Protein AF-0000000072253829 (afdb_homodimer)

Radius of gyration: 28.13 Å; Cα contacts (8 Å, |Δi|>4): 1389; chains: 2; bounding box: 46×114×84 Å

Solvent-accessible surface area (backbone atoms only — not comparable to full-atom values): 36484 Å² total; per-residue (Å²): 125,86,72,71,94,59,63,67,40,80,43,44,46,66,59,51,35,49,39,42,26,53,57,34,43,33,43,67,41,54,68,60,47,18,41,51,52,17,23,44,48,49,43,24,38,49,67,70,34,48,65,43,48,46,51,32,50,54,44,44,57,68,66,41,71,42,82,59,48,48,38,57,76,33,54,62,49,45,51,57,53,52,68,75,45,81,78,41,61,90,42,71,70,91,71,76,57,90,58,86,63,49,39,75,55,34,80,51,84,46,30,35,29,36,38,20,68,63,41,52,45,65,60,46,48,50,53,41,48,51,53,29,51,57,22,20,72,73,66,38,39,15,39,25,28,36,28,38,40,20,61,65,52,77,53,43,53,58,58,56,24,44,50,41,7,71,73,61,20,34,21,41,36,38,36,33,33,41,49,50,94,31,33,65,40,28,36,38,40,33,37,10,38,52,35,78,58,88,85,43,64,34,39,51,44,78,34,43,48,40,68,86,70,59,57,62,87,72,52,46,73,61,48,37,40,46,23,45,56,50,52,53,55,51,46,48,57,26,16,31,30,39,60,47,19,30,68,56,28,37,53,41,42,66,45,32,81,74,37,77,45,28,48,36,19,29,35,40,35,36,33,36,55,77,69,47,33,36,47,75,57,44,66,82,20,64,85,28,72,40,42,28,48,45,48,43,51,49,48,34,66,66,41,55,86,77,36,71,51,23,46,46,50,47,50,22,49,51,46,23,50,46,34,50,47,28,63,74,66,43,33,40,70,36,49,43,68,56,53,50,49,43,51,47,54,52,45,51,19,31,54,65,45,70,70,55,82,78,79,80,129,123,86,72,72,93,58,64,66,42,81,40,45,45,68,59,51,33,49,41,42,25,51,56,35,44,34,42,67,41,54,69,62,47,17,40,52,53,16,24,44,47,48,42,22,35,50,67,68,34,48,67,43,49,48,52,33,50,54,47,45,56,68,65,39,72,41,81,59,42,48,36,56,75,31,54,62,50,45,52,57,53,52,70,75,44,81,77,42,60,91,44,69,70,92,70,78,57,89,60,88,62,49,39,75,54,33,83,50,83,46,30,35,29,36,38,19,68,61,40,50,45,68,62,44,49,50,52,42,48,52,53,27,51,57,24,19,74,73,66,36,40,14,38,24,30,36,28,39,40,20,61,64,53,77,53,42,53,59,59,55,25,42,50,40,7,70,74,61,20,35,20,41,37,38,37,32,33,41,48,48,93,32,34,65,39,29,35,38,41,36,39,10,36,53,34,79,56,88,86,41,64,35,37,52,44,77,33,44,47,39,68,88,68,57,57,62,87,73,53,46,75,62,49,36,42,48,22,47,55,50,52,53,55,51,47,47,57,26,16,30,30,41,59,47,19,30,67,56,29,37,53,41,43,65,46,33,81,74,38,80,46,30,47,35,19,30,35,40,36,38,34,38,56,76,69,46,33,35,45,74,54,46,65,81,19,65,85,30,72,41,43,30,47,45,48,43,50,49,48,34,69,66,42,56,88,77,35,70,50,23,46,46,50,47,50,22,49,49,46,24,49,47,34,51,48,28,63,74,66,44,32,40,68,37,50,41,66,56,54,49,48,43,52,47,53,50,46,52,18,30,54,65,41,70,71,56,81,76,79,79,129

Structure (mmCIF, N/CA/C/O backbone):
data_AF-0000000072253829-model_v1
#
loop_
_entity.id
_entity.type
_entity.pdbx_description
1 polymer 'Uncharacterized protein'
#
loop_
_atom_site.group_PDB
_atom_site.id
_atom_site.type_symbol
_atom_site.label_atom_id
_atom_site.label_alt_id
_atom_site.label_comp_id
_atom_site.label_asym_id
_atom_site.label_entity_id
_atom_site.label_seq_id
_atom_site.pdbx_PDB_ins_code
_atom_site.Cartn_x
_atom_site.Cartn_y
_atom_site.Cartn_z
_atom_site.occupancy
_atom_site.B_iso_or_equiv
_atom_site.auth_seq_id
_atom_site.auth_comp_id
_atom_site.auth_asym_id
_atom_site.auth_atom_id
_atom_site.pdbx_PDB_model_num
ATOM 1 N N . MET A 1 1 ? -21.438 -17.453 -11.602 1 27.94 1 MET A N 1
ATOM 2 C CA . MET A 1 1 ? -22.203 -18.547 -11.023 1 27.94 1 MET A CA 1
ATOM 3 C C . MET A 1 1 ? -21.484 -19.156 -9.828 1 27.94 1 MET A C 1
ATOM 5 O O . MET A 1 1 ? -20.375 -19.688 -9.969 1 27.94 1 MET A O 1
ATOM 9 N N . ILE A 1 2 ? -21.516 -18.562 -8.727 1 40.78 2 ILE A N 1
ATOM 10 C CA . ILE A 1 2 ? -21.141 -19.266 -7.512 1 40.78 2 ILE A CA 1
ATOM 11 C C . ILE A 1 2 ? -21.672 -20.703 -7.574 1 40.78 2 ILE A C 1
ATOM 13 O O . ILE A 1 2 ? -22.875 -20.922 -7.582 1 40.78 2 ILE A O 1
ATOM 17 N N . ARG A 1 3 ? -21.062 -21.516 -8.328 1 45.47 3 ARG A N 1
ATOM 18 C CA . ARG A 1 3 ? -21.578 -22.875 -8.438 1 45.47 3 ARG A CA 1
ATOM 19 C C . ARG A 1 3 ? -22 -23.422 -7.082 1 45.47 3 ARG A C 1
ATOM 21 O O . ARG A 1 3 ? -21.484 -23 -6.047 1 45.47 3 ARG A O 1
ATOM 28 N N . ALA A 1 4 ? -23.062 -24.188 -6.977 1 42.72 4 ALA A N 1
ATOM 29 C CA . ALA A 1 4 ? -23.812 -24.953 -5.988 1 42.72 4 ALA A CA 1
ATOM 30 C C . ALA A 1 4 ? -22.891 -25.578 -4.949 1 42.72 4 ALA A C 1
ATOM 32 O O . ALA A 1 4 ? -21.703 -25.797 -5.207 1 42.72 4 ALA A O 1
ATOM 33 N N . SER A 1 5 ? -23.391 -25.781 -3.625 1 49.19 5 SER A N 1
ATOM 34 C CA . SER A 1 5 ? -23.016 -26.531 -2.424 1 49.19 5 SER A CA 1
ATOM 35 C C . SER A 1 5 ? -22.25 -27.797 -2.773 1 49.19 5 SER A C 1
ATOM 37 O O . SER A 1 5 ? -22.844 -28.859 -2.975 1 49.19 5 SER A O 1
ATOM 39 N N . SER A 1 6 ? -21.297 -27.688 -3.629 1 60.81 6 SER A N 1
ATOM 40 C CA . SER A 1 6 ? -20.703 -28.969 -4 1 60.81 6 SER A CA 1
ATOM 41 C C . SER A 1 6 ? -19.984 -29.609 -2.82 1 60.81 6 SER A C 1
ATOM 43 O O . SER A 1 6 ? -19.5 -28.906 -1.926 1 60.81 6 SER A O 1
ATOM 45 N N . GLU A 1 7 ? -20.266 -30.812 -2.484 1 79.69 7 GLU A N 1
ATOM 46 C CA . GLU A 1 7 ? -19.656 -31.656 -1.457 1 79.69 7 GLU A CA 1
ATOM 47 C C . GLU A 1 7 ? -18.141 -31.734 -1.626 1 79.69 7 GLU A C 1
ATOM 49 O O . GLU A 1 7 ? -17.641 -31.891 -2.74 1 79.69 7 GLU A O 1
ATOM 54 N N . ASP A 1 8 ? -17.328 -31.359 -0.639 1 88.69 8 ASP A N 1
ATOM 55 C CA . ASP A 1 8 ? -15.867 -31.391 -0.648 1 88.69 8 ASP A CA 1
ATOM 56 C C . ASP A 1 8 ? -15.344 -32.812 -0.537 1 88.69 8 ASP A C 1
ATOM 58 O O . ASP A 1 8 ? -16 -33.688 0.039 1 88.69 8 ASP A O 1
ATOM 62 N N . VAL A 1 9 ? -14.383 -33.156 -1.251 1 92 9 VAL A N 1
ATOM 63 C CA . VAL A 1 9 ? -13.719 -34.469 -1.213 1 92 9 VAL A CA 1
ATOM 64 C C . VAL A 1 9 ? -12.32 -34.312 -0.613 1 92 9 VAL A C 1
ATOM 66 O O . VAL A 1 9 ? -11.609 -33.344 -0.92 1 92 9 VAL A O 1
ATOM 69 N N . ALA A 1 10 ? -11.969 -35.25 0.185 1 93.56 10 ALA A N 1
ATOM 70 C CA . ALA A 1 10 ? -10.625 -35.281 0.753 1 93.56 10 ALA A CA 1
ATOM 71 C C . ALA A 1 10 ? -9.648 -35.969 -0.189 1 93.56 10 ALA A C 1
ATOM 73 O O . ALA A 1 10 ? -9.898 -37.094 -0.637 1 93.56 10 ALA A O 1
ATOM 74 N N . VAL A 1 11 ? -8.602 -35.344 -0.507 1 95.06 11 VAL A N 1
ATOM 75 C CA . VAL A 1 11 ? -7.613 -35.875 -1.434 1 95.06 11 VAL A CA 1
ATOM 76 C C . VAL A 1 11 ? -6.211 -35.719 -0.849 1 95.06 11 VAL A C 1
ATOM 78 O O . VAL A 1 11 ? -5.941 -34.719 -0.14 1 95.06 11 VAL A O 1
ATOM 81 N N . SER A 1 12 ? -5.352 -36.719 -1.101 1 95.75 12 SER A N 1
ATOM 82 C CA . SER A 1 12 ? -3.963 -36.562 -0.673 1 95.75 12 SER A CA 1
ATOM 83 C C . SER A 1 12 ? -3.238 -35.5 -1.502 1 95.75 12 SER A C 1
ATOM 85 O O . SER A 1 12 ? -3.492 -35.375 -2.699 1 95.75 12 SER A O 1
ATOM 87 N N . LEU A 1 13 ? -2.297 -34.844 -0.898 1 95.88 13 LEU A N 1
ATOM 88 C CA . LEU A 1 13 ? -1.548 -33.812 -1.605 1 95.88 13 LEU A CA 1
ATOM 89 C C . LEU A 1 13 ? -0.723 -34.406 -2.736 1 95.88 13 LEU A C 1
ATOM 91 O O . LEU A 1 13 ? -0.542 -33.781 -3.783 1 95.88 13 LEU A O 1
ATOM 95 N N . GLU A 1 14 ? -0.257 -35.594 -2.498 1 93.69 14 GLU A N 1
ATOM 96 C CA . GLU A 1 14 ? 0.538 -36.281 -3.512 1 93.69 14 GLU A CA 1
ATOM 97 C C . GLU A 1 14 ? -0.295 -36.594 -4.754 1 93.69 14 GLU A C 1
ATOM 99 O O . GLU A 1 14 ? 0.159 -36.375 -5.879 1 93.69 14 GLU A O 1
ATOM 104 N N . ASP A 1 15 ? -1.467 -37.094 -4.504 1 92.94 15 ASP A N 1
ATOM 105 C CA . ASP A 1 15 ? -2.357 -37.406 -5.617 1 92.94 15 ASP A CA 1
ATOM 106 C C . ASP A 1 15 ? -2.758 -36.156 -6.371 1 92.94 15 ASP A C 1
ATOM 108 O O . ASP A 1 15 ? -2.838 -36.156 -7.602 1 92.94 15 ASP A O 1
ATOM 112 N N . LEU A 1 16 ? -3.047 -35.188 -5.578 1 94.69 16 LEU A N 1
ATOM 113 C CA . LEU A 1 16 ? -3.434 -33.906 -6.172 1 94.69 16 LEU A CA 1
ATOM 114 C C . LEU A 1 16 ? -2.303 -33.344 -7.02 1 94.69 16 LEU A C 1
ATOM 116 O O . LEU A 1 16 ? -2.531 -32.875 -8.148 1 94.69 16 LEU A O 1
ATOM 120 N N . ARG A 1 17 ? -1.139 -33.312 -6.496 1 95.38 17 ARG A N 1
ATOM 121 C CA . ARG A 1 17 ? 0.043 -32.875 -7.215 1 95.38 17 ARG A CA 1
ATOM 122 C C . ARG A 1 17 ? 0.228 -33.625 -8.516 1 95.38 17 ARG A C 1
ATOM 124 O O . ARG A 1 17 ? 0.505 -33.031 -9.562 1 95.38 17 ARG A O 1
ATOM 131 N N . LEU A 1 18 ? 0.077 -34.938 -8.43 1 93.62 18 LEU A N 1
ATOM 132 C CA . LEU A 1 18 ? 0.238 -35.781 -9.602 1 93.62 18 LEU A CA 1
ATOM 133 C C . LEU A 1 18 ? -0.779 -35.406 -10.68 1 93.62 18 LEU A C 1
ATOM 135 O O . LEU A 1 18 ? -0.439 -35.344 -11.867 1 93.62 18 LEU A O 1
ATOM 139 N N . ARG A 1 19 ? -1.968 -35.188 -10.312 1 92.69 19 ARG A N 1
ATOM 140 C CA . ARG A 1 19 ? -3.014 -34.875 -11.273 1 92.69 19 ARG A CA 1
ATOM 141 C C . ARG A 1 19 ? -2.744 -33.531 -11.953 1 92.69 19 ARG A C 1
ATOM 143 O O . ARG A 1 19 ? -2.936 -33.406 -13.164 1 92.69 19 ARG A O 1
ATOM 150 N N . PHE A 1 20 ? -2.354 -32.562 -11.18 1 92.69 20 PHE A N 1
ATOM 151 C CA . PHE A 1 20 ? -1.999 -31.297 -11.773 1 92.69 20 PHE A CA 1
ATOM 152 C C . PHE A 1 20 ? -0.816 -31.438 -12.719 1 92.69 20 PHE A C 1
ATOM 154 O O . PHE A 1 20 ? -0.817 -30.875 -13.812 1 92.69 20 PHE A O 1
ATOM 161 N N . PHE A 1 21 ? 0.146 -32.188 -12.32 1 93.06 21 PHE A N 1
ATOM 162 C CA . PHE A 1 21 ? 1.338 -32.406 -13.125 1 93.06 21 PHE A CA 1
ATOM 163 C C . PHE A 1 21 ? 0.972 -33.031 -14.461 1 93.06 21 PHE A C 1
ATOM 165 O O . PHE A 1 21 ? 1.43 -32.594 -15.516 1 93.06 21 PHE A O 1
ATOM 172 N N . CYS A 1 22 ? 0.182 -34.031 -14.359 1 89.94 22 CYS A N 1
ATOM 173 C CA . CYS A 1 22 ? -0.253 -34.719 -15.57 1 89.94 22 CYS A CA 1
ATOM 174 C C . CYS A 1 22 ? -0.981 -33.781 -16.516 1 89.94 22 CYS A C 1
ATOM 176 O O . CYS A 1 22 ? -0.727 -33.75 -17.719 1 89.94 22 CYS A O 1
ATOM 178 N N . PHE A 1 23 ? -1.807 -33 -15.969 1 88.56 23 PHE A N 1
ATOM 179 C CA . PHE A 1 23 ? -2.555 -32 -16.75 1 88.56 23 PHE A CA 1
ATOM 180 C C . PHE A 1 23 ? -1.609 -31.047 -17.469 1 88.56 23 PHE A C 1
ATOM 182 O O . PHE A 1 23 ? -1.771 -30.781 -18.656 1 88.56 23 PHE A O 1
ATOM 189 N N . LEU A 1 24 ? -0.676 -30.594 -16.812 1 89.06 24 LEU A N 1
ATOM 190 C CA . LEU A 1 24 ? 0.241 -29.594 -17.344 1 89.06 24 LEU A CA 1
ATOM 191 C C . LEU A 1 24 ? 1.192 -30.219 -18.359 1 89.06 24 LEU A C 1
ATOM 193 O O . LEU A 1 24 ? 1.516 -29.594 -19.375 1 89.06 24 LEU A O 1
ATOM 197 N N . ARG A 1 25 ? 1.68 -31.422 -18.078 1 88 25 ARG A N 1
ATOM 198 C CA . ARG A 1 25 ? 2.574 -32.094 -19 1 88 25 ARG A CA 1
ATOM 199 C C . ARG A 1 25 ? 1.897 -32.344 -20.344 1 88 25 ARG A C 1
ATOM 201 O O . ARG A 1 25 ? 2.525 -32.188 -21.391 1 88 25 ARG A O 1
ATOM 208 N N . THR A 1 26 ? 0.672 -32.625 -20.266 1 82.25 26 THR A N 1
ATOM 209 C CA . THR A 1 26 ? -0.08 -32.875 -21.484 1 82.25 26 THR A CA 1
ATOM 210 C C . THR A 1 26 ? -0.3 -31.594 -22.266 1 82.25 26 THR A C 1
ATOM 212 O O . THR A 1 26 ? -0.666 -31.625 -23.453 1 82.25 26 THR A O 1
ATOM 215 N N . ARG A 1 27 ? -0.017 -30.562 -21.703 1 83.12 27 ARG A N 1
ATOM 216 C CA . ARG A 1 27 ? -0.209 -29.266 -22.344 1 83.12 27 ARG A CA 1
ATOM 217 C C . ARG A 1 27 ? 1.125 -28.672 -22.781 1 83.12 27 ARG A C 1
ATOM 219 O O . ARG A 1 27 ? 1.193 -27.5 -23.172 1 83.12 27 ARG A O 1
ATOM 226 N N . GLY A 1 28 ? 2.182 -29.453 -22.609 1 81.56 28 GLY A N 1
ATOM 227 C CA . GLY A 1 28 ? 3.438 -29.062 -23.234 1 81.56 28 GLY A CA 1
ATOM 228 C C . GLY A 1 28 ? 4.41 -28.422 -22.266 1 81.56 28 GLY A C 1
ATOM 229 O O . GLY A 1 28 ? 5.484 -27.969 -22.656 1 81.56 28 GLY A O 1
ATOM 230 N N . TYR A 1 29 ? 4.098 -28.438 -21.031 1 88.12 29 TYR A N 1
ATOM 231 C CA . TYR A 1 29 ? 5.031 -27.875 -20.062 1 88.12 29 TYR A CA 1
ATOM 232 C C . TYR A 1 29 ? 6.27 -28.75 -19.922 1 88.12 29 TYR A C 1
ATOM 234 O O . TYR A 1 29 ? 6.172 -29.969 -19.922 1 88.12 29 TYR A O 1
ATOM 242 N N . GLU A 1 30 ? 7.441 -28.062 -19.844 1 90.81 30 GLU A N 1
ATOM 243 C CA . GLU A 1 30 ? 8.656 -28.75 -19.438 1 90.81 30 GLU A CA 1
ATOM 244 C C . GLU A 1 30 ? 8.508 -29.359 -18.047 1 90.81 30 GLU A C 1
ATOM 246 O O . GLU A 1 30 ? 7.828 -28.781 -17.188 1 90.81 30 GLU A O 1
ATOM 251 N N . PRO A 1 31 ? 9.078 -30.547 -17.766 1 93.12 31 PRO A N 1
ATOM 252 C CA . PRO A 1 31 ? 8.836 -31.297 -16.531 1 93.12 31 PRO A CA 1
ATOM 253 C C . PRO A 1 31 ? 9.062 -30.453 -15.273 1 93.12 31 PRO A C 1
ATOM 255 O O . PRO A 1 31 ? 8.227 -30.453 -14.367 1 93.12 31 PRO A O 1
ATOM 258 N N . ARG A 1 32 ? 10.141 -29.766 -15.18 1 94.81 32 ARG A N 1
ATOM 259 C CA . ARG A 1 32 ? 10.414 -28.953 -14 1 94.81 32 ARG A CA 1
ATOM 260 C C . ARG A 1 32 ? 9.406 -27.812 -13.859 1 94.81 32 ARG A C 1
ATOM 262 O O . ARG A 1 32 ? 8.984 -27.484 -12.75 1 94.81 32 ARG A O 1
ATOM 269 N N . ALA A 1 33 ? 9.07 -27.203 -14.969 1 93.06 33 ALA A N 1
ATOM 270 C CA . ALA A 1 33 ? 8.062 -26.156 -14.969 1 93.06 33 ALA A CA 1
ATOM 271 C C . ALA A 1 33 ? 6.699 -26.688 -14.547 1 93.06 33 ALA A C 1
ATOM 273 O O . ALA A 1 33 ? 6 -26.062 -13.742 1 93.06 33 ALA A O 1
ATOM 274 N N . ALA A 1 34 ? 6.363 -27.844 -15.102 1 92.88 34 ALA A N 1
ATOM 275 C CA . ALA A 1 34 ? 5.09 -28.469 -14.766 1 92.88 34 ALA A CA 1
ATOM 276 C C . ALA A 1 34 ? 5.004 -28.766 -13.273 1 92.88 34 ALA A C 1
ATOM 278 O O . ALA A 1 34 ? 3.965 -28.547 -12.648 1 92.88 34 ALA A O 1
ATOM 279 N N . ALA A 1 35 ? 6.098 -29.25 -12.719 1 95 35 ALA A N 1
ATOM 280 C CA . ALA A 1 35 ? 6.129 -29.594 -11.297 1 95 35 ALA A CA 1
ATOM 281 C C . ALA A 1 35 ? 5.934 -28.344 -10.438 1 95 35 ALA A C 1
ATOM 283 O O . ALA A 1 35 ? 5.16 -28.359 -9.477 1 95 35 ALA A O 1
ATOM 284 N N . LEU A 1 36 ? 6.578 -27.281 -10.773 1 94.5 36 LEU A N 1
ATOM 285 C CA . LEU A 1 36 ? 6.477 -26.062 -9.992 1 94.5 36 LEU A CA 1
ATOM 286 C C . LEU A 1 36 ? 5.066 -25.484 -10.07 1 94.5 36 LEU A C 1
ATOM 288 O O . LEU A 1 36 ? 4.492 -25.094 -9.055 1 94.5 36 LEU A O 1
ATOM 292 N N . VAL A 1 37 ? 4.547 -25.391 -11.273 1 93 37 VAL A N 1
ATOM 293 C CA . VAL A 1 37 ? 3.199 -24.859 -11.445 1 93 37 VAL A CA 1
ATOM 294 C C . VAL A 1 37 ? 2.201 -25.75 -10.695 1 93 37 VAL A C 1
ATOM 296 O O . VAL A 1 37 ? 1.275 -25.234 -10.055 1 93 37 VAL A O 1
ATOM 299 N N . ALA A 1 38 ? 2.408 -27.062 -10.766 1 94.38 38 ALA A N 1
ATOM 300 C CA . ALA A 1 38 ? 1.557 -27.984 -10.023 1 94.38 38 ALA A CA 1
ATOM 301 C C . ALA A 1 38 ? 1.623 -27.703 -8.523 1 94.38 38 ALA A C 1
ATOM 303 O O . ALA A 1 38 ? 0.595 -27.688 -7.844 1 94.38 38 ALA A O 1
ATOM 304 N N . ASP A 1 39 ? 2.812 -27.531 -8.023 1 95.56 39 ASP A N 1
ATOM 305 C CA . ASP A 1 39 ? 2.994 -27.25 -6.602 1 95.56 39 ASP A CA 1
ATOM 306 C C . ASP A 1 39 ? 2.258 -25.969 -6.203 1 95.56 39 ASP A C 1
ATOM 308 O O . ASP A 1 39 ? 1.635 -25.906 -5.141 1 95.56 39 ASP A O 1
ATOM 312 N N . VAL A 1 40 ? 2.311 -24.969 -7.043 1 94.06 40 VAL A N 1
ATOM 313 C CA . VAL A 1 40 ? 1.643 -23.703 -6.773 1 94.06 40 VAL A CA 1
ATOM 314 C C . VAL A 1 40 ? 0.129 -23.906 -6.781 1 94.06 40 VAL A C 1
ATOM 316 O O . VAL A 1 40 ? -0.583 -23.328 -5.949 1 94.06 40 VAL A O 1
ATOM 319 N N . PHE A 1 41 ? -0.35 -24.688 -7.688 1 93.5 41 PHE A N 1
ATOM 320 C CA . PHE A 1 41 ? -1.778 -24.969 -7.734 1 93.5 41 PHE A CA 1
ATOM 321 C C . PHE A 1 41 ? -2.229 -25.703 -6.477 1 93.5 41 PHE A C 1
ATOM 323 O O . PHE A 1 41 ? -3.293 -25.406 -5.926 1 93.5 41 PHE A O 1
ATOM 330 N N . VAL A 1 42 ? -1.44 -26.688 -6.062 1 95.12 42 VAL A N 1
ATOM 331 C CA . VAL A 1 42 ? -1.768 -27.406 -4.836 1 95.12 42 VAL A CA 1
ATOM 332 C C . VAL A 1 42 ? -1.839 -26.422 -3.666 1 95.12 42 VAL A C 1
ATOM 334 O O . VAL A 1 42 ? -2.785 -26.469 -2.875 1 95.12 42 VAL A O 1
ATOM 337 N N . PHE A 1 43 ? -0.9 -25.609 -3.59 1 93.19 43 PHE A N 1
ATOM 338 C CA . PHE A 1 43 ? -0.897 -24.609 -2.531 1 93.19 43 PHE A CA 1
ATOM 339 C C . PHE A 1 43 ? -2.164 -23.766 -2.584 1 93.19 43 PHE A C 1
ATOM 341 O O . PHE A 1 43 ? -2.764 -23.469 -1.547 1 93.19 43 PHE A O 1
ATOM 348 N N . CYS A 1 44 ? -2.477 -23.312 -3.768 1 91.5 44 CYS A N 1
ATOM 349 C CA . CYS A 1 44 ? -3.676 -22.484 -3.926 1 91.5 44 CYS A CA 1
ATOM 350 C C . CYS A 1 44 ? -4.902 -23.219 -3.383 1 91.5 44 CYS A C 1
ATOM 352 O O . CYS A 1 44 ? -5.773 -22.594 -2.77 1 91.5 44 CYS A O 1
ATOM 354 N N . CYS A 1 45 ? -4.965 -24.469 -3.557 1 91.88 45 CYS A N 1
ATOM 355 C CA . CYS A 1 45 ? -6.09 -25.266 -3.07 1 91.88 45 CYS A CA 1
ATOM 356 C C . CYS A 1 45 ? -6.105 -25.312 -1.547 1 91.88 45 CYS A C 1
ATOM 358 O O . CYS A 1 45 ? -7.156 -25.141 -0.926 1 91.88 45 CYS A O 1
ATOM 360 N N . ILE A 1 46 ? -4.941 -25.469 -0.988 1 92.06 46 ILE A N 1
ATOM 361 C CA . ILE A 1 46 ? -4.891 -25.578 0.466 1 92.06 46 ILE A CA 1
ATOM 362 C C . ILE A 1 46 ? -5.109 -24.219 1.097 1 92.06 46 ILE A C 1
ATOM 364 O O . ILE A 1 46 ? -5.512 -24.109 2.26 1 92.06 46 ILE A O 1
ATOM 368 N N . ASP A 1 47 ? -4.824 -23.172 0.303 1 88.75 47 ASP A N 1
ATOM 369 C CA . ASP A 1 47 ? -5.027 -21.812 0.794 1 88.75 47 ASP A CA 1
ATOM 370 C C . ASP A 1 47 ? -6.465 -21.359 0.56 1 88.75 47 ASP A C 1
ATOM 372 O O . ASP A 1 47 ? -6.789 -20.188 0.768 1 88.75 47 ASP A O 1
ATOM 376 N N . GLY A 1 48 ? -7.301 -22.156 0.057 1 82.88 48 GLY A N 1
ATOM 377 C CA . GLY A 1 48 ? -8.727 -21.875 -0.061 1 82.88 48 GLY A CA 1
ATOM 378 C C . GLY A 1 48 ? -9.094 -21.203 -1.366 1 82.88 48 GLY A C 1
ATOM 379 O O . GLY A 1 48 ? -10.164 -20.594 -1.473 1 82.88 48 GLY A O 1
ATOM 380 N N . ASN A 1 49 ? -8.289 -21.266 -2.352 1 85.19 49 ASN A N 1
ATOM 381 C CA . ASN A 1 49 ? -8.539 -20.594 -3.623 1 85.19 49 ASN A CA 1
ATOM 382 C C . ASN A 1 49 ? -8.773 -21.594 -4.746 1 85.19 49 ASN A C 1
ATOM 384 O O . ASN A 1 49 ? -8.289 -21.406 -5.867 1 85.19 49 ASN A O 1
ATOM 388 N N . SER A 1 50 ? -9.5 -22.594 -4.484 1 87.69 50 SER A N 1
ATOM 389 C CA . SER A 1 50 ? -9.75 -23.656 -5.449 1 87.69 50 SER A CA 1
ATOM 390 C C . SER A 1 50 ? -10.5 -23.141 -6.668 1 87.69 50 SER A C 1
ATOM 392 O O . SER A 1 50 ? -10.297 -23.625 -7.781 1 87.69 50 SER A O 1
ATOM 394 N N . GLU A 1 51 ? -11.289 -22.172 -6.461 1 83.25 51 GLU A N 1
ATOM 395 C CA . GLU A 1 51 ? -12.047 -21.609 -7.574 1 83.25 51 GLU A CA 1
ATOM 396 C C . GLU A 1 51 ? -11.125 -20.938 -8.586 1 83.25 51 GLU A C 1
ATOM 398 O O . GLU A 1 51 ? -11.344 -21.031 -9.797 1 83.25 51 GLU A O 1
ATOM 403 N N . LEU A 1 52 ? -10.188 -20.281 -8.078 1 80.5 52 LEU A N 1
ATOM 404 C CA . LEU A 1 52 ? -9.242 -19.625 -8.969 1 80.5 52 LEU A CA 1
ATOM 405 C C . LEU A 1 52 ? -8.406 -20.641 -9.734 1 80.5 52 LEU A C 1
ATOM 407 O O . LEU A 1 52 ? -8.078 -20.422 -10.906 1 80.5 52 LEU A O 1
ATOM 411 N N . VAL A 1 53 ? -8.055 -21.672 -9.125 1 87.75 53 VAL A N 1
ATOM 412 C CA . VAL A 1 53 ? -7.312 -22.75 -9.789 1 87.75 53 VAL A CA 1
ATOM 413 C C . VAL A 1 53 ? -8.164 -23.344 -10.914 1 87.75 53 VAL A C 1
ATOM 415 O O . VAL A 1 53 ? -7.668 -23.562 -12.023 1 87.75 53 VAL A O 1
ATOM 418 N N . TYR A 1 54 ? -9.398 -23.578 -10.617 1 87.19 54 TYR A N 1
ATOM 419 C CA . TYR A 1 54 ? -10.297 -24.125 -11.617 1 87.19 54 TYR A CA 1
ATOM 420 C C . TYR A 1 54 ? -10.375 -23.234 -12.844 1 87.19 54 TYR A C 1
ATOM 422 O O . TYR A 1 54 ? -10.297 -23.719 -13.977 1 87.19 54 TYR A O 1
ATOM 430 N N . ARG A 1 55 ? -10.414 -21.984 -12.633 1 79.94 55 ARG A N 1
ATOM 431 C CA . ARG A 1 55 ? -10.477 -21.031 -13.742 1 79.94 55 ARG A CA 1
ATOM 432 C C . ARG A 1 55 ? -9.195 -21.062 -14.555 1 79.94 55 ARG A C 1
ATOM 434 O O . ARG A 1 55 ? -9.227 -20.922 -15.781 1 79.94 55 ARG A O 1
ATOM 441 N N . SER A 1 56 ? -8.148 -21.156 -13.883 1 82.19 56 SER A N 1
ATOM 442 C CA . SER A 1 56 ? -6.863 -21.219 -14.57 1 82.19 56 SER A CA 1
ATOM 443 C C . SER A 1 56 ? -6.758 -22.484 -15.422 1 82.19 56 SER A C 1
ATOM 445 O O . SER A 1 56 ? -6.238 -22.438 -16.547 1 82.19 56 SER A O 1
ATOM 447 N N . LEU A 1 57 ? -7.234 -23.578 -14.883 1 84.5 57 LEU A N 1
ATOM 448 C CA . LEU A 1 57 ? -7.199 -24.828 -15.617 1 84.5 57 LEU A CA 1
ATOM 449 C C . LEU A 1 57 ? -8.078 -24.75 -16.859 1 84.5 57 LEU A C 1
ATOM 451 O O . LEU A 1 57 ? -7.691 -25.234 -17.938 1 84.5 57 LEU A O 1
ATOM 455 N N . GLU A 1 58 ? -9.164 -24.109 -16.656 1 80.94 58 GLU A N 1
ATOM 456 C CA . GLU A 1 58 ? -10.062 -23.938 -17.797 1 80.94 58 GLU A CA 1
ATOM 457 C C . GLU A 1 58 ? -9.406 -23.109 -18.891 1 80.94 58 GLU A C 1
ATOM 459 O O . GLU A 1 58 ? -9.531 -23.422 -20.078 1 80.94 58 GLU A O 1
ATOM 464 N N . ALA A 1 59 ? -8.766 -22.172 -18.469 1 77.12 59 ALA A N 1
ATOM 465 C CA . ALA A 1 59 ? -8.094 -21.297 -19.422 1 77.12 59 ALA A CA 1
ATOM 466 C C . ALA A 1 59 ? -6.961 -22.047 -20.141 1 77.12 59 ALA A C 1
ATOM 468 O O . ALA A 1 59 ? -6.77 -21.875 -21.344 1 77.12 59 ALA A O 1
ATOM 469 N N . LEU A 1 60 ? -6.242 -22.828 -19.453 1 78.75 60 LEU A N 1
ATOM 470 C CA . LEU A 1 60 ? -5.133 -23.578 -20.031 1 78.75 60 LEU A CA 1
ATOM 471 C C . LEU A 1 60 ? -5.645 -24.672 -20.969 1 78.75 60 LEU A C 1
ATOM 473 O O . LEU A 1 60 ? -4.973 -25.016 -21.953 1 78.75 60 LEU A O 1
ATOM 477 N N . GLN A 1 61 ? -6.766 -25.141 -20.609 1 76.69 61 GLN A N 1
ATOM 478 C CA . GLN A 1 61 ? -7.348 -26.203 -21.422 1 76.69 61 GLN A CA 1
ATOM 479 C C . GLN A 1 61 ? -7.652 -25.703 -22.844 1 76.69 61 GLN A C 1
ATOM 481 O O . GLN A 1 61 ? -7.477 -26.438 -23.812 1 76.69 61 GLN A O 1
ATOM 486 N N . VAL A 1 62 ? -8.055 -24.5 -22.875 1 70.5 62 VAL A N 1
ATOM 487 C CA . VAL A 1 62 ? -8.438 -23.938 -24.156 1 70.5 62 VAL A CA 1
ATOM 488 C C . VAL A 1 62 ? -7.195 -23.469 -24.922 1 70.5 62 VAL A C 1
ATOM 490 O O . VAL A 1 62 ? -7.156 -23.5 -26.141 1 70.5 62 VAL A O 1
ATOM 493 N N . SER A 1 63 ? -6.273 -22.953 -24.25 1 62.59 63 SER A N 1
ATOM 494 C CA . SER A 1 63 ? -5.137 -22.281 -24.875 1 62.59 63 SER A CA 1
ATOM 495 C C . SER A 1 63 ? -4.164 -23.297 -25.469 1 62.59 63 SER A C 1
ATOM 497 O O . SER A 1 63 ? -3.516 -23.031 -26.484 1 62.59 63 SER A O 1
ATOM 499 N N . ARG A 1 64 ? -3.762 -24.344 -24.703 1 56.22 64 ARG A N 1
ATOM 500 C CA . ARG A 1 64 ? -2.701 -25.234 -25.156 1 56.22 64 ARG A CA 1
ATOM 501 C C . ARG A 1 64 ? -3.264 -26.578 -25.578 1 56.22 64 ARG A C 1
ATOM 503 O O . ARG A 1 64 ? -3.752 -27.344 -24.734 1 56.22 64 ARG A O 1
ATOM 510 N N . ILE A 1 65 ? -3.98 -26.672 -26.656 1 48.56 65 ILE A N 1
ATOM 511 C CA . ILE A 1 65 ? -4.453 -27.969 -27.109 1 48.56 65 ILE A CA 1
ATOM 512 C C . ILE A 1 65 ? -3.268 -28.828 -27.562 1 48.56 65 ILE A C 1
ATOM 514 O O . ILE A 1 65 ? -2.547 -28.453 -28.484 1 48.56 65 ILE A O 1
ATOM 518 N N . CYS A 1 66 ? -2.465 -29.219 -26.641 1 48.5 66 CYS A N 1
ATOM 519 C CA . CYS A 1 66 ? -1.489 -30.156 -27.172 1 48.5 66 CYS A CA 1
ATOM 520 C C . CYS A 1 66 ? -2.135 -31.5 -27.469 1 48.5 66 CYS A C 1
ATOM 522 O O . CYS A 1 66 ? -2.908 -32 -26.656 1 48.5 66 CYS A O 1
ATOM 524 N N . ASP A 1 67 ? -2.271 -31.703 -28.625 1 45.75 67 ASP A N 1
ATOM 525 C CA . ASP A 1 67 ? -2.836 -32.906 -29.25 1 45.75 67 ASP A CA 1
ATOM 526 C C . ASP A 1 67 ? -2.338 -34.156 -28.547 1 45.75 67 ASP A C 1
ATOM 528 O O . ASP A 1 67 ? -2.797 -35.281 -28.859 1 45.75 67 ASP A O 1
ATOM 532 N N . GLU A 1 68 ? -1.151 -34.125 -27.922 1 45 68 GLU A N 1
ATOM 533 C CA . GLU A 1 68 ? -0.649 -35.469 -27.625 1 45 68 GLU A CA 1
ATOM 534 C C . GLU A 1 68 ? -1.1 -35.906 -26.234 1 45 68 GLU A C 1
ATOM 536 O O . GLU A 1 68 ? -0.665 -35.375 -25.219 1 45 68 GLU A O 1
ATOM 541 N N . THR A 1 69 ? -2.281 -36.281 -26.156 1 45.66 69 THR A N 1
ATOM 542 C CA . THR A 1 69 ? -2.836 -36.875 -24.938 1 45.66 69 THR A CA 1
ATOM 543 C C . THR A 1 69 ? -1.922 -37.969 -24.406 1 45.66 69 THR A C 1
ATOM 545 O O . THR A 1 69 ? -1.576 -38.906 -25.141 1 45.66 69 THR A O 1
ATOM 548 N N . PRO A 1 70 ? -1.259 -37.781 -23.344 1 44.16 70 PRO A N 1
ATOM 549 C CA . PRO A 1 70 ? -0.334 -38.781 -22.828 1 44.16 70 PRO A CA 1
ATOM 550 C C . PRO A 1 70 ? -0.987 -40.156 -22.688 1 44.16 70 PRO A C 1
ATOM 552 O O . PRO A 1 70 ? -2.174 -40.25 -22.359 1 44.16 70 PRO A O 1
ATOM 555 N N . GLU A 1 71 ? -0.638 -41.188 -23.281 1 43.91 71 GLU A N 1
ATOM 556 C CA . GLU A 1 71 ? -0.938 -42.625 -23.188 1 43.91 71 GLU A CA 1
ATOM 557 C C . GLU A 1 71 ? -1.02 -43.062 -21.734 1 43.91 71 GLU A C 1
ATOM 559 O O . GLU A 1 71 ? -0.383 -42.5 -20.859 1 43.91 71 GLU A O 1
ATOM 564 N N . SER A 1 72 ? -2.115 -43.938 -21.312 1 47.66 72 SER A N 1
ATOM 565 C CA . SER A 1 72 ? -2.309 -44.625 -20.047 1 47.66 72 SER A CA 1
ATOM 566 C C . SER A 1 72 ? -0.976 -44.875 -19.344 1 47.66 72 SER A C 1
ATOM 568 O O . SER A 1 72 ? -0.833 -44.656 -18.141 1 47.66 72 SER A O 1
ATOM 570 N N . ASP A 1 73 ? -0.091 -45.531 -20.094 1 51.56 73 ASP A N 1
ATOM 571 C CA . ASP A 1 73 ? 1.276 -45.812 -19.672 1 51.56 73 ASP A CA 1
ATOM 572 C C . ASP A 1 73 ? 2.039 -44.562 -19.328 1 51.56 73 ASP A C 1
ATOM 574 O O . ASP A 1 73 ? 3.111 -44.594 -18.719 1 51.56 73 ASP A O 1
ATOM 578 N N . ARG A 1 74 ? 1.222 -43.5 -19.406 1 67.25 74 ARG A N 1
ATOM 579 C CA . ARG A 1 74 ? 1.822 -42.188 -19.312 1 67.25 74 ARG A CA 1
ATOM 580 C C . ARG A 1 74 ? 1.711 -41.656 -17.891 1 67.25 74 ARG A C 1
ATOM 582 O O . ARG A 1 74 ? 2.633 -41 -17.391 1 67.25 74 ARG A O 1
ATOM 589 N N . LEU A 1 75 ? 0.559 -42.281 -17.281 1 73.81 75 LEU A N 1
ATOM 590 C CA . LEU A 1 75 ? 0.443 -41.781 -15.898 1 73.81 75 LEU A CA 1
ATOM 591 C C . LEU A 1 75 ? 1.594 -42.312 -15.047 1 73.81 75 LEU A C 1
ATOM 593 O O . LEU A 1 75 ? 2.174 -41.562 -14.258 1 73.81 75 LEU A O 1
ATOM 597 N N . HIS A 1 76 ? 1.727 -43.656 -15.242 1 79.62 76 HIS A N 1
ATOM 598 C CA . HIS A 1 76 ? 2.816 -44.281 -14.484 1 79.62 76 HIS A CA 1
ATOM 599 C C . HIS A 1 76 ? 4.156 -43.625 -14.836 1 79.62 76 HIS A C 1
ATOM 601 O O . HIS A 1 76 ? 4.973 -43.375 -13.953 1 79.62 76 HIS A O 1
ATOM 607 N N . SER A 1 77 ? 4.336 -43.375 -16.062 1 84.44 77 SER A N 1
ATOM 608 C CA . SER A 1 77 ? 5.57 -42.75 -16.5 1 84.44 77 SER A CA 1
ATOM 609 C C . SER A 1 77 ? 5.688 -41.344 -15.93 1 84.44 77 SER A C 1
ATOM 611 O O . SER A 1 77 ? 6.77 -40.938 -15.5 1 84.44 77 SER A O 1
ATOM 613 N N . LEU A 1 78 ? 4.586 -40.75 -15.906 1 88.12 78 LEU A N 1
ATOM 614 C CA . LEU A 1 78 ? 4.586 -39.375 -15.391 1 88.12 78 LEU A CA 1
ATOM 615 C C . LEU A 1 78 ? 4.785 -39.375 -13.883 1 88.12 78 LEU A C 1
ATOM 617 O O . LEU A 1 78 ? 5.426 -38.469 -13.344 1 88.12 78 LEU A O 1
ATOM 621 N N . GLU A 1 79 ? 4.195 -40.312 -13.281 1 89.31 79 GLU A N 1
ATOM 622 C CA . GLU A 1 79 ? 4.406 -40.438 -11.844 1 89.31 79 GLU A CA 1
ATOM 623 C C . GLU A 1 79 ? 5.887 -40.625 -11.523 1 89.31 79 GLU A C 1
ATOM 625 O O . GLU A 1 79 ? 6.398 -40.031 -10.562 1 89.31 79 GLU A O 1
ATOM 630 N N . CYS A 1 80 ? 6.488 -41.5 -12.281 1 90.56 80 CYS A N 1
ATOM 631 C CA . CYS A 1 80 ? 7.918 -41.719 -12.102 1 90.56 80 CYS A CA 1
ATOM 632 C C . CYS A 1 80 ? 8.719 -40.469 -12.359 1 90.56 80 CYS A C 1
ATOM 634 O O . CYS A 1 80 ? 9.656 -40.156 -11.617 1 90.56 80 CYS A O 1
ATOM 636 N N . GLU A 1 81 ? 8.328 -39.781 -13.328 1 91.88 81 GLU A N 1
ATOM 637 C CA . GLU A 1 81 ? 8.984 -38.5 -13.648 1 91.88 81 GLU A CA 1
ATOM 638 C C . GLU A 1 81 ? 8.844 -37.5 -12.5 1 91.88 81 GLU A C 1
ATOM 640 O O . GLU A 1 81 ? 9.82 -36.875 -12.109 1 91.88 81 GLU A O 1
ATOM 645 N N . LEU A 1 82 ? 7.68 -37.375 -11.984 1 93.38 82 LEU A N 1
ATOM 646 C CA . LEU A 1 82 ? 7.383 -36.438 -10.922 1 93.38 82 LEU A CA 1
ATOM 647 C C . LEU A 1 82 ? 8.188 -36.75 -9.664 1 93.38 82 LEU A C 1
ATOM 649 O O . LEU A 1 82 ? 8.602 -35.844 -8.938 1 93.38 82 LEU A O 1
ATOM 653 N N . ARG A 1 83 ? 8.398 -38 -9.414 1 92.31 83 ARG A N 1
ATOM 654 C CA . ARG A 1 83 ? 9.102 -38.438 -8.211 1 92.31 83 ARG A CA 1
ATOM 655 C C . ARG A 1 83 ? 10.539 -37.938 -8.203 1 92.31 83 ARG A C 1
ATOM 657 O O . ARG A 1 83 ? 11.125 -37.75 -7.137 1 92.31 83 ARG A O 1
ATOM 664 N N . GLU A 1 84 ? 11.039 -37.656 -9.367 1 92.31 84 GLU A N 1
ATOM 665 C CA . GLU A 1 84 ? 12.422 -37.219 -9.484 1 92.31 84 GLU A CA 1
ATOM 666 C C . GLU A 1 84 ? 12.508 -35.688 -9.367 1 92.31 84 GLU A C 1
ATOM 668 O O . GLU A 1 84 ? 13.602 -35.125 -9.312 1 92.31 84 GLU A O 1
ATOM 673 N N . LEU A 1 85 ? 11.391 -35.094 -9.297 1 92.31 85 LEU A N 1
ATOM 674 C CA . LEU A 1 85 ? 11.375 -33.656 -9.32 1 92.31 85 LEU A CA 1
ATOM 675 C C . LEU A 1 85 ? 11.141 -33.094 -7.918 1 92.31 85 LEU A C 1
ATOM 677 O O . LEU A 1 85 ? 10.539 -33.75 -7.07 1 92.31 85 LEU A O 1
ATOM 681 N N . ALA A 1 86 ? 11.617 -31.953 -7.66 1 88.44 86 ALA A N 1
ATOM 682 C CA . ALA A 1 86 ? 11.523 -31.312 -6.348 1 88.44 86 ALA A CA 1
ATOM 683 C C . ALA A 1 86 ? 10.07 -31.016 -5.988 1 88.44 86 ALA A C 1
ATOM 685 O O . ALA A 1 86 ? 9.266 -30.672 -6.855 1 88.44 86 ALA A O 1
ATOM 686 N N . ASN A 1 87 ? 9.719 -31.234 -4.742 1 91.88 87 ASN A N 1
ATOM 687 C CA . ASN A 1 87 ? 8.438 -30.844 -4.168 1 91.88 87 ASN A CA 1
ATOM 688 C C . ASN A 1 87 ? 8.523 -29.5 -3.467 1 91.88 87 ASN A C 1
ATOM 690 O O . ASN A 1 87 ? 9.18 -29.375 -2.436 1 91.88 87 ASN A O 1
ATOM 694 N N . CYS A 1 88 ? 7.773 -28.516 -4.023 1 91.44 88 CYS A N 1
ATOM 695 C CA . CYS A 1 88 ? 7.938 -27.156 -3.539 1 91.44 88 CYS A CA 1
ATOM 696 C C . CYS A 1 88 ? 6.645 -26.641 -2.912 1 91.44 88 CYS A C 1
ATOM 698 O O . CYS A 1 88 ? 6.41 -25.438 -2.869 1 91.44 88 CYS A O 1
ATOM 700 N N . ILE A 1 89 ? 5.801 -27.516 -2.467 1 89.56 89 ILE A N 1
ATOM 701 C CA . ILE A 1 89 ? 4.543 -27.109 -1.855 1 89.56 89 ILE A CA 1
ATOM 702 C C . ILE A 1 89 ? 4.816 -26.438 -0.51 1 89.56 89 ILE A C 1
ATOM 704 O O . ILE A 1 89 ? 4.398 -25.297 -0.28 1 89.56 89 ILE A O 1
ATOM 708 N N . ALA A 1 90 ? 5.602 -27.156 0.321 1 85 90 ALA A N 1
ATOM 709 C CA . ALA A 1 90 ? 5.895 -26.656 1.662 1 85 90 ALA A CA 1
ATOM 710 C C . ALA A 1 90 ? 7.117 -25.75 1.652 1 85 90 ALA A C 1
ATOM 712 O O . ALA A 1 90 ? 7.141 -24.734 2.35 1 85 90 ALA A O 1
ATOM 713 N N . ASP A 1 91 ? 8.047 -26.125 0.776 1 86.5 91 ASP A N 1
ATOM 714 C CA . ASP A 1 91 ? 9.297 -25.391 0.726 1 86.5 91 ASP A CA 1
ATOM 715 C C . ASP A 1 91 ? 9.539 -24.812 -0.666 1 86.5 91 ASP A C 1
ATOM 717 O O . ASP A 1 91 ? 9.578 -25.547 -1.654 1 86.5 91 ASP A O 1
ATOM 721 N N . PRO A 1 92 ? 9.734 -23.547 -0.629 1 86.69 92 PRO A N 1
ATOM 722 C CA . PRO A 1 92 ? 9.992 -22.922 -1.934 1 86.69 92 PRO A CA 1
ATOM 723 C C . PRO A 1 92 ? 11.227 -23.5 -2.625 1 86.69 92 PRO A C 1
ATOM 725 O O . PRO A 1 92 ? 12.109 -24.062 -1.963 1 86.69 92 PRO A O 1
ATOM 728 N N . PRO A 1 93 ? 11.234 -23.375 -3.941 1 90.06 93 PRO A N 1
ATOM 729 C CA . PRO A 1 93 ? 12.273 -24.047 -4.723 1 90.06 93 PRO A CA 1
ATOM 730 C C . PRO A 1 93 ? 13.656 -23.422 -4.543 1 90.06 93 PRO A C 1
ATOM 732 O O . PRO A 1 93 ? 13.766 -22.188 -4.445 1 90.06 93 PRO A O 1
ATOM 735 N N . SER A 1 94 ? 14.672 -24.25 -4.543 1 87 94 SER A N 1
ATOM 736 C CA . SER A 1 94 ? 16.047 -23.766 -4.516 1 87 94 SER A CA 1
ATOM 737 C C . SER A 1 94 ? 16.531 -23.406 -5.914 1 87 94 SER A C 1
ATOM 739 O O . SER A 1 94 ? 17.391 -22.531 -6.074 1 87 94 SER A O 1
ATOM 741 N N . ALA A 1 95 ? 16.047 -24.172 -6.852 1 91.06 95 ALA A N 1
ATOM 742 C CA . ALA A 1 95 ? 16.359 -23.922 -8.25 1 91.06 95 ALA A CA 1
ATOM 743 C C . ALA A 1 95 ? 15.102 -23.75 -9.086 1 91.06 95 ALA A C 1
ATOM 745 O O . ALA A 1 95 ? 14.109 -24.453 -8.875 1 91.06 95 ALA A O 1
ATOM 746 N N . LEU A 1 96 ? 15.148 -22.844 -10.008 1 93.81 96 LEU A N 1
ATOM 747 C CA . LEU A 1 96 ? 13.977 -22.562 -10.828 1 93.81 96 LEU A CA 1
ATOM 748 C C . LEU A 1 96 ? 14.102 -23.219 -12.195 1 93.81 96 LEU A C 1
ATOM 750 O O . LEU A 1 96 ? 15.211 -23.438 -12.688 1 93.81 96 LEU A O 1
ATOM 754 N N . PRO A 1 97 ? 12.961 -23.672 -12.766 1 93 97 PRO A N 1
ATOM 755 C CA . PRO A 1 97 ? 12.992 -24.203 -14.133 1 93 97 PRO A CA 1
ATOM 756 C C . PRO A 1 97 ? 13.477 -23.172 -15.148 1 93 97 PRO A C 1
ATOM 758 O O . PRO A 1 97 ? 13.438 -21.969 -14.875 1 93 97 PRO A O 1
ATOM 761 N N . PRO A 1 98 ? 13.969 -23.625 -16.25 1 89.25 98 PRO A N 1
ATOM 762 C CA . PRO A 1 98 ? 14.43 -22.703 -17.281 1 89.25 98 PRO A CA 1
ATOM 763 C C . PRO A 1 98 ? 13.289 -21.859 -17.859 1 89.25 98 PRO A C 1
ATOM 765 O O . PRO A 1 98 ? 12.18 -22.359 -18.047 1 89.25 98 PRO A O 1
ATOM 768 N N . THR A 1 99 ? 13.477 -20.609 -18 1 90.56 99 THR A N 1
ATOM 769 C CA . THR A 1 99 ? 12.57 -19.672 -18.641 1 90.56 99 THR A CA 1
ATOM 770 C C . THR A 1 99 ? 13.289 -18.922 -19.766 1 90.56 99 THR A C 1
ATOM 772 O O . THR A 1 99 ? 13.609 -17.734 -19.609 1 90.56 99 THR A O 1
ATOM 775 N N . PRO A 1 100 ? 13.422 -19.531 -20.891 1 88.56 100 PRO A N 1
ATOM 776 C CA . PRO A 1 100 ? 14.273 -18.984 -21.953 1 88.56 100 PRO A CA 1
ATOM 777 C C . PRO A 1 100 ? 13.727 -17.688 -22.547 1 88.56 100 PRO A C 1
ATOM 779 O O . PRO A 1 100 ? 14.492 -16.859 -23.016 1 88.56 100 PRO A O 1
ATOM 782 N N . SER A 1 101 ? 12.477 -17.5 -22.562 1 90.38 101 SER A N 1
ATOM 783 C CA . SER A 1 101 ? 11.883 -16.344 -23.219 1 90.38 101 SER A CA 1
ATOM 784 C C . SER A 1 101 ? 11.852 -15.133 -22.281 1 90.38 101 SER A C 1
ATOM 786 O O . SER A 1 101 ? 11.633 -14 -22.734 1 90.38 101 SER A O 1
ATOM 788 N N . LEU A 1 102 ? 12.031 -15.391 -21.016 1 91.69 102 LEU A N 1
ATOM 789 C CA . LEU A 1 102 ? 11.953 -14.336 -20 1 91.69 102 LEU A CA 1
ATOM 790 C C . LEU A 1 102 ? 13.102 -13.352 -20.156 1 91.69 102 LEU A C 1
ATOM 792 O O . LEU A 1 102 ? 14.242 -13.758 -20.422 1 91.69 102 LEU A O 1
ATOM 796 N N . ARG A 1 103 ? 12.812 -12.047 -20.031 1 90.88 103 ARG A N 1
ATOM 797 C CA . ARG A 1 103 ? 13.844 -11.031 -20.188 1 90.88 103 ARG A CA 1
ATOM 798 C C . ARG A 1 103 ? 13.789 -10.008 -19.062 1 90.88 103 ARG A C 1
ATOM 800 O O . ARG A 1 103 ? 12.711 -9.531 -18.703 1 90.88 103 ARG A O 1
ATOM 807 N N . PHE A 1 104 ? 14.938 -9.703 -18.578 1 90.12 104 PHE A N 1
ATOM 808 C CA . PHE A 1 104 ? 15.07 -8.555 -17.688 1 90.12 104 PHE A CA 1
ATOM 809 C C . PHE A 1 104 ? 15.141 -7.262 -18.5 1 90.12 104 PHE A C 1
ATOM 811 O O . PHE A 1 104 ? 16.062 -7.066 -19.297 1 90.12 104 PHE A O 1
ATOM 818 N N . VAL A 1 105 ? 14.164 -6.453 -18.344 1 85.44 105 VAL A N 1
ATOM 819 C CA . VAL A 1 105 ? 14.125 -5.219 -19.125 1 85.44 105 VAL A CA 1
ATOM 820 C C . VAL A 1 105 ? 14.695 -4.066 -18.297 1 85.44 105 VAL A C 1
ATOM 822 O O . VAL A 1 105 ? 15.008 -3.002 -18.828 1 85.44 105 VAL A O 1
ATOM 825 N N . ARG A 1 106 ? 14.82 -4.258 -17.016 1 82.88 106 ARG A N 1
ATOM 826 C CA . ARG A 1 106 ? 15.484 -3.336 -16.094 1 82.88 106 ARG A CA 1
ATOM 827 C C . ARG A 1 106 ? 16.172 -4.094 -14.961 1 82.88 106 ARG A C 1
ATOM 829 O O . ARG A 1 106 ? 15.609 -5.055 -14.43 1 82.88 106 ARG A O 1
ATOM 836 N N . ALA A 1 107 ? 17.344 -3.648 -14.766 1 80.94 107 ALA A N 1
ATOM 837 C CA . ALA A 1 107 ? 18.047 -4.234 -13.633 1 80.94 107 ALA A CA 1
ATOM 838 C C . ALA A 1 107 ? 18.812 -3.168 -12.844 1 80.94 107 ALA A C 1
ATOM 840 O O . ALA A 1 107 ? 19.641 -2.451 -13.398 1 80.94 107 ALA A O 1
ATOM 841 N N . HIS A 1 108 ? 18.344 -2.893 -11.711 1 82.81 108 HIS A N 1
ATOM 842 C CA . HIS A 1 108 ? 18.938 -2.01 -10.711 1 82.81 108 HIS A CA 1
ATOM 843 C C . HIS A 1 108 ? 19.156 -2.744 -9.391 1 82.81 108 HIS A C 1
ATOM 845 O O . HIS A 1 108 ? 18.672 -3.861 -9.211 1 82.81 108 HIS A O 1
ATOM 851 N N . LYS A 1 109 ? 20.016 -2.229 -8.578 1 85.5 109 LYS A N 1
ATOM 852 C CA . LYS A 1 109 ? 20.359 -2.893 -7.316 1 85.5 109 LYS A CA 1
ATOM 853 C C . LYS A 1 109 ? 19.094 -3.143 -6.48 1 85.5 109 LYS A C 1
ATOM 855 O O . LYS A 1 109 ? 18.984 -4.172 -5.812 1 85.5 109 LYS A O 1
ATOM 860 N N . LEU A 1 110 ? 18.156 -2.234 -6.562 1 87 110 LEU A N 1
ATOM 861 C CA . LEU A 1 110 ? 16.984 -2.348 -5.707 1 87 110 LEU A CA 1
ATOM 862 C C . LEU A 1 110 ? 15.758 -2.75 -6.52 1 87 110 LEU A C 1
ATOM 864 O O . LEU A 1 110 ? 14.773 -3.232 -5.961 1 87 110 LEU A O 1
ATOM 868 N N . VAL A 1 111 ? 15.836 -2.496 -7.852 1 87 111 VAL A N 1
ATOM 869 C CA . VAL A 1 111 ? 14.656 -2.658 -8.688 1 87 111 VAL A CA 1
ATOM 870 C C . VAL A 1 111 ? 15 -3.521 -9.906 1 87 111 VAL A C 1
ATOM 872 O O . VAL A 1 111 ? 16.109 -3.465 -10.422 1 87 111 VAL A O 1
ATOM 875 N N . ALA A 1 112 ? 14.109 -4.348 -10.258 1 90.31 112 ALA A N 1
ATOM 876 C CA . ALA A 1 112 ? 14.203 -5.109 -11.5 1 90.31 112 ALA A CA 1
ATOM 877 C C . ALA A 1 112 ? 12.836 -5.246 -12.172 1 90.31 112 ALA A C 1
ATOM 879 O O . ALA A 1 112 ? 11.805 -5.133 -11.508 1 90.31 112 ALA A O 1
ATOM 880 N N . SER A 1 113 ? 12.859 -5.336 -13.406 1 89.19 113 SER A N 1
ATOM 881 C CA . SER A 1 113 ? 11.633 -5.543 -14.172 1 89.19 113 SER A CA 1
ATOM 882 C C . SER A 1 113 ? 11.781 -6.699 -15.156 1 89.19 113 SER A C 1
ATOM 884 O O . SER A 1 113 ? 12.789 -6.801 -15.859 1 89.19 113 SER A O 1
ATOM 886 N N . LEU A 1 114 ? 10.805 -7.555 -15.148 1 91 114 LEU A N 1
ATOM 887 C CA . LEU A 1 114 ? 10.812 -8.734 -16 1 91 114 LEU A CA 1
ATOM 888 C C . LEU A 1 114 ? 9.664 -8.68 -17.016 1 91 114 LEU A C 1
ATOM 890 O O . LEU A 1 114 ? 8.539 -8.344 -16.656 1 91 114 LEU A O 1
ATOM 894 N N . GLU A 1 115 ? 10.008 -9.016 -18.203 1 88.69 115 GLU A N 1
ATOM 895 C CA . GLU A 1 115 ? 9.008 -9.219 -19.25 1 88.69 115 GLU A CA 1
ATOM 896 C C . GLU A 1 115 ? 8.82 -10.703 -19.547 1 88.69 115 GLU A C 1
ATOM 898 O O . GLU A 1 115 ? 9.773 -11.398 -19.906 1 88.69 115 GLU A O 1
ATOM 903 N N . GLY A 1 116 ? 7.66 -11.18 -19.406 1 88.62 116 GLY A N 1
ATOM 904 C CA . GLY A 1 116 ? 7.367 -12.602 -19.516 1 88.62 116 GLY A CA 1
ATOM 905 C C . GLY A 1 116 ? 7.48 -13.125 -20.938 1 88.62 116 GLY A C 1
ATOM 906 O O . GLY A 1 116 ? 7.973 -14.234 -21.156 1 88.62 116 GLY A O 1
ATOM 907 N N . ARG A 1 117 ? 7.027 -12.422 -21.953 1 85.12 117 ARG A N 1
ATOM 908 C CA . ARG A 1 117 ? 7.09 -12.773 -23.375 1 85.12 117 ARG A CA 1
ATOM 909 C C . ARG A 1 117 ? 6.48 -14.148 -23.625 1 85.12 117 ARG A C 1
ATOM 911 O O . ARG A 1 117 ? 7.117 -15.023 -24.219 1 85.12 117 ARG A O 1
ATOM 918 N N . GLY A 1 118 ? 5.336 -14.383 -23.109 1 80.75 118 GLY A N 1
ATOM 919 C CA . GLY A 1 118 ? 4.578 -15.602 -23.344 1 80.75 118 GLY A CA 1
ATOM 920 C C . GLY A 1 118 ? 4.824 -16.672 -22.297 1 80.75 118 GLY A C 1
ATOM 921 O O . GLY A 1 118 ? 4.191 -17.734 -22.328 1 80.75 118 GLY A O 1
ATOM 922 N N . THR A 1 119 ? 5.82 -16.422 -21.453 1 86.75 119 THR A N 1
ATOM 923 C CA . THR A 1 119 ? 6.098 -17.344 -20.359 1 86.75 119 THR A CA 1
ATOM 924 C C . THR A 1 119 ? 4.949 -17.375 -19.359 1 86.75 119 THR A C 1
ATOM 926 O O . THR A 1 119 ? 4.332 -16.344 -19.094 1 86.75 119 THR A O 1
ATOM 929 N N . ASP A 1 120 ? 4.688 -18.562 -18.891 1 87.56 120 ASP A N 1
ATOM 930 C CA . ASP A 1 120 ? 3.656 -18.734 -17.875 1 87.56 120 ASP A CA 1
ATOM 931 C C . ASP A 1 120 ? 3.891 -17.797 -16.688 1 87.56 120 ASP A C 1
ATOM 933 O O . ASP A 1 120 ? 5.023 -17.625 -16.234 1 87.56 120 ASP A O 1
ATOM 937 N N . MET A 1 121 ? 2.85 -17.172 -16.234 1 89.19 121 MET A N 1
ATOM 938 C CA . MET A 1 121 ? 2.93 -16.172 -15.172 1 89.19 121 MET A CA 1
ATOM 939 C C . MET A 1 121 ? 3.596 -16.75 -13.922 1 89.19 121 MET A C 1
ATOM 941 O O . MET A 1 121 ? 4.387 -16.062 -13.266 1 89.19 121 MET A O 1
ATOM 945 N N . THR A 1 122 ? 3.23 -17.953 -13.578 1 90.94 122 THR A N 1
ATOM 946 C CA . THR A 1 122 ? 3.777 -18.594 -12.383 1 90.94 122 THR A CA 1
ATOM 947 C C . THR A 1 122 ? 5.297 -18.688 -12.469 1 90.94 122 THR A C 1
ATOM 949 O O . THR A 1 122 ? 5.996 -18.438 -11.477 1 90.94 122 THR A O 1
ATOM 952 N N . LEU A 1 123 ? 5.766 -19.031 -13.586 1 92.31 123 LEU A N 1
ATOM 953 C CA . LEU A 1 123 ? 7.211 -19.141 -13.789 1 92.31 123 LEU A CA 1
ATOM 954 C C . LEU A 1 123 ? 7.867 -17.766 -13.727 1 92.31 123 LEU A C 1
ATOM 956 O O . LEU A 1 123 ? 8.93 -17.594 -13.117 1 92.31 123 LEU A O 1
ATOM 960 N N . VAL A 1 124 ? 7.23 -16.797 -14.32 1 92.94 124 VAL A N 1
ATOM 961 C CA . VAL A 1 124 ? 7.762 -15.438 -14.305 1 92.94 124 VAL A CA 1
ATOM 962 C C . V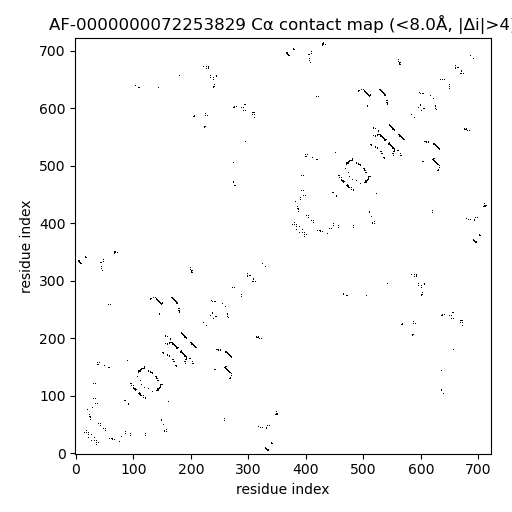AL A 1 124 ? 7.828 -14.93 -12.867 1 92.94 124 VAL A C 1
ATOM 964 O O . VAL A 1 124 ? 8.852 -14.375 -12.445 1 92.94 124 VAL A O 1
ATOM 967 N N . LEU A 1 125 ? 6.762 -15.156 -12.133 1 93.75 125 LEU A N 1
ATOM 968 C CA . LEU A 1 125 ? 6.691 -14.672 -10.758 1 93.75 125 LEU A CA 1
ATOM 969 C C . LEU A 1 125 ? 7.691 -15.414 -9.875 1 93.75 125 LEU A C 1
ATOM 971 O O . LEU A 1 125 ? 8.195 -14.852 -8.898 1 93.75 125 LEU A O 1
ATOM 975 N N . SER A 1 126 ? 7.977 -16.625 -10.211 1 94.94 126 SER A N 1
ATOM 976 C CA . SER A 1 126 ? 9 -17.359 -9.469 1 94.94 126 SER A CA 1
ATOM 977 C C . SER A 1 126 ? 10.367 -16.703 -9.617 1 94.94 126 SER A C 1
ATOM 979 O O . SER A 1 126 ? 11.086 -16.516 -8.633 1 94.94 126 SER A O 1
ATOM 981 N N . VAL A 1 127 ? 10.664 -16.375 -10.82 1 95.5 127 VAL A N 1
ATOM 982 C CA . VAL A 1 127 ? 11.938 -15.711 -11.07 1 95.5 127 VAL A CA 1
ATOM 983 C C . VAL A 1 127 ? 11.938 -14.336 -10.391 1 95.5 127 VAL A C 1
ATOM 985 O O . VAL A 1 127 ? 12.922 -13.938 -9.781 1 95.5 127 VAL A O 1
ATOM 988 N N . ALA A 1 128 ? 10.828 -13.664 -10.5 1 95.19 128 ALA A N 1
ATOM 989 C CA . ALA A 1 128 ? 10.695 -12.344 -9.883 1 95.19 128 ALA A CA 1
ATOM 990 C C . ALA A 1 128 ? 10.859 -12.422 -8.375 1 95.19 128 ALA A C 1
ATOM 992 O O . ALA A 1 128 ? 11.531 -11.586 -7.77 1 95.19 128 ALA A O 1
ATOM 993 N N . THR A 1 129 ? 10.242 -13.391 -7.789 1 96.56 129 THR A N 1
ATOM 994 C CA . THR A 1 129 ? 10.312 -13.578 -6.344 1 96.56 129 THR A CA 1
ATOM 995 C C . THR A 1 129 ? 11.742 -13.891 -5.914 1 96.56 129 THR A C 1
ATOM 997 O O . THR A 1 129 ? 12.242 -13.32 -4.941 1 96.56 129 THR A O 1
ATOM 1000 N N . ARG A 1 130 ? 12.375 -14.781 -6.633 1 96.44 130 ARG A N 1
ATOM 1001 C CA . ARG A 1 130 ? 13.766 -15.086 -6.328 1 96.44 130 ARG A CA 1
ATOM 1002 C C . ARG A 1 130 ? 14.641 -13.844 -6.434 1 96.44 130 ARG A C 1
ATOM 1004 O O . ARG A 1 130 ? 15.477 -13.586 -5.566 1 96.44 130 ARG A O 1
ATOM 1011 N N . THR A 1 131 ? 14.438 -13.148 -7.484 1 95.75 131 THR A N 1
ATOM 1012 C CA . THR A 1 131 ? 15.172 -11.898 -7.691 1 95.75 131 THR A CA 1
ATOM 1013 C C . THR A 1 131 ? 14.93 -10.93 -6.539 1 95.75 131 THR A C 1
ATOM 1015 O O . THR A 1 131 ? 15.867 -10.289 -6.055 1 95.75 131 THR A O 1
ATOM 1018 N N . CYS A 1 132 ? 13.742 -10.844 -6.141 1 95.75 132 CYS A N 1
ATOM 1019 C CA . CYS A 1 132 ? 13.359 -9.969 -5.039 1 95.75 132 CYS A CA 1
ATOM 1020 C C . CYS A 1 132 ? 14.047 -10.391 -3.746 1 95.75 132 CYS A C 1
ATOM 1022 O O . CYS A 1 132 ? 14.562 -9.547 -3.01 1 95.75 132 CYS A O 1
ATOM 1024 N N . LEU A 1 133 ? 14.062 -11.656 -3.496 1 96.19 133 LEU A N 1
ATOM 1025 C CA . LEU A 1 133 ? 14.68 -12.195 -2.291 1 96.19 133 LEU A CA 1
ATOM 1026 C C . LEU A 1 133 ? 16.172 -11.898 -2.275 1 96.19 133 LEU A C 1
ATOM 1028 O O . LEU A 1 133 ? 16.734 -11.531 -1.237 1 96.19 133 LEU A O 1
ATOM 1032 N N . ASP A 1 134 ? 16.828 -12.055 -3.408 1 95.56 134 ASP A N 1
ATOM 1033 C CA . ASP A 1 134 ? 18.25 -11.758 -3.502 1 95.56 134 ASP A CA 1
ATOM 1034 C C . ASP A 1 134 ? 18.531 -10.289 -3.172 1 95.56 134 ASP A C 1
ATOM 1036 O O . ASP A 1 134 ? 19.453 -9.977 -2.422 1 95.56 134 ASP A O 1
ATOM 1040 N N . ARG A 1 135 ? 17.734 -9.461 -3.598 1 93.38 135 ARG A N 1
ATOM 1041 C CA . ARG A 1 135 ? 17.969 -8.023 -3.455 1 93.38 135 ARG A CA 1
ATOM 1042 C C . ARG A 1 135 ? 17.609 -7.555 -2.051 1 93.38 135 ARG A C 1
ATOM 1044 O O . ARG A 1 135 ? 18.297 -6.711 -1.477 1 93.38 135 ARG A O 1
ATOM 1051 N N . VAL A 1 136 ? 16.516 -8.047 -1.535 1 94.06 136 VAL A N 1
ATOM 1052 C CA . VAL A 1 136 ? 16.109 -7.621 -0.2 1 94.06 136 VAL A CA 1
ATOM 1053 C C . VAL A 1 136 ? 17.125 -8.117 0.829 1 94.06 136 VAL A C 1
ATOM 1055 O O . VAL A 1 136 ? 17.391 -7.434 1.822 1 94.06 136 VAL A O 1
ATOM 1058 N N . ALA A 1 137 ? 17.672 -9.258 0.586 1 93.31 137 ALA A N 1
ATOM 1059 C CA . ALA A 1 137 ? 18.719 -9.781 1.471 1 93.31 137 ALA A CA 1
ATOM 1060 C C . ALA A 1 137 ? 19.938 -8.875 1.471 1 93.31 137 ALA A C 1
ATOM 1062 O O . ALA A 1 137 ? 20.594 -8.695 2.506 1 93.31 137 ALA A O 1
ATOM 1063 N N . ALA A 1 138 ? 20.203 -8.281 0.38 1 91.31 138 ALA A N 1
ATOM 1064 C CA . ALA A 1 138 ? 21.406 -7.465 0.222 1 91.31 138 ALA A CA 1
ATOM 1065 C C . ALA A 1 138 ? 21.156 -6.027 0.677 1 91.31 138 ALA A C 1
ATOM 1067 O O . ALA A 1 138 ? 22.047 -5.379 1.226 1 91.31 138 ALA A O 1
ATOM 1068 N N . HIS A 1 139 ? 19.953 -5.535 0.447 1 88.5 139 HIS A N 1
ATOM 1069 C CA . HIS A 1 139 ? 19.766 -4.098 0.577 1 88.5 139 HIS A CA 1
ATOM 1070 C C . HIS A 1 139 ? 18.641 -3.768 1.562 1 88.5 139 HIS A C 1
ATOM 1072 O O . HIS A 1 139 ? 18.469 -2.607 1.935 1 88.5 139 HIS A O 1
ATOM 1078 N N . GLY A 1 140 ? 17.891 -4.727 1.922 1 88 140 GLY A N 1
ATOM 1079 C CA . GLY A 1 140 ? 16.844 -4.527 2.916 1 88 140 GLY A CA 1
ATOM 1080 C C . GLY A 1 140 ? 15.492 -4.207 2.305 1 88 140 GLY A C 1
ATOM 1081 O O . GLY A 1 140 ? 14.461 -4.324 2.971 1 88 140 GLY A O 1
ATOM 1082 N N . ILE A 1 141 ? 15.5 -3.705 1.134 1 90.06 141 ILE A N 1
ATOM 1083 C CA . ILE A 1 141 ? 14.273 -3.455 0.383 1 90.06 141 ILE A CA 1
ATOM 1084 C C . ILE A 1 141 ? 14.477 -3.861 -1.076 1 90.06 141 ILE A C 1
ATOM 1086 O O . ILE A 1 141 ? 15.57 -3.721 -1.624 1 90.06 141 ILE A O 1
ATOM 1090 N N . ALA A 1 142 ? 13.453 -4.383 -1.677 1 92.94 142 ALA A N 1
ATOM 1091 C CA . ALA A 1 142 ? 13.516 -4.762 -3.088 1 92.94 142 ALA A CA 1
ATOM 1092 C C . ALA A 1 142 ? 12.164 -4.578 -3.764 1 92.94 142 ALA A C 1
ATOM 1094 O O . ALA A 1 142 ? 11.117 -4.789 -3.141 1 92.94 142 ALA A O 1
ATOM 1095 N N . LEU A 1 143 ? 12.156 -4.125 -4.957 1 92.25 143 LEU A N 1
ATOM 1096 C CA . LEU A 1 143 ? 10.984 -3.982 -5.812 1 92.25 143 LEU A CA 1
ATOM 1097 C C . LEU A 1 143 ? 11.211 -4.656 -7.16 1 92.25 143 LEU A C 1
ATOM 1099 O O . LEU A 1 143 ? 12.141 -4.305 -7.887 1 92.25 143 LEU A O 1
ATOM 1103 N N . VAL A 1 144 ? 10.43 -5.609 -7.469 1 93.19 144 VAL A N 1
ATOM 1104 C CA . VAL A 1 144 ? 10.555 -6.297 -8.75 1 93.19 144 VAL A CA 1
ATOM 1105 C C . VAL A 1 144 ? 9.211 -6.301 -9.469 1 93.19 144 VAL A C 1
ATOM 1107 O O . VAL A 1 144 ? 8.195 -6.719 -8.906 1 93.19 144 VAL A O 1
ATOM 1110 N N . SER A 1 145 ? 9.18 -5.797 -10.609 1 91.12 145 SER A N 1
ATOM 1111 C CA . SER A 1 145 ? 7.961 -5.801 -11.414 1 91.12 145 SER A CA 1
ATOM 1112 C C . SER A 1 145 ? 8.039 -6.848 -12.523 1 91.12 145 SER A C 1
ATOM 1114 O O . SER A 1 145 ? 9.133 -7.246 -12.93 1 91.12 145 SER A O 1
ATOM 1116 N N . ALA A 1 146 ? 6.977 -7.312 -12.898 1 90.25 146 ALA A N 1
ATOM 1117 C CA . ALA A 1 146 ? 6.848 -8.273 -13.992 1 90.25 146 ALA A CA 1
ATOM 1118 C C . ALA A 1 146 ? 5.574 -8.031 -14.797 1 90.25 146 ALA A C 1
ATOM 1120 O O . ALA A 1 146 ? 4.543 -7.645 -14.234 1 90.25 146 ALA A O 1
ATOM 1121 N N . PHE A 1 147 ? 5.688 -8.195 -16.062 1 86.81 147 PHE A N 1
ATOM 1122 C CA . PHE A 1 147 ? 4.508 -8.031 -16.906 1 86.81 147 PHE A CA 1
ATOM 1123 C C . PHE A 1 147 ? 4.574 -8.953 -18.109 1 86.81 147 PHE A C 1
ATOM 1125 O O . PHE A 1 147 ? 5.645 -9.453 -18.469 1 86.81 147 PHE A O 1
ATOM 1132 N N . GLY A 1 148 ? 3.434 -9.219 -18.672 1 83.31 148 GLY A N 1
ATOM 1133 C CA . GLY A 1 148 ? 3.369 -10.07 -19.844 1 83.31 148 GLY A CA 1
ATOM 1134 C C . GLY A 1 148 ? 1.954 -10.484 -20.203 1 83.31 148 GLY A C 1
ATOM 1135 O O . GLY A 1 148 ? 0.989 -9.836 -19.797 1 83.31 148 GLY A O 1
ATOM 1136 N N . THR A 1 149 ? 1.918 -11.422 -21.125 1 78.81 149 THR A N 1
ATOM 1137 C CA . THR A 1 149 ? 0.658 -12.008 -21.562 1 78.81 149 THR A CA 1
ATOM 1138 C C . THR A 1 149 ? 0.678 -13.523 -21.406 1 78.81 149 THR A C 1
ATOM 1140 O O . THR A 1 149 ? 1.63 -14.188 -21.812 1 78.81 149 THR A O 1
ATOM 1143 N N . SER A 1 150 ? -0.196 -13.984 -20.578 1 74.75 150 SER A N 1
ATOM 1144 C CA . SER A 1 150 ? -0.322 -15.43 -20.375 1 74.75 150 SER A CA 1
ATOM 1145 C C . SER A 1 150 ? -1.662 -15.789 -19.75 1 74.75 150 SER A C 1
ATOM 1147 O O . SER A 1 150 ? -2.496 -14.906 -19.516 1 74.75 150 SER A O 1
ATOM 1149 N N . CYS A 1 151 ? -1.88 -17.109 -19.75 1 63.34 151 CYS A N 1
ATOM 1150 C CA . CYS A 1 151 ? -3.039 -17.547 -18.984 1 63.34 151 CYS A CA 1
ATOM 1151 C C . CYS A 1 151 ? -2.826 -17.328 -17.5 1 63.34 151 CYS A C 1
ATOM 1153 O O . CYS A 1 151 ? -1.82 -17.75 -16.938 1 63.34 151 CYS A O 1
ATOM 1155 N N . ALA A 1 152 ? -3.422 -16.234 -17.078 1 60.69 152 ALA A N 1
ATOM 1156 C CA . ALA A 1 152 ? -3.059 -15.688 -15.773 1 60.69 152 ALA A CA 1
ATOM 1157 C C . ALA A 1 152 ? -3.797 -16.406 -14.648 1 60.69 152 ALA A C 1
ATOM 1159 O O . ALA A 1 152 ? -5.004 -16.641 -14.742 1 60.69 152 ALA A O 1
ATOM 1160 N N . ALA A 1 153 ? -3.018 -17.016 -13.734 1 63.94 153 ALA A N 1
ATOM 1161 C CA . ALA A 1 153 ? -3.578 -17.531 -12.492 1 63.94 153 ALA A CA 1
ATOM 1162 C C . ALA A 1 153 ? -3.324 -16.578 -11.328 1 63.94 153 ALA A C 1
ATOM 1164 O O . ALA A 1 153 ? -2.357 -16.734 -10.586 1 63.94 153 ALA A O 1
ATOM 1165 N N . LEU A 1 154 ? -4.25 -15.648 -11.07 1 63.38 154 LEU A N 1
ATOM 1166 C CA . LEU A 1 154 ? -4.078 -14.641 -10.023 1 63.38 154 LEU A CA 1
ATOM 1167 C C . LEU A 1 154 ? -4.07 -15.289 -8.641 1 63.38 154 LEU A C 1
ATOM 1169 O O . LEU A 1 154 ? -3.529 -14.719 -7.691 1 63.38 154 LEU A O 1
ATOM 1173 N N . GLY A 1 155 ? -4.59 -16.422 -8.57 1 62.94 155 GLY A N 1
ATOM 1174 C CA . GLY A 1 155 ? -4.676 -17.094 -7.285 1 62.94 155 GLY A CA 1
ATOM 1175 C C . GLY A 1 155 ? -3.322 -17.516 -6.738 1 62.94 155 GLY A C 1
ATOM 1176 O O . GLY A 1 155 ? -3.176 -17.75 -5.539 1 62.94 155 GLY A O 1
ATOM 1177 N N . SER A 1 156 ? -2.416 -17.453 -7.465 1 77.88 156 SER A N 1
ATOM 1178 C CA . SER A 1 156 ? -1.105 -17.984 -7.113 1 77.88 156 SER A CA 1
ATOM 1179 C C . SER A 1 156 ? -0.281 -16.969 -6.328 1 77.88 156 SER A C 1
ATOM 1181 O O . SER A 1 156 ? 0.746 -17.328 -5.742 1 77.88 156 SER A O 1
ATOM 1183 N N . LEU A 1 157 ? -0.754 -15.852 -6.145 1 88.94 157 LEU A N 1
ATOM 1184 C CA . LEU A 1 157 ? 0.085 -14.789 -5.598 1 88.94 157 LEU A CA 1
ATOM 1185 C C . LEU A 1 157 ? 0.409 -15.055 -4.133 1 88.94 157 LEU A C 1
ATOM 1187 O O . LEU A 1 157 ? 1.478 -14.672 -3.648 1 88.94 157 LEU A O 1
ATOM 1191 N N . GLY A 1 158 ? -0.501 -15.727 -3.496 1 91.38 158 GLY A N 1
ATOM 1192 C CA . GLY A 1 158 ? -0.262 -16.062 -2.102 1 91.38 158 GLY A CA 1
ATOM 1193 C C . GLY A 1 158 ? 0.966 -16.922 -1.898 1 91.38 158 GLY A C 1
ATOM 1194 O O . GLY A 1 158 ? 1.647 -16.812 -0.877 1 91.38 158 GLY A O 1
ATOM 1195 N N . TYR A 1 159 ? 1.196 -17.812 -2.85 1 94.81 159 TYR A N 1
ATOM 1196 C CA . TYR A 1 159 ? 2.363 -18.672 -2.787 1 94.81 159 TYR A CA 1
ATOM 1197 C C . TYR A 1 159 ? 3.65 -17.859 -2.74 1 94.81 159 TYR A C 1
ATOM 1199 O O . TYR A 1 159 ? 4.555 -18.172 -1.959 1 94.81 159 TYR A O 1
ATOM 1207 N N . PHE A 1 160 ? 3.74 -16.859 -3.512 1 96.12 160 PHE A N 1
ATOM 1208 C CA . PHE A 1 160 ? 4.961 -16.078 -3.621 1 96.12 160 PHE A CA 1
ATOM 1209 C C . PHE A 1 160 ? 5.125 -15.164 -2.416 1 96.12 160 PHE A C 1
ATOM 1211 O O . PHE A 1 160 ? 6.246 -14.93 -1.954 1 96.12 160 PHE A O 1
ATOM 1218 N N . ALA A 1 161 ? 4.02 -14.656 -1.988 1 94.69 161 ALA A N 1
ATOM 1219 C CA . ALA A 1 161 ? 4.07 -13.883 -0.75 1 94.69 161 ALA A CA 1
ATOM 1220 C C . ALA A 1 161 ? 4.551 -14.742 0.414 1 94.69 161 ALA A C 1
ATOM 1222 O O . ALA A 1 161 ? 5.367 -14.305 1.227 1 94.69 161 ALA A O 1
ATOM 1223 N N . ARG A 1 162 ? 4 -15.914 0.486 1 94.31 162 ARG A N 1
ATOM 1224 C CA . ARG A 1 162 ? 4.418 -16.859 1.511 1 94.31 162 ARG A CA 1
ATOM 1225 C C . ARG A 1 162 ? 5.91 -17.156 1.405 1 94.31 162 ARG A C 1
ATOM 1227 O O . ARG A 1 162 ? 6.609 -17.219 2.42 1 94.31 162 ARG A O 1
ATOM 1234 N N . TRP A 1 163 ? 6.348 -17.359 0.2 1 95.19 163 TRP A N 1
ATOM 1235 C CA . TRP A 1 163 ? 7.754 -17.641 -0.06 1 95.19 163 TRP A CA 1
ATOM 1236 C C . TRP A 1 163 ? 8.641 -16.531 0.522 1 95.19 163 TRP A C 1
ATOM 1238 O O . TRP A 1 163 ? 9.617 -16.828 1.222 1 95.19 163 TRP A O 1
ATOM 1248 N N . ILE A 1 164 ? 8.312 -15.336 0.35 1 95.69 164 ILE A N 1
ATOM 1249 C CA . ILE A 1 164 ? 9.078 -14.195 0.845 1 95.69 164 ILE A CA 1
ATOM 1250 C C . ILE A 1 164 ? 8.984 -14.133 2.367 1 95.69 164 ILE A C 1
ATOM 1252 O O . ILE A 1 164 ? 9.992 -13.938 3.051 1 95.69 164 ILE A O 1
ATOM 1256 N N . ALA A 1 165 ? 7.816 -14.352 2.875 1 92.06 165 ALA A N 1
ATOM 1257 C CA . ALA A 1 165 ? 7.578 -14.266 4.312 1 92.06 165 ALA A CA 1
ATOM 1258 C C . ALA A 1 165 ? 8.312 -15.375 5.055 1 92.06 165 ALA A C 1
ATOM 1260 O O . ALA A 1 165 ? 8.805 -15.172 6.168 1 92.06 165 ALA A O 1
ATOM 1261 N N . LEU A 1 166 ? 8.359 -16.562 4.457 1 92.38 166 LEU A N 1
ATOM 1262 C CA . LEU A 1 166 ? 9.07 -17.672 5.062 1 92.38 166 LEU A CA 1
ATOM 1263 C C . LEU A 1 166 ? 10.555 -17.375 5.211 1 92.38 166 LEU A C 1
ATOM 1265 O O . LEU A 1 166 ? 11.234 -17.953 6.055 1 92.38 166 LEU A O 1
ATOM 1269 N N . ASN A 1 167 ? 11.047 -16.484 4.375 1 92.38 167 ASN A N 1
ATOM 1270 C CA . ASN A 1 167 ? 12.438 -16.062 4.469 1 92.38 167 ASN A CA 1
ATOM 1271 C C . ASN A 1 167 ? 12.609 -14.906 5.457 1 92.38 167 ASN A C 1
ATOM 1273 O O . ASN A 1 167 ? 13.68 -14.305 5.531 1 92.38 167 ASN A O 1
ATOM 1277 N N . GLY A 1 168 ? 11.516 -14.531 6.109 1 87.81 168 GLY A N 1
ATOM 1278 C CA . GLY A 1 168 ? 11.594 -13.57 7.195 1 87.81 168 GLY A CA 1
ATOM 1279 C C . GLY A 1 168 ? 11.328 -12.141 6.746 1 87.81 168 GLY A C 1
ATOM 1280 O O . GLY A 1 168 ? 11.57 -11.195 7.5 1 87.81 168 GLY A O 1
ATOM 1281 N N . TYR A 1 169 ? 10.922 -11.938 5.531 1 91.31 169 TYR A N 1
ATOM 1282 C CA . TYR A 1 169 ? 10.672 -10.594 5.004 1 91.31 169 TYR A CA 1
ATOM 1283 C C . TYR A 1 169 ? 9.18 -10.336 4.863 1 91.31 169 TYR A C 1
ATOM 1285 O O . TYR A 1 169 ? 8.391 -11.266 4.727 1 91.31 169 TYR A O 1
ATOM 1293 N N . VAL A 1 170 ? 8.781 -9.07 4.953 1 88.5 170 VAL A N 1
ATOM 1294 C CA . VAL A 1 170 ? 7.41 -8.672 4.652 1 88.5 170 VAL A CA 1
ATOM 1295 C C . VAL A 1 170 ? 7.227 -8.57 3.139 1 88.5 170 VAL A C 1
ATOM 1297 O O . VAL A 1 170 ? 8.094 -8.055 2.434 1 88.5 170 VAL A O 1
ATOM 1300 N N . ALA A 1 171 ? 6.129 -9.078 2.713 1 93.31 171 ALA A N 1
ATOM 1301 C CA . ALA A 1 171 ? 5.883 -9.094 1.273 1 93.31 171 ALA A CA 1
ATOM 1302 C C . ALA A 1 171 ? 4.598 -8.352 0.928 1 93.31 171 ALA A C 1
ATOM 1304 O O . ALA A 1 171 ? 3.602 -8.453 1.649 1 93.31 171 ALA A O 1
ATOM 1305 N N . VAL A 1 172 ? 4.602 -7.598 -0.116 1 90.88 172 VAL A N 1
ATOM 1306 C CA . VAL A 1 172 ? 3.412 -7.031 -0.749 1 90.88 172 VAL A CA 1
ATOM 1307 C C . VAL A 1 172 ? 3.432 -7.336 -2.246 1 90.88 172 VAL A C 1
ATOM 1309 O O . VAL A 1 172 ? 4.379 -6.973 -2.947 1 90.88 172 VAL A O 1
ATOM 1312 N N . LEU A 1 173 ? 2.453 -8 -2.658 1 92.69 173 LEU A N 1
ATOM 1313 C CA . LEU A 1 173 ? 2.295 -8.273 -4.082 1 92.69 173 LEU A CA 1
ATOM 1314 C C . LEU A 1 173 ? 1.029 -7.625 -4.625 1 92.69 173 LEU A C 1
ATOM 1316 O O . LEU A 1 173 ? -0.043 -7.746 -4.031 1 92.69 173 LEU A O 1
ATOM 1320 N N . VAL A 1 174 ? 1.181 -6.93 -5.68 1 90.25 174 VAL A N 1
ATOM 1321 C CA . VAL A 1 174 ? 0.052 -6.34 -6.395 1 90.25 174 VAL A CA 1
ATOM 1322 C C . VAL A 1 174 ? 0.019 -6.863 -7.828 1 90.25 174 VAL A C 1
ATOM 1324 O O . VAL A 1 174 ? 1.047 -6.891 -8.508 1 90.25 174 VAL A O 1
ATOM 1327 N N . CYS A 1 175 ? -1.121 -7.262 -8.203 1 89.81 175 CYS A N 1
ATOM 1328 C CA . CYS A 1 175 ? -1.232 -7.816 -9.547 1 89.81 175 CYS A CA 1
ATOM 1329 C C . CYS A 1 175 ? -2.549 -7.41 -10.203 1 89.81 175 CYS A C 1
ATOM 1331 O O . CYS A 1 175 ? -3.576 -7.316 -9.523 1 89.81 175 CYS A O 1
ATOM 1333 N N . GLY A 1 176 ? -2.463 -7.094 -11.422 1 86.81 176 GLY A N 1
ATOM 1334 C CA . GLY A 1 176 ? -3.633 -6.867 -12.258 1 86.81 176 GLY A CA 1
ATOM 1335 C C . GLY A 1 176 ? -3.715 -7.809 -13.438 1 86.81 176 GLY A C 1
ATOM 1336 O O . GLY A 1 176 ? -2.689 -8.195 -14 1 86.81 176 GLY A O 1
ATOM 1337 N N . SER A 1 177 ? -4.953 -8.211 -13.672 1 80.94 177 SER A N 1
ATOM 1338 C CA . SER A 1 177 ? -5.152 -9.086 -14.82 1 80.94 177 SER A CA 1
ATOM 1339 C C . SER A 1 177 ? -6.422 -8.711 -15.578 1 80.94 177 SER A C 1
ATOM 1341 O O . SER A 1 177 ? -7.309 -8.055 -15.039 1 80.94 177 SER A O 1
ATOM 1343 N N . SER A 1 178 ? -6.461 -9.148 -16.766 1 73.25 178 SER A N 1
ATOM 1344 C CA . SER A 1 178 ? -7.598 -8.945 -17.656 1 73.25 178 SER A CA 1
ATOM 1345 C C . SER A 1 178 ? -7.789 -7.465 -17.969 1 73.25 178 SER A C 1
ATOM 1347 O O . SER A 1 178 ? -7.512 -6.602 -17.141 1 73.25 178 SER A O 1
ATOM 1349 N N . ALA A 1 179 ? -8.039 -7.215 -19.172 1 70.75 179 ALA A N 1
ATOM 1350 C CA . ALA A 1 179 ? -8.164 -5.836 -19.641 1 70.75 179 ALA A CA 1
ATOM 1351 C C . ALA A 1 179 ? -9.609 -5.516 -20.031 1 70.75 179 ALA A C 1
ATOM 1353 O O . ALA A 1 179 ? -10.281 -6.328 -20.672 1 70.75 179 ALA A O 1
ATOM 1354 N N . LEU A 1 180 ? -10.102 -4.465 -19.5 1 69.56 180 LEU A N 1
ATOM 1355 C CA . LEU A 1 180 ? -11.391 -3.904 -19.891 1 69.56 180 LEU A CA 1
ATOM 1356 C C . LEU A 1 180 ? -11.297 -2.391 -20.062 1 69.56 180 LEU A C 1
ATOM 1358 O O . LEU A 1 180 ? -11.023 -1.67 -19.094 1 69.56 180 LEU A O 1
ATOM 1362 N N . GLN A 1 181 ? -11.523 -1.915 -21.297 1 71.62 181 GLN A N 1
ATOM 1363 C CA . GLN A 1 181 ? -11.516 -0.491 -21.625 1 71.62 181 GLN A CA 1
ATOM 1364 C C . GLN A 1 181 ? -10.18 0.148 -21.234 1 71.62 181 GLN A C 1
ATOM 1366 O O . GLN A 1 181 ? -10.148 1.216 -20.625 1 71.62 181 GLN A O 1
ATOM 1371 N N . GLY A 1 182 ? -9.156 -0.654 -21.453 1 72.19 182 GLY A N 1
ATOM 1372 C CA . GLY A 1 182 ? -7.824 -0.114 -21.266 1 72.19 182 GLY A CA 1
ATOM 1373 C C . GLY A 1 182 ? -7.371 -0.159 -19.812 1 72.19 182 GLY A C 1
ATOM 1374 O O . GLY A 1 182 ? -6.352 0.438 -19.453 1 72.19 182 GLY A O 1
ATOM 1375 N N . ARG A 1 183 ? -8.172 -0.772 -19 1 78.44 183 ARG A N 1
ATOM 1376 C CA . ARG A 1 183 ? -7.832 -0.892 -17.578 1 78.44 183 ARG A CA 1
ATOM 1377 C C . ARG A 1 183 ? -7.887 -2.346 -17.125 1 78.44 183 ARG A C 1
ATOM 1379 O O . ARG A 1 183 ? -8.438 -3.199 -17.828 1 78.44 183 ARG A O 1
ATOM 1386 N N . TYR A 1 184 ? -7.289 -2.551 -16.016 1 76.81 184 TYR A N 1
ATOM 1387 C CA . TYR A 1 184 ? -7.422 -3.881 -15.422 1 76.81 184 TYR A CA 1
ATOM 1388 C C . TYR A 1 184 ? -8.812 -4.086 -14.836 1 76.81 184 TYR A C 1
ATOM 1390 O O . TYR A 1 184 ? -9.305 -3.24 -14.086 1 76.81 184 TYR A O 1
ATOM 1398 N N . SER A 1 185 ? -9.414 -5.121 -15.141 1 79.38 185 SER A N 1
ATOM 1399 C CA . SER A 1 185 ? -10.727 -5.414 -14.586 1 79.38 185 SER A CA 1
ATOM 1400 C C . SER A 1 185 ? -10.617 -6.207 -13.289 1 79.38 185 SER A C 1
ATOM 1402 O O . SER A 1 185 ? -11.562 -6.242 -12.5 1 79.38 185 SER A O 1
ATOM 1404 N N . ARG A 1 186 ? -9.516 -6.879 -13.141 1 81.44 186 ARG A N 1
ATOM 1405 C CA . ARG A 1 186 ? -9.266 -7.645 -11.93 1 81.44 186 ARG A CA 1
ATOM 1406 C C . ARG A 1 186 ? -7.914 -7.281 -11.32 1 81.44 186 ARG A C 1
ATOM 1408 O O . ARG A 1 186 ? -6.922 -7.148 -12.031 1 81.44 186 ARG A O 1
ATOM 1415 N N . MET A 1 187 ? -7.973 -7.074 -10.078 1 85.31 187 MET A N 1
ATOM 1416 C CA . MET A 1 187 ? -6.746 -6.77 -9.352 1 85.31 187 MET A CA 1
ATOM 1417 C C . MET A 1 187 ? -6.715 -7.492 -8.008 1 85.31 187 MET A C 1
ATOM 1419 O O . MET A 1 187 ? -7.766 -7.805 -7.441 1 85.31 187 MET A O 1
ATOM 1423 N N . ARG A 1 188 ? -5.531 -7.758 -7.602 1 85.38 188 ARG A N 1
ATOM 1424 C CA . ARG A 1 188 ? -5.355 -8.422 -6.316 1 85.38 188 ARG A CA 1
ATOM 1425 C C . ARG A 1 188 ? -4.141 -7.875 -5.578 1 85.38 188 ARG A C 1
ATOM 1427 O O . ARG A 1 188 ? -3.111 -7.586 -6.191 1 85.38 188 ARG A O 1
ATOM 1434 N N . VAL A 1 189 ? -4.309 -7.711 -4.309 1 85.62 189 VAL A N 1
ATOM 1435 C CA . VAL A 1 189 ? -3.213 -7.316 -3.43 1 85.62 189 VAL A CA 1
ATOM 1436 C C . VAL A 1 189 ? -3.027 -8.359 -2.33 1 85.62 189 VAL A C 1
ATOM 1438 O O . VAL A 1 189 ? -3.984 -8.719 -1.64 1 85.62 189 VAL A O 1
ATOM 1441 N N . ILE A 1 190 ? -1.803 -8.828 -2.229 1 89.38 190 ILE A N 1
ATOM 1442 C CA . ILE A 1 190 ? -1.494 -9.844 -1.227 1 89.38 190 ILE A CA 1
ATOM 1443 C C . ILE A 1 190 ? -0.404 -9.328 -0.29 1 89.38 190 ILE A C 1
ATOM 1445 O O . ILE A 1 190 ? 0.583 -8.742 -0.74 1 89.38 190 ILE A O 1
ATOM 1449 N N . TRP A 1 191 ? -0.703 -9.523 0.982 1 88.25 191 TRP A N 1
ATOM 1450 C CA . TRP A 1 191 ? 0.286 -9.211 2.01 1 88.25 191 TRP A CA 1
ATOM 1451 C C . TRP A 1 191 ? 0.784 -10.484 2.689 1 88.25 191 TRP A C 1
ATOM 1453 O O . TRP A 1 191 ? -0.009 -11.375 3.02 1 88.25 191 TRP A O 1
ATOM 1463 N N . GLY A 1 192 ? 2.062 -10.602 2.83 1 88.44 192 GLY A N 1
ATOM 1464 C CA . GLY A 1 192 ? 2.68 -11.68 3.59 1 88.44 192 GLY A CA 1
ATOM 1465 C C . GLY A 1 192 ? 3.521 -11.18 4.75 1 88.44 192 GLY A C 1
ATOM 1466 O O . GLY A 1 192 ? 4.445 -10.391 4.559 1 88.44 192 GLY A O 1
ATOM 1467 N N . VAL A 1 193 ? 3.205 -11.633 5.941 1 84.56 193 VAL A N 1
ATOM 1468 C CA . VAL A 1 193 ? 3.906 -11.219 7.148 1 84.56 193 VAL A CA 1
ATOM 1469 C C . VAL A 1 193 ? 4.465 -12.445 7.871 1 84.56 193 VAL A C 1
ATOM 1471 O O . VAL A 1 193 ? 3.73 -13.391 8.164 1 84.56 193 VAL A O 1
ATOM 1474 N N . PRO A 1 194 ? 5.73 -12.375 8.125 1 84.38 194 PRO A N 1
ATOM 1475 C CA . PRO A 1 194 ? 6.297 -13.492 8.883 1 84.38 194 PRO A CA 1
ATOM 1476 C C . PRO A 1 194 ? 5.699 -13.617 10.281 1 84.38 194 PRO A C 1
ATOM 1478 O O . PRO A 1 194 ? 5.312 -12.609 10.891 1 84.38 194 PRO A O 1
ATOM 1481 N N . ARG A 1 195 ? 5.512 -14.75 10.695 1 78.19 195 ARG A N 1
ATOM 1482 C CA . ARG A 1 195 ? 4.984 -15.039 12.023 1 78.19 195 ARG A CA 1
ATOM 1483 C C . ARG A 1 195 ? 6.047 -15.688 12.906 1 78.19 195 ARG A C 1
ATOM 1485 O O . ARG A 1 195 ? 6.91 -16.422 12.406 1 78.19 195 ARG A O 1
ATOM 1492 N N . ALA A 1 196 ? 6.008 -15.297 14.258 1 72.12 196 ALA A N 1
ATOM 1493 C CA . ALA A 1 196 ? 6.867 -15.992 15.219 1 72.12 196 ALA A CA 1
ATOM 1494 C C . ALA A 1 196 ? 6.18 -17.234 15.773 1 72.12 196 ALA A C 1
ATOM 1496 O O . ALA A 1 196 ? 4.957 -17.25 15.93 1 72.12 196 ALA A O 1
ATOM 1497 N N . PRO A 1 197 ? 6.965 -18.266 16.062 1 74.69 197 PRO A N 1
ATOM 1498 C CA . PRO A 1 197 ? 8.406 -18.438 15.859 1 74.69 197 PRO A CA 1
ATOM 1499 C C . PRO A 1 197 ? 8.766 -18.672 14.398 1 74.69 197 PRO A C 1
ATOM 1501 O O . PRO A 1 197 ? 7.883 -18.875 13.562 1 74.69 197 PRO A O 1
ATOM 1504 N N . ALA A 1 198 ? 10.047 -18.672 14.219 1 69.19 198 ALA A N 1
ATOM 1505 C CA . ALA A 1 198 ? 10.547 -18.906 12.859 1 69.19 198 ALA A CA 1
ATOM 1506 C C . ALA A 1 198 ? 10.023 -20.234 12.312 1 69.19 198 ALA A C 1
ATOM 1508 O O . ALA A 1 198 ? 10 -21.234 13.023 1 69.19 198 ALA A O 1
ATOM 1509 N N . GLY A 1 199 ? 9.516 -20.234 11.078 1 73.75 199 GLY A N 1
ATOM 1510 C CA . GLY A 1 199 ? 9.023 -21.453 10.445 1 73.75 199 GLY A CA 1
ATOM 1511 C C . GLY A 1 199 ? 7.516 -21.594 10.516 1 73.75 199 GLY A C 1
ATOM 1512 O O . GLY A 1 199 ? 6.93 -22.422 9.82 1 73.75 199 GLY A O 1
ATOM 1513 N N . SER A 1 200 ? 6.926 -20.797 11.359 1 83.12 200 SER A N 1
ATOM 1514 C CA . SER A 1 200 ? 5.469 -20.812 11.406 1 83.12 200 SER A CA 1
ATOM 1515 C C . SER A 1 200 ? 4.863 -20.312 10.102 1 83.12 200 SER A C 1
ATOM 1517 O O . SER A 1 200 ? 5.473 -19.516 9.391 1 83.12 200 SER A O 1
ATOM 1519 N N . GLU A 1 201 ? 3.723 -20.938 9.797 1 89.19 201 GLU A N 1
ATOM 1520 C CA . GLU A 1 201 ? 3.047 -20.469 8.586 1 89.19 201 GLU A CA 1
ATOM 1521 C C . GLU A 1 201 ? 2.773 -18.969 8.648 1 89.19 201 GLU A C 1
ATOM 1523 O O . GLU A 1 201 ? 2.131 -18.484 9.578 1 89.19 201 GLU A O 1
ATOM 1528 N N . PRO A 1 202 ? 3.289 -18.297 7.707 1 89.12 202 PRO A N 1
ATOM 1529 C CA . PRO A 1 202 ? 3.109 -16.844 7.715 1 89.12 202 PRO A CA 1
ATOM 1530 C C . PRO A 1 202 ? 1.651 -16.422 7.543 1 89.12 202 PRO A C 1
ATOM 1532 O O . PRO A 1 202 ? 0.824 -17.234 7.102 1 89.12 202 PRO A O 1
ATOM 1535 N N . LEU A 1 203 ? 1.356 -15.188 7.898 1 85.94 203 LEU A N 1
ATOM 1536 C CA . LEU A 1 203 ? 0.043 -14.609 7.637 1 85.94 203 LEU A CA 1
ATOM 1537 C C . LEU A 1 203 ? -0.044 -14.07 6.215 1 85.94 203 LEU A C 1
ATOM 1539 O O . LEU A 1 203 ? 0.83 -13.32 5.777 1 85.94 203 LEU A O 1
ATOM 1543 N N . ILE A 1 204 ? -0.992 -14.5 5.512 1 87.06 204 ILE A N 1
ATOM 1544 C CA . ILE A 1 204 ? -1.256 -14.016 4.16 1 87.06 204 ILE A CA 1
ATOM 1545 C C . ILE A 1 204 ? -2.635 -13.367 4.105 1 87.06 204 ILE A C 1
ATOM 1547 O O . ILE A 1 204 ? -3.635 -13.977 4.492 1 87.06 204 ILE A O 1
ATOM 1551 N N . TRP A 1 205 ? -2.693 -12.164 3.693 1 82.56 205 TRP A N 1
ATOM 1552 C CA . TRP A 1 205 ? -3.961 -11.484 3.449 1 82.56 205 TRP A CA 1
ATOM 1553 C C . TRP A 1 205 ? -4.168 -11.242 1.959 1 82.56 205 TRP A C 1
ATOM 1555 O O . TRP A 1 205 ? -3.273 -10.734 1.276 1 82.56 205 TRP A O 1
ATOM 1565 N N . ASP A 1 206 ? -5.289 -11.602 1.563 1 79.81 206 ASP A N 1
ATOM 1566 C CA . ASP A 1 206 ? -5.645 -11.531 0.15 1 79.81 206 ASP A CA 1
ATOM 1567 C C . ASP A 1 206 ? -6.855 -10.625 -0.067 1 79.81 206 ASP A C 1
ATOM 1569 O O . ASP A 1 206 ? -7.953 -10.93 0.405 1 79.81 206 ASP A O 1
ATOM 1573 N N . CYS A 1 207 ? -6.668 -9.508 -0.687 1 77.62 207 CYS A N 1
ATOM 1574 C CA . CYS A 1 207 ? -7.762 -8.633 -1.084 1 77.62 207 CYS A CA 1
ATOM 1575 C C . CYS A 1 207 ? -7.832 -8.5 -2.6 1 77.62 207 CYS A C 1
ATOM 1577 O O . CYS A 1 207 ? -6.809 -8.586 -3.281 1 77.62 207 CYS A O 1
ATOM 1579 N N . TYR A 1 208 ? -9.07 -8.375 -3.08 1 78.5 208 TYR A N 1
ATOM 1580 C CA . TYR A 1 208 ? -9.18 -8.352 -4.535 1 78.5 208 TYR A CA 1
ATOM 1581 C C . TYR A 1 208 ? -10.289 -7.398 -4.98 1 78.5 208 TYR A C 1
ATOM 1583 O O . TYR A 1 208 ? -11.188 -7.074 -4.203 1 78.5 208 TYR A O 1
ATOM 1591 N N . TRP A 1 209 ? -10.086 -6.926 -6.121 1 77.5 209 TRP A N 1
ATOM 1592 C CA . TRP A 1 209 ? -11.086 -6.164 -6.859 1 77.5 209 TRP A CA 1
ATOM 1593 C C . TRP A 1 209 ? -11.508 -6.902 -8.125 1 77.5 209 TRP A C 1
ATOM 1595 O O . TRP A 1 209 ? -10.664 -7.484 -8.82 1 77.5 209 TRP A O 1
ATOM 1605 N N . ASP A 1 210 ? -12.742 -6.992 -8.32 1 74.25 210 ASP A N 1
ATOM 1606 C CA . ASP A 1 210 ? -13.305 -7.574 -9.539 1 74.25 210 ASP A CA 1
ATOM 1607 C C . ASP A 1 210 ? -14.484 -6.742 -10.039 1 74.25 210 ASP A C 1
ATOM 1609 O O . ASP A 1 210 ? -15.531 -6.676 -9.383 1 74.25 210 ASP A O 1
ATOM 1613 N N . ASP A 1 211 ? -14.25 -6.133 -11.188 1 73.25 211 ASP A N 1
ATOM 1614 C CA . ASP A 1 211 ? -15.289 -5.273 -11.75 1 73.25 211 ASP A CA 1
ATOM 1615 C C . ASP A 1 211 ? -16.609 -6.016 -11.875 1 73.25 211 ASP A C 1
ATOM 1617 O O . ASP A 1 211 ? -17.688 -5.402 -11.844 1 73.25 211 ASP A O 1
ATOM 1621 N N . HIS A 1 212 ? -16.547 -7.297 -11.992 1 69.56 212 HIS A N 1
ATOM 1622 C CA . HIS A 1 212 ? -17.766 -8.078 -12.219 1 69.56 212 HIS A CA 1
ATOM 1623 C C . HIS A 1 212 ? -18.453 -8.414 -10.906 1 69.56 212 HIS A C 1
ATOM 1625 O O . HIS A 1 212 ? -19.641 -8.766 -10.898 1 69.56 212 HIS A O 1
ATOM 1631 N N . CYS A 1 213 ? -17.75 -8.344 -9.82 1 66 213 CYS A N 1
ATOM 1632 C CA . CYS A 1 213 ? -18.328 -8.758 -8.547 1 66 213 CYS A CA 1
ATOM 1633 C C . CYS A 1 213 ? -18.672 -7.551 -7.688 1 66 213 CYS A C 1
ATOM 1635 O O . CYS A 1 213 ? -19.484 -7.652 -6.762 1 66 213 CYS A O 1
ATOM 1637 N N . VAL A 1 214 ? -18.062 -6.539 -7.891 1 61.62 214 VAL A N 1
ATOM 1638 C CA . VAL A 1 214 ? -18.281 -5.391 -7.023 1 61.62 214 VAL A CA 1
ATOM 1639 C C . VAL A 1 214 ? -19.562 -4.66 -7.449 1 61.62 214 VAL A C 1
ATOM 1641 O O . VAL A 1 214 ? -19.703 -4.277 -8.609 1 61.62 214 VAL A O 1
ATOM 1644 N N . ASN A 1 215 ? -20.562 -4.949 -6.559 1 58.81 215 ASN A N 1
ATOM 1645 C CA . ASN A 1 215 ? -21.812 -4.242 -6.773 1 58.81 215 ASN A CA 1
ATOM 1646 C C . ASN A 1 215 ? -21.703 -2.77 -6.387 1 58.81 215 ASN A C 1
ATOM 1648 O O . ASN A 1 215 ? -21.641 -2.436 -5.203 1 58.81 215 ASN A O 1
ATOM 1652 N N . LEU A 1 216 ? -21.656 -1.998 -7.363 1 56.78 216 LEU A N 1
ATOM 1653 C CA . LEU A 1 216 ? -21.453 -0.56 -7.242 1 56.78 216 LEU A CA 1
ATOM 1654 C C . LEU A 1 216 ? -22.547 0.077 -6.387 1 56.78 216 LEU A C 1
ATOM 1656 O O . LEU A 1 216 ? -22.266 1.007 -5.621 1 56.78 216 LEU A O 1
ATOM 1660 N N . GLU A 1 217 ? -23.656 -0.418 -6.609 1 56.5 217 GLU A N 1
ATOM 1661 C CA . GLU A 1 217 ? -24.797 0.183 -5.926 1 56.5 217 GLU A CA 1
ATOM 1662 C C . GLU A 1 217 ? -24.688 0.017 -4.414 1 56.5 217 GLU A C 1
ATOM 1664 O O . GLU A 1 217 ? -25.234 0.817 -3.654 1 56.5 217 GLU A O 1
ATOM 1669 N N . SER A 1 218 ? -23.922 -0.994 -4.156 1 57.78 218 SER A N 1
ATOM 1670 C CA . SER A 1 218 ? -23.859 -1.304 -2.73 1 57.78 218 SER A CA 1
ATOM 1671 C C . SER A 1 218 ? -22.719 -0.563 -2.057 1 57.78 218 SER A C 1
ATOM 1673 O O . SER A 1 218 ? -22.594 -0.567 -0.829 1 57.78 218 SER A O 1
ATOM 1675 N N . LEU A 1 219 ? -22.016 0.027 -2.932 1 60.31 219 LEU A N 1
ATOM 1676 C CA . LEU A 1 219 ? -20.875 0.712 -2.33 1 60.31 219 LEU A CA 1
ATOM 1677 C C . LEU A 1 219 ? -21.25 2.133 -1.924 1 60.31 219 LEU A C 1
ATOM 1679 O O . LEU A 1 219 ? -21.75 2.902 -2.74 1 60.31 219 LEU A O 1
ATOM 1683 N N . SER A 1 220 ? -21.359 2.322 -0.6 1 59.88 220 SER A N 1
ATOM 1684 C CA . SER A 1 220 ? -21.625 3.658 -0.079 1 59.88 220 SER A CA 1
ATOM 1685 C C . SER A 1 220 ? -20.391 4.559 -0.222 1 59.88 220 SER A C 1
ATOM 1687 O O . SER A 1 220 ? -19.297 4.078 -0.469 1 59.88 220 SER A O 1
ATOM 1689 N N . SER A 1 221 ? -20.594 5.852 -0.238 1 59.16 221 SER A N 1
ATOM 1690 C CA . SER A 1 221 ? -19.516 6.844 -0.244 1 59.16 221 SER A CA 1
ATOM 1691 C C . SER A 1 221 ? -18.5 6.562 0.852 1 59.16 221 SER A C 1
ATOM 1693 O O . SER A 1 221 ? -17.297 6.73 0.644 1 59.16 221 SER A O 1
ATOM 1695 N N . MET A 1 222 ? -19.047 5.988 1.848 1 59.84 222 MET A N 1
ATOM 1696 C CA . MET A 1 222 ? -18.172 5.676 2.973 1 59.84 222 MET A CA 1
ATOM 1697 C C . MET A 1 222 ? -17.203 4.547 2.613 1 59.84 222 MET A C 1
ATOM 1699 O O . MET A 1 222 ? -16.016 4.602 2.959 1 59.84 222 MET A O 1
ATOM 1703 N N . THR A 1 223 ? -17.781 3.662 1.916 1 59.31 223 THR A N 1
ATOM 1704 C CA . THR A 1 223 ? -16.969 2.51 1.552 1 59.31 223 THR A CA 1
ATOM 1705 C C . THR A 1 223 ? -15.805 2.932 0.655 1 59.31 223 THR A C 1
ATOM 1707 O O . THR A 1 223 ? -14.695 2.414 0.785 1 59.31 223 THR A O 1
ATOM 1710 N N . VAL A 1 224 ? -16.156 3.875 -0.063 1 58.09 224 VAL A N 1
ATOM 1711 C CA . VAL A 1 224 ? -15.148 4.371 -0.992 1 58.09 224 VAL A CA 1
ATOM 1712 C C . VAL A 1 224 ? -14.062 5.109 -0.222 1 58.09 224 VAL A C 1
ATOM 1714 O O . VAL A 1 224 ? -12.867 4.895 -0.458 1 58.09 224 VAL A O 1
ATOM 1717 N N . ASP A 1 225 ? -14.492 5.781 0.716 1 59.19 225 ASP A N 1
ATOM 1718 C CA . ASP A 1 225 ? -13.547 6.605 1.471 1 59.19 225 ASP A CA 1
ATOM 1719 C C . ASP A 1 225 ? -12.648 5.742 2.348 1 59.19 225 ASP A C 1
ATOM 1721 O O . ASP A 1 225 ? -11.516 6.125 2.646 1 59.19 225 ASP A O 1
ATOM 1725 N N . VAL A 1 226 ? -13.18 4.598 2.611 1 60.66 226 VAL A N 1
ATOM 1726 C CA . VAL A 1 226 ? -12.461 3.82 3.619 1 60.66 226 VAL A CA 1
ATOM 1727 C C . VAL A 1 226 ? -11.562 2.793 2.936 1 60.66 226 VAL A C 1
ATOM 1729 O O . VAL A 1 226 ? -10.586 2.322 3.527 1 60.66 226 VAL A O 1
ATOM 1732 N N . GLY A 1 227 ? -11.836 2.578 1.725 1 64.56 227 GLY A N 1
ATOM 1733 C CA . GLY A 1 227 ? -10.93 1.521 1.305 1 64.56 227 GLY A CA 1
ATOM 1734 C C . GLY A 1 227 ? -10.867 1.351 -0.202 1 64.56 227 GLY A C 1
ATOM 1735 O O . GLY A 1 227 ? -9.812 1.041 -0.754 1 64.56 227 GLY A O 1
ATOM 1736 N N . LEU A 1 228 ? -11.914 1.662 -0.787 1 66.31 228 LEU A N 1
ATOM 1737 C CA . LEU A 1 228 ? -11.992 1.373 -2.215 1 66.31 228 LEU A CA 1
ATOM 1738 C C . LEU A 1 228 ? -11.094 2.312 -3.01 1 66.31 228 LEU A C 1
ATOM 1740 O O . LEU A 1 228 ? -10.703 2 -4.137 1 66.31 228 LEU A O 1
ATOM 1744 N N . GLY A 1 229 ? -10.812 3.32 -2.371 1 69.69 229 GLY A N 1
ATOM 1745 C CA . GLY A 1 229 ? -10.047 4.332 -3.082 1 69.69 229 GLY A CA 1
ATOM 1746 C C . GLY A 1 229 ? -8.617 3.912 -3.361 1 69.69 229 GLY A C 1
ATOM 1747 O O . GLY A 1 229 ? -7.922 4.543 -4.164 1 69.69 229 GLY A O 1
ATOM 1748 N N . ILE A 1 230 ? -8.211 2.721 -2.895 1 72.69 230 ILE A N 1
ATOM 1749 C CA . ILE A 1 230 ? -6.828 2.301 -3.061 1 72.69 230 ILE A CA 1
ATOM 1750 C C . ILE A 1 230 ? -6.629 1.722 -4.461 1 72.69 230 ILE A C 1
ATOM 1752 O O . ILE A 1 230 ? -5.527 1.777 -5.008 1 72.69 230 ILE A O 1
ATOM 1756 N N . TRP A 1 231 ? -7.602 1.272 -5.039 1 79.94 231 TRP A N 1
ATOM 1757 C CA . TRP A 1 231 ? -7.477 0.423 -6.219 1 79.94 231 TRP A CA 1
ATOM 1758 C C . TRP A 1 231 ? -7.035 1.234 -7.43 1 79.94 231 TRP A C 1
ATOM 1760 O O . TRP A 1 231 ? -6.172 0.799 -8.195 1 79.94 231 TRP A O 1
ATOM 1770 N N . PRO A 1 232 ? -7.582 2.447 -7.57 1 77.31 232 PRO A N 1
ATOM 1771 C CA . PRO A 1 232 ? -7.051 3.219 -8.695 1 77.31 232 PRO A CA 1
ATOM 1772 C C . PRO A 1 232 ? -5.555 3.5 -8.562 1 77.31 232 PRO A C 1
ATOM 1774 O O . PRO A 1 232 ? -4.836 3.527 -9.562 1 77.31 232 PRO A O 1
ATOM 1777 N N . PHE A 1 233 ? -5.172 3.627 -7.434 1 75.81 233 PHE A N 1
ATOM 1778 C CA . PHE A 1 233 ? -3.756 3.918 -7.223 1 75.81 233 PHE A CA 1
ATOM 1779 C C . PHE A 1 233 ? -2.908 2.672 -7.453 1 75.81 233 PHE A C 1
ATOM 1781 O O . PHE A 1 233 ? -1.808 2.758 -8 1 75.81 233 PHE A O 1
ATOM 1788 N N . MET A 1 234 ? -3.41 1.571 -7.027 1 80.38 234 MET A N 1
ATOM 1789 C CA . MET A 1 234 ? -2.725 0.318 -7.328 1 80.38 234 MET A CA 1
ATOM 1790 C C . MET A 1 234 ? -2.615 0.106 -8.836 1 80.38 234 MET A C 1
ATOM 1792 O O . MET A 1 234 ? -1.611 -0.418 -9.32 1 80.38 234 MET A O 1
ATOM 1796 N N . GLU A 1 235 ? -3.609 0.492 -9.469 1 82.25 235 GLU A N 1
ATOM 1797 C CA . GLU A 1 235 ? -3.613 0.368 -10.922 1 82.25 235 GLU A CA 1
ATOM 1798 C C . GLU A 1 235 ? -2.477 1.171 -11.547 1 82.25 235 GLU A C 1
ATOM 1800 O O . GLU A 1 235 ? -1.86 0.732 -12.523 1 82.25 235 GLU A O 1
ATOM 1805 N N . PHE A 1 236 ? -2.186 2.277 -10.969 1 78.44 236 PHE A N 1
ATOM 1806 C CA . PHE A 1 236 ? -1.079 3.096 -11.453 1 78.44 236 PHE A CA 1
ATOM 1807 C C . PHE A 1 236 ? 0.251 2.377 -11.258 1 78.44 236 PHE A C 1
ATOM 1809 O O . PHE A 1 236 ? 1.131 2.443 -12.117 1 78.44 236 PHE A O 1
ATOM 1816 N N . LEU A 1 237 ? 0.394 1.699 -10.203 1 76 237 LEU A N 1
ATOM 1817 C CA . LEU A 1 237 ? 1.646 1.037 -9.852 1 76 237 LEU A CA 1
ATOM 1818 C C . LEU A 1 237 ? 1.914 -0.141 -10.781 1 76 237 LEU A C 1
ATOM 1820 O O . LEU A 1 237 ? 3.049 -0.345 -11.227 1 76 237 LEU A O 1
ATOM 1824 N N . ILE A 1 238 ? 0.85 -0.809 -11.156 1 75.94 238 ILE A N 1
ATOM 1825 C CA . ILE A 1 238 ? 1.081 -2.057 -11.875 1 75.94 238 ILE A CA 1
ATOM 1826 C C . ILE A 1 238 ? 0.763 -1.866 -13.352 1 75.94 238 ILE A C 1
ATOM 1828 O O . ILE A 1 238 ? 0.939 -2.785 -14.156 1 75.94 238 ILE A O 1
ATOM 1832 N N . GLY A 1 239 ? 0.274 -0.793 -13.648 1 79.31 239 GLY A N 1
ATOM 1833 C CA . GLY A 1 239 ? -0.002 -0.5 -15.047 1 79.31 239 GLY A CA 1
ATOM 1834 C C . GLY A 1 239 ? 1.102 0.292 -15.719 1 79.31 239 GLY A C 1
ATOM 1835 O O . GLY A 1 239 ? 2.113 -0.274 -16.141 1 79.31 239 GLY A O 1
ATOM 1836 N N . PRO A 1 240 ? 0.913 1.544 -15.688 1 65.06 240 PRO A N 1
ATOM 1837 C CA . PRO A 1 240 ? 1.877 2.371 -16.422 1 65.06 240 PRO A CA 1
ATOM 1838 C C . PRO A 1 240 ? 3.287 2.285 -15.836 1 65.06 240 PRO A C 1
ATOM 1840 O O . PRO A 1 240 ? 4.27 2.408 -16.578 1 65.06 240 PRO A O 1
ATOM 1843 N N . LEU A 1 241 ? 3.385 1.989 -14.625 1 68 241 LEU A N 1
ATOM 1844 C CA . LEU A 1 241 ? 4.707 2.016 -14.008 1 68 241 LEU A CA 1
ATOM 1845 C C . LEU A 1 241 ? 5.441 0.698 -14.242 1 68 241 LEU A C 1
ATOM 1847 O O . LEU A 1 241 ? 6.656 0.62 -14.062 1 68 241 LEU A O 1
ATOM 1851 N N . VAL A 1 242 ? 4.723 -0.339 -14.586 1 69.75 242 VAL A N 1
ATOM 1852 C CA . VAL A 1 242 ? 5.383 -1.619 -14.805 1 69.75 242 VAL A CA 1
ATOM 1853 C C . VAL A 1 242 ? 5.41 -1.935 -16.297 1 69.75 242 VAL A C 1
ATOM 1855 O O . VAL A 1 242 ? 5.93 -2.975 -16.719 1 69.75 242 VAL A O 1
ATOM 1858 N N . GLY A 1 243 ? 4.918 -1.097 -17.062 1 63.62 243 GLY A N 1
ATOM 1859 C CA . GLY A 1 243 ? 5.059 -1.263 -18.5 1 63.62 243 GLY A CA 1
ATOM 1860 C C . GLY A 1 243 ? 3.768 -1.678 -19.188 1 63.62 243 GLY A C 1
ATOM 1861 O O . GLY A 1 243 ? 3.758 -1.963 -20.391 1 63.62 243 GLY A O 1
ATOM 1862 N N . THR A 1 244 ? 2.75 -1.904 -18.438 1 67.69 244 THR A N 1
ATOM 1863 C CA . THR A 1 244 ? 1.478 -2.283 -19.031 1 67.69 244 THR A CA 1
ATOM 1864 C C . THR A 1 244 ? 0.505 -1.106 -19.031 1 67.69 244 THR A C 1
ATOM 1866 O O . THR A 1 244 ? -0.463 -1.098 -18.266 1 67.69 244 THR A O 1
ATOM 1869 N N . GLY A 1 245 ? 0.801 -0.205 -19.953 1 68.12 245 GLY A N 1
ATOM 1870 C CA . GLY A 1 245 ? -0.044 0.977 -20.016 1 68.12 245 GLY A CA 1
ATOM 1871 C C . GLY A 1 245 ? -1.378 0.723 -20.688 1 68.12 245 GLY A C 1
ATOM 1872 O O . GLY A 1 245 ? -1.627 -0.376 -21.188 1 68.12 245 GLY A O 1
ATOM 1873 N N . PRO A 1 246 ? -2.24 1.611 -20.609 1 68.75 246 PRO A N 1
ATOM 1874 C CA . PRO A 1 246 ? -3.588 1.467 -21.172 1 68.75 246 PRO A CA 1
ATOM 1875 C C . PRO A 1 246 ? -3.576 1.077 -22.641 1 68.75 246 PRO A C 1
ATOM 1877 O O . PRO A 1 246 ? -4.418 0.292 -23.094 1 68.75 246 PRO A O 1
ATOM 1880 N N . SER A 1 247 ? -2.631 1.594 -23.328 1 66.56 247 SER A N 1
ATOM 1881 C CA . SER A 1 247 ? -2.553 1.259 -24.734 1 66.56 247 SER A CA 1
ATOM 1882 C C . SER A 1 247 ? -2.266 -0.225 -24.938 1 66.56 247 SER A C 1
ATOM 1884 O O . SER A 1 247 ? -2.846 -0.86 -25.828 1 66.56 247 SER A O 1
ATOM 1886 N N . THR A 1 248 ? -1.365 -0.683 -24.094 1 66 248 THR A N 1
ATOM 1887 C CA . THR A 1 248 ? -1.053 -2.107 -24.156 1 66 248 THR A CA 1
ATOM 1888 C C . THR A 1 248 ? -2.273 -2.941 -23.766 1 66 248 THR A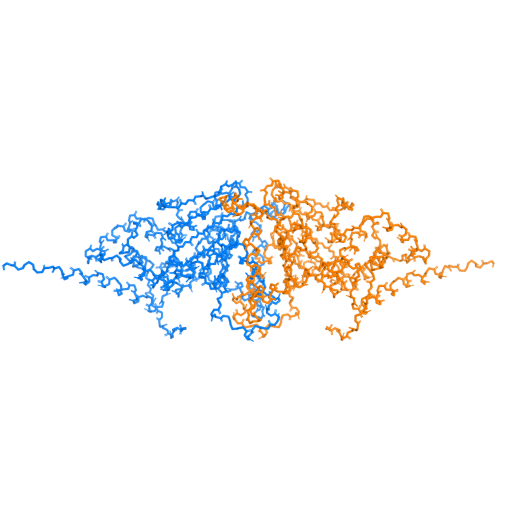 C 1
ATOM 1890 O O . THR A 1 248 ? -2.568 -3.947 -24.422 1 66 248 THR A O 1
ATOM 1893 N N . LEU A 1 249 ? -2.988 -2.475 -22.859 1 67.69 249 LEU A N 1
ATOM 1894 C CA . LEU A 1 249 ? -4.16 -3.199 -22.375 1 67.69 249 LEU A CA 1
ATOM 1895 C C . LEU A 1 249 ? -5.281 -3.162 -23.406 1 67.69 249 LEU A C 1
ATOM 1897 O O . LEU A 1 249 ? -5.988 -4.156 -23.594 1 67.69 249 LEU A O 1
ATOM 1901 N N . LYS A 1 250 ? -5.426 -2.102 -24.062 1 69.06 250 LYS A N 1
ATOM 1902 C CA . LYS A 1 250 ? -6.453 -1.979 -25.094 1 69.06 250 LYS A CA 1
ATOM 1903 C C . LYS A 1 250 ? -6.148 -2.885 -26.281 1 69.06 250 LYS A C 1
ATOM 1905 O O . LYS A 1 250 ? -7.051 -3.506 -26.844 1 69.06 250 LYS A O 1
ATOM 1910 N N . SER A 1 251 ? -4.891 -2.83 -26.609 1 66.88 251 SER A N 1
ATOM 1911 C CA . SER A 1 251 ? -4.492 -3.688 -27.719 1 66.88 251 SER A CA 1
ATOM 1912 C C . SER A 1 251 ? -4.738 -5.16 -27.391 1 66.88 251 SER A C 1
ATOM 1914 O O . SER A 1 251 ? -5.176 -5.922 -28.25 1 66.88 251 SER A O 1
ATOM 1916 N N . ALA A 1 252 ? -4.504 -5.461 -26.188 1 64.62 252 ALA A N 1
ATOM 1917 C CA . ALA A 1 252 ? -4.711 -6.844 -25.766 1 64.62 252 ALA A CA 1
ATOM 1918 C C . ALA A 1 252 ? -6.191 -7.203 -25.766 1 64.62 252 ALA A C 1
ATOM 1920 O O . ALA A 1 252 ? -6.559 -8.344 -26.062 1 64.62 252 ALA A O 1
ATOM 1921 N N . GLU A 1 253 ? -6.977 -6.254 -25.344 1 65.44 253 GLU A N 1
ATOM 1922 C CA . GLU A 1 253 ? -8.422 -6.465 -25.359 1 65.44 253 GLU A CA 1
ATOM 1923 C C . GLU A 1 253 ? -8.922 -6.773 -26.766 1 65.44 253 GLU A C 1
ATOM 1925 O O . GLU A 1 253 ? -9.797 -7.617 -26.953 1 65.44 253 GLU A O 1
ATOM 1930 N N . GLN A 1 254 ? -8.367 -6.035 -27.609 1 62.81 254 GLN A N 1
ATOM 1931 C CA . GLN A 1 254 ? -8.766 -6.215 -29 1 62.81 254 GLN A CA 1
ATOM 1932 C C . GLN A 1 254 ? -8.32 -7.574 -29.516 1 62.81 254 GLN A C 1
ATOM 1934 O O . GLN A 1 254 ? -9.031 -8.211 -30.297 1 62.81 254 GLN A O 1
ATOM 1939 N N . ASP A 1 255 ? -7.191 -7.973 -28.969 1 56.91 255 ASP A N 1
ATOM 1940 C CA . ASP A 1 255 ? -6.668 -9.258 -29.422 1 56.91 255 ASP A CA 1
ATOM 1941 C C . ASP A 1 255 ? -7.387 -10.414 -28.719 1 56.91 255 ASP A C 1
ATOM 1943 O O . ASP A 1 255 ? -7.434 -11.523 -29.25 1 56.91 255 ASP A O 1
ATOM 1947 N N . ARG A 1 256 ? -7.816 -10.242 -27.406 1 56.84 256 ARG A N 1
ATOM 1948 C CA . ARG A 1 256 ? -8.477 -11.258 -26.609 1 56.84 256 ARG A CA 1
ATOM 1949 C C . ARG A 1 256 ? -9.656 -11.875 -27.359 1 56.84 256 ARG A C 1
ATOM 1951 O O . ARG A 1 256 ? -9.984 -13.047 -27.156 1 56.84 256 ARG A O 1
ATOM 1958 N N . GLU A 1 257 ? -10.344 -11.008 -28.062 1 49.91 257 GLU A N 1
ATOM 1959 C CA . GLU A 1 257 ? -11.359 -11.711 -28.844 1 49.91 257 GLU A CA 1
ATOM 1960 C C . GLU A 1 257 ? -10.773 -12.961 -29.5 1 49.91 257 GLU A C 1
ATOM 1962 O O . GLU A 1 257 ? -11.492 -13.938 -29.734 1 49.91 257 GLU A O 1
ATOM 1967 N N . SER A 1 258 ? -9.523 -13.023 -29.594 1 44.94 258 SER A N 1
ATOM 1968 C CA . SER A 1 258 ? -8.984 -14.172 -30.312 1 44.94 258 SER A CA 1
ATOM 1969 C C . SER A 1 258 ? -8.109 -15.031 -29.391 1 44.94 258 SER A C 1
ATOM 1971 O O . SER A 1 258 ? -7.805 -16.172 -29.719 1 44.94 258 SER A O 1
ATOM 1973 N N . SER A 1 259 ? -7.48 -14.391 -28.297 1 53.53 259 SER A N 1
ATOM 1974 C CA . SER A 1 259 ? -6.5 -15.156 -27.547 1 53.53 259 SER A CA 1
ATOM 1975 C C . SER A 1 259 ? -6.883 -15.242 -26.078 1 53.53 259 SER A C 1
ATOM 1977 O O . SER A 1 259 ? -7.574 -14.359 -25.547 1 53.53 259 SER A O 1
ATOM 1979 N N . MET A 1 260 ? -7.004 -16.422 -25.5 1 57.38 260 MET A N 1
ATOM 1980 C CA . MET A 1 260 ? -7.277 -16.672 -24.094 1 57.38 260 MET A CA 1
ATOM 1981 C C . MET A 1 260 ? -6.164 -16.109 -23.219 1 57.38 260 MET A C 1
ATOM 1983 O O . MET A 1 260 ? -6.199 -16.266 -21.984 1 57.38 260 MET A O 1
ATOM 1987 N N . LEU A 1 261 ? -5.227 -15.445 -23.922 1 68.75 261 LEU A N 1
ATOM 1988 C CA . LEU A 1 261 ? -4.141 -14.836 -23.172 1 68.75 261 LEU A CA 1
ATOM 1989 C C . LEU A 1 261 ? -4.539 -13.453 -22.656 1 68.75 261 LEU A C 1
ATOM 1991 O O . LEU A 1 261 ? -5.176 -12.68 -23.375 1 68.75 261 LEU A O 1
ATOM 1995 N N . THR A 1 262 ? -4.363 -13.305 -21.406 1 75.62 262 THR A N 1
ATOM 1996 C CA . THR A 1 262 ? -4.711 -12.031 -20.797 1 75.62 262 THR A CA 1
ATOM 1997 C C . THR A 1 262 ? -3.453 -11.297 -20.344 1 75.62 262 THR A C 1
ATOM 1999 O O . THR A 1 262 ? -2.49 -11.914 -19.891 1 75.62 262 THR A O 1
ATOM 2002 N N . PRO A 1 263 ? -3.486 -10.016 -20.641 1 81.62 263 PRO A N 1
ATOM 2003 C CA . PRO A 1 263 ? -2.373 -9.227 -20.125 1 81.62 263 PRO A CA 1
ATOM 2004 C C . PRO A 1 263 ? -2.385 -9.125 -18.594 1 81.62 263 PRO A C 1
ATOM 2006 O O . PRO A 1 263 ? -3.455 -9.141 -17.984 1 81.62 263 PRO A O 1
ATOM 2009 N N . TRP A 1 264 ? -1.229 -9.102 -18.062 1 84.62 264 TRP A N 1
ATOM 2010 C CA . TRP A 1 264 ? -1.121 -8.953 -16.609 1 84.62 264 TRP A CA 1
ATOM 2011 C C . TRP A 1 264 ? 0.121 -8.156 -16.234 1 84.62 264 TRP A C 1
ATOM 2013 O O . TRP A 1 264 ? 1.058 -8.039 -17.031 1 84.62 264 TRP A O 1
ATOM 2023 N N . GLY A 1 265 ? 0.095 -7.5 -15.133 1 87.44 265 GLY A N 1
ATOM 2024 C CA . GLY A 1 265 ? 1.194 -6.793 -14.5 1 87.44 265 GLY A CA 1
ATOM 2025 C C . GLY A 1 265 ? 1.256 -7.004 -13 1 87.44 265 GLY A C 1
ATOM 2026 O O . GLY A 1 265 ? 0.22 -7.07 -12.336 1 87.44 265 GLY A O 1
ATOM 2027 N N . ALA A 1 266 ? 2.475 -7.191 -12.531 1 90.56 266 ALA A N 1
ATOM 2028 C CA . ALA A 1 266 ? 2.633 -7.461 -11.102 1 90.56 266 ALA A CA 1
ATOM 2029 C C . ALA A 1 266 ? 3.801 -6.668 -10.523 1 90.56 266 ALA A C 1
ATOM 2031 O O . ALA A 1 266 ? 4.758 -6.352 -11.234 1 90.56 266 ALA A O 1
ATOM 2032 N N . LEU A 1 267 ? 3.662 -6.332 -9.352 1 91.5 267 LEU A N 1
ATOM 2033 C CA . LEU A 1 267 ? 4.715 -5.699 -8.562 1 91.5 267 LEU A CA 1
ATOM 2034 C C . LEU A 1 267 ? 4.918 -6.434 -7.242 1 91.5 267 LEU A C 1
ATOM 2036 O O . LEU A 1 267 ? 3.963 -6.656 -6.496 1 91.5 267 LEU A O 1
ATOM 2040 N N . ILE A 1 268 ? 6.113 -6.863 -7.027 1 94.62 268 ILE A N 1
ATOM 2041 C CA . ILE A 1 268 ? 6.484 -7.531 -5.785 1 94.62 268 ILE A CA 1
ATOM 2042 C C . ILE A 1 268 ? 7.395 -6.625 -4.961 1 94.62 268 ILE A C 1
ATOM 2044 O O . ILE A 1 268 ? 8.43 -6.168 -5.445 1 94.62 268 ILE A O 1
ATOM 2048 N N . VAL A 1 269 ? 7.016 -6.363 -3.77 1 92.5 269 VAL A N 1
ATOM 2049 C CA . VAL A 1 269 ? 7.809 -5.574 -2.834 1 92.5 269 VAL A CA 1
ATOM 2050 C C . VAL A 1 269 ? 8.164 -6.422 -1.615 1 92.5 269 VAL A C 1
ATOM 2052 O O . VAL A 1 269 ? 7.297 -7.059 -1.017 1 92.5 269 VAL A O 1
ATOM 2055 N N . ALA A 1 270 ? 9.383 -6.484 -1.315 1 94.56 270 ALA A N 1
ATOM 2056 C CA . ALA A 1 270 ? 9.852 -7.156 -0.106 1 94.56 270 ALA A CA 1
ATOM 2057 C C . ALA A 1 270 ? 10.602 -6.191 0.804 1 94.56 270 ALA A C 1
ATOM 2059 O O . ALA A 1 270 ? 11.352 -5.336 0.326 1 94.56 270 ALA A O 1
ATOM 2060 N N . LEU A 1 271 ? 10.391 -6.324 2.066 1 89.75 271 LEU A N 1
ATOM 2061 C CA . LEU A 1 271 ? 10.984 -5.43 3.055 1 89.75 271 LEU A CA 1
ATOM 2062 C C . LEU A 1 271 ? 11.516 -6.211 4.25 1 89.75 271 LEU A C 1
ATOM 2064 O O . LEU A 1 271 ? 10.812 -7.066 4.801 1 89.75 271 LEU A O 1
ATOM 2068 N N . ASP A 1 272 ? 12.742 -5.883 4.547 1 88.31 272 ASP A N 1
ATOM 2069 C CA . ASP A 1 272 ? 13.289 -6.418 5.789 1 88.31 272 ASP A CA 1
ATOM 2070 C C . ASP A 1 272 ? 12.758 -5.656 7 1 88.31 272 ASP A C 1
ATOM 2072 O O . ASP A 1 272 ? 13.117 -4.496 7.219 1 88.31 272 ASP A O 1
ATOM 2076 N N . ARG A 1 273 ? 11.969 -6.254 7.781 1 79.19 273 ARG A N 1
ATOM 2077 C CA . ARG A 1 273 ? 11.305 -5.613 8.914 1 79.19 273 ARG A CA 1
ATOM 2078 C C . ARG A 1 273 ? 12.32 -5.133 9.945 1 79.19 273 ARG A C 1
ATOM 2080 O O . ARG A 1 273 ? 12.055 -4.191 10.695 1 79.19 273 ARG A O 1
ATOM 2087 N N . ARG A 1 274 ? 13.523 -5.668 10.031 1 77.81 274 ARG A N 1
ATOM 2088 C CA . ARG A 1 274 ? 14.555 -5.293 11 1 77.81 274 ARG A CA 1
ATOM 2089 C C . ARG A 1 274 ? 15.07 -3.881 10.727 1 77.81 274 ARG A C 1
ATOM 2091 O O . ARG A 1 274 ? 15.602 -3.229 11.625 1 77.81 274 ARG A O 1
ATOM 2098 N N . LEU A 1 275 ? 14.844 -3.475 9.461 1 76.69 275 LEU A N 1
ATOM 2099 C CA . LEU A 1 275 ? 15.312 -2.145 9.086 1 76.69 275 LEU A CA 1
ATOM 2100 C C . LEU A 1 275 ? 14.352 -1.071 9.586 1 76.69 275 LEU A C 1
ATOM 2102 O O . LEU A 1 275 ? 14.711 0.104 9.672 1 76.69 275 LEU A O 1
ATOM 2106 N N . LEU A 1 276 ? 13.102 -1.468 9.867 1 72.12 276 LEU A N 1
ATOM 2107 C CA . LEU A 1 276 ? 12.109 -0.488 10.305 1 72.12 276 LEU A CA 1
ATOM 2108 C C . LEU A 1 276 ? 12.094 -0.36 11.82 1 72.12 276 LEU A C 1
ATOM 2110 O O . LEU A 1 276 ? 11.617 0.641 12.359 1 72.12 276 LEU A O 1
ATOM 2114 N N . LEU A 1 277 ? 12.523 -1.319 12.453 1 66.12 277 LEU A N 1
ATOM 2115 C CA . LEU A 1 277 ? 12.484 -1.338 13.914 1 66.12 277 LEU A CA 1
ATOM 2116 C C . LEU A 1 277 ? 13.562 -0.426 14.492 1 66.12 277 LEU A C 1
ATOM 2118 O O . LEU A 1 277 ? 14.695 -0.404 14.008 1 66.12 277 LEU A O 1
ATOM 2122 N N . PRO A 1 278 ? 13.102 0.411 15.438 1 60.75 278 PRO A N 1
ATOM 2123 C CA . PRO A 1 278 ? 14.125 1.213 16.109 1 60.75 278 PRO A CA 1
ATOM 2124 C C . PRO A 1 278 ? 15.227 0.359 16.734 1 60.75 278 PRO A C 1
ATOM 2126 O O . PRO A 1 278 ? 14.969 -0.76 17.188 1 60.75 278 PRO A O 1
ATOM 2129 N N . LEU A 1 279 ? 16.5 0.816 16.547 1 52.81 279 LEU A N 1
ATOM 2130 C CA . LEU A 1 279 ? 17.656 0.06 17.031 1 52.81 279 LEU A CA 1
ATOM 2131 C C . LEU A 1 279 ? 17.5 -0.304 18.5 1 52.81 279 LEU A C 1
ATOM 2133 O O . LEU A 1 279 ? 17.922 -1.38 18.922 1 52.81 279 LEU A O 1
ATOM 2137 N N . ASN A 1 280 ? 17.172 0.694 19.312 1 48.66 280 ASN A N 1
ATOM 2138 C CA . ASN A 1 280 ? 17.062 0.347 20.734 1 48.66 280 ASN A CA 1
ATOM 2139 C C . ASN A 1 280 ? 16.094 -0.811 20.938 1 48.66 280 ASN A C 1
ATOM 2141 O O . ASN A 1 280 ? 16.156 -1.495 21.969 1 48.66 280 ASN A O 1
ATOM 2145 N N . PHE A 1 281 ? 15.18 -0.739 20.25 1 44.84 281 PHE A N 1
ATOM 2146 C CA . PHE A 1 281 ? 14.234 -1.84 20.375 1 44.84 281 PHE A CA 1
ATOM 2147 C C . PHE A 1 281 ? 14.805 -3.119 19.781 1 44.84 281 PHE A C 1
ATOM 2149 O O . PHE A 1 281 ? 14.328 -4.219 20.078 1 44.84 281 PHE A O 1
ATOM 2156 N N . ALA A 1 282 ? 15.852 -2.854 18.969 1 45.09 282 ALA A N 1
ATOM 2157 C CA . ALA A 1 282 ? 16.453 -4.039 18.359 1 45.09 282 ALA A CA 1
ATOM 2158 C C . ALA A 1 282 ? 17.141 -4.906 19.422 1 45.09 282 ALA A C 1
ATOM 2160 O O . ALA A 1 282 ? 17.172 -6.133 19.297 1 45.09 282 ALA A O 1
ATOM 2161 N N . SER A 1 283 ? 17.984 -4.301 20.297 1 39.41 283 SER A N 1
ATOM 2162 C CA . SER A 1 283 ? 18.766 -5.059 21.25 1 39.41 283 SER A CA 1
ATOM 2163 C C . SER A 1 283 ? 17.875 -5.816 22.234 1 39.41 283 SER A C 1
ATOM 2165 O O . SER A 1 283 ? 18.234 -6.895 22.703 1 39.41 283 SER A O 1
ATOM 2167 N N . SER A 1 284 ? 17.266 -5.016 23.031 1 34.28 284 SER A N 1
ATOM 2168 C CA . SER A 1 284 ? 16.5 -5.785 24 1 34.28 284 SER A CA 1
ATOM 2169 C C . SER A 1 284 ? 15.57 -6.781 23.312 1 34.28 284 SER A C 1
ATOM 2171 O O . SER A 1 284 ? 14.828 -7.508 23.984 1 34.28 284 SER A O 1
ATOM 2173 N N . VAL A 1 285 ? 15.32 -6.305 22.156 1 35.97 285 VAL A N 1
ATOM 2174 C CA . VAL A 1 285 ? 14.469 -7.199 21.391 1 35.97 285 VAL A CA 1
ATOM 2175 C C . VAL A 1 285 ? 15.258 -8.43 20.953 1 35.97 285 VAL A C 1
ATOM 2177 O O . VAL A 1 285 ? 16.172 -8.328 20.141 1 35.97 285 VAL A O 1
ATOM 2180 N N . GLY A 1 286 ? 15.773 -9.172 21.625 1 32.81 286 GLY A N 1
ATOM 2181 C CA . GLY A 1 286 ? 15.875 -10.484 21 1 32.81 286 GLY A CA 1
ATOM 2182 C C . GLY A 1 286 ? 15.07 -10.602 19.719 1 32.81 286 GLY A C 1
ATOM 2183 O O . GLY A 1 286 ? 14.594 -9.602 19.188 1 32.81 286 GLY A O 1
ATOM 2184 N N . SER A 1 287 ? 14.375 -11.789 19.312 1 36.75 287 SER A N 1
ATOM 2185 C CA . SER A 1 287 ? 13.352 -12.164 18.344 1 36.75 287 SER A CA 1
ATOM 2186 C C . SER A 1 287 ? 12.203 -11.164 18.359 1 36.75 287 SER A C 1
ATOM 2188 O O . SER A 1 287 ? 11.102 -11.477 17.891 1 36.75 287 SER A O 1
ATOM 2190 N N . GLN A 1 288 ? 12.031 -10.055 18.797 1 38.09 288 GLN A N 1
ATOM 2191 C CA . GLN A 1 288 ? 11.039 -9.18 19.406 1 38.09 288 GLN A CA 1
ATOM 2192 C C . GLN A 1 288 ? 10.305 -8.359 18.344 1 38.09 288 GLN A C 1
ATOM 2194 O O . GLN A 1 288 ? 9.242 -7.801 18.609 1 38.09 288 GLN A O 1
ATOM 2199 N N . GLY A 1 289 ? 10.859 -7.695 17.375 1 46.97 289 GLY A N 1
ATOM 2200 C CA . GLY A 1 289 ? 9.969 -7.293 16.297 1 46.97 289 GLY A CA 1
ATOM 2201 C C . GLY A 1 289 ? 8.797 -8.234 16.109 1 46.97 289 GLY A C 1
ATOM 2202 O O . GLY A 1 289 ? 7.695 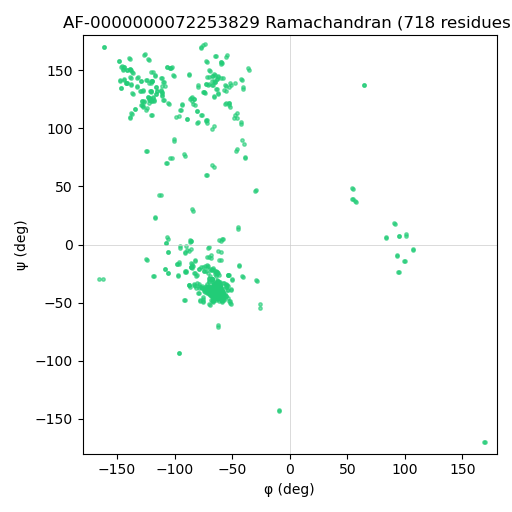-7.793 15.766 1 46.97 289 GLY A O 1
ATOM 2203 N N . ALA A 1 290 ? 9.164 -9.414 16.422 1 52.59 290 ALA A N 1
ATOM 2204 C CA . ALA A 1 290 ? 8.195 -10.5 16.547 1 52.59 290 ALA A CA 1
ATOM 2205 C C . ALA A 1 290 ? 7.27 -10.289 17.734 1 52.59 290 ALA A C 1
ATOM 2207 O O . ALA A 1 290 ? 6.074 -10.594 17.656 1 52.59 290 ALA A O 1
ATOM 2208 N N . GLY A 1 291 ? 7.91 -9.414 18.625 1 60.53 291 GLY A N 1
ATOM 2209 C CA . GLY A 1 291 ? 7.078 -9.258 19.812 1 60.53 291 GLY A CA 1
ATOM 2210 C C . GLY A 1 291 ? 5.906 -8.32 19.594 1 60.53 291 GLY A C 1
ATOM 2211 O O . GLY A 1 291 ? 4.77 -8.648 19.938 1 60.53 291 GLY A O 1
ATOM 2212 N N . GLY A 1 292 ? 6.234 -7.121 18.984 1 63.03 292 GLY A N 1
ATOM 2213 C CA . GLY A 1 292 ? 5.145 -6.191 18.734 1 63.03 292 GLY A CA 1
ATOM 2214 C C . GLY A 1 292 ? 4.113 -6.73 17.766 1 63.03 292 GLY A C 1
ATOM 2215 O O . GLY A 1 292 ? 2.91 -6.531 17.953 1 63.03 292 GLY A O 1
ATOM 2216 N N . THR A 1 293 ? 4.738 -7.422 16.859 1 69.31 293 THR A N 1
ATOM 2217 C CA . THR A 1 293 ? 3.84 -8.031 15.883 1 69.31 293 THR A CA 1
ATOM 2218 C C . THR A 1 293 ? 2.99 -9.117 16.547 1 69.31 293 THR A C 1
ATOM 2220 O O . THR A 1 293 ? 1.789 -9.219 16.281 1 69.31 293 THR A O 1
ATOM 2223 N N . ASP A 1 294 ? 3.678 -9.773 17.375 1 71.94 294 ASP A N 1
ATOM 2224 C CA . ASP A 1 294 ? 2.947 -10.82 18.078 1 71.94 294 ASP A CA 1
ATOM 2225 C C . ASP A 1 294 ? 1.903 -10.219 19.016 1 71.94 294 ASP A C 1
ATOM 2227 O O . ASP A 1 294 ? 0.79 -10.734 19.125 1 71.94 294 ASP A O 1
ATOM 2231 N N . GLU A 1 295 ? 2.311 -9.211 19.609 1 73.25 295 GLU A N 1
ATOM 2232 C CA . GLU A 1 295 ? 1.384 -8.539 20.516 1 73.25 295 GLU A CA 1
ATOM 2233 C C . GLU A 1 295 ? 0.163 -8.016 19.766 1 73.25 295 GLU A C 1
ATOM 2235 O O . GLU A 1 295 ? -0.967 -8.148 20.234 1 73.25 295 GLU A O 1
ATOM 2240 N N . LEU A 1 296 ? 0.411 -7.434 18.719 1 74.44 296 LEU A N 1
ATOM 2241 C CA . LEU A 1 296 ? -0.695 -6.91 17.922 1 74.44 296 LEU A CA 1
ATOM 2242 C C . LEU A 1 296 ? -1.606 -8.039 17.453 1 74.44 296 LEU A C 1
ATOM 2244 O O . LEU A 1 296 ? -2.832 -7.902 17.469 1 74.44 296 LEU A O 1
ATOM 2248 N N . MET A 1 297 ? -1.004 -9.062 17.109 1 73.81 297 MET A N 1
ATOM 2249 C CA . MET A 1 297 ? -1.782 -10.219 16.672 1 73.81 297 MET A CA 1
ATOM 2250 C C . MET A 1 297 ? -2.668 -10.742 17.797 1 73.81 297 MET A C 1
ATOM 2252 O O . MET A 1 297 ? -3.82 -11.109 17.562 1 73.81 297 MET A O 1
ATOM 2256 N N . HIS A 1 298 ? -2.107 -10.664 18.938 1 73.88 298 HIS A N 1
ATOM 2257 C CA . HIS A 1 298 ? -2.875 -11.117 20.094 1 73.88 298 HIS A CA 1
ATOM 2258 C C . HIS A 1 298 ? -4.051 -10.188 20.375 1 73.88 298 HIS A C 1
ATOM 2260 O O . HIS A 1 298 ? -5.125 -10.641 20.766 1 73.88 298 HIS A O 1
ATOM 2266 N N . ILE A 1 299 ? -3.797 -9.008 20.156 1 74.31 299 ILE A N 1
ATOM 2267 C CA . ILE A 1 299 ? -4.863 -8.031 20.359 1 74.31 299 ILE A CA 1
ATOM 2268 C C . ILE A 1 299 ? -5.988 -8.281 19.359 1 74.31 299 ILE A C 1
ATOM 2270 O O . ILE A 1 299 ? -7.168 -8.234 19.719 1 74.31 299 ILE A O 1
ATOM 2274 N N . PHE A 1 300 ? -5.609 -8.531 18.203 1 74 300 PHE A N 1
ATOM 2275 C CA . PHE A 1 300 ? -6.621 -8.812 17.203 1 74 300 PHE A CA 1
ATOM 2276 C C . PHE A 1 300 ? -7.383 -10.086 17.531 1 74 300 PHE A C 1
ATOM 2278 O O . PHE A 1 300 ? -8.594 -10.164 17.344 1 74 300 PHE A O 1
ATOM 2285 N N . GLU A 1 301 ? -6.688 -11.031 18.016 1 71.88 301 GLU A N 1
ATOM 2286 C CA . GLU A 1 301 ? -7.305 -12.305 18.359 1 71.88 301 GLU A CA 1
ATOM 2287 C C . GLU A 1 301 ? -8.328 -12.141 19.469 1 71.88 301 GLU A C 1
ATOM 2289 O O . GLU A 1 301 ? -9.352 -12.828 19.484 1 71.88 301 GLU A O 1
ATOM 2294 N N . ARG A 1 302 ? -7.957 -11.195 20.312 1 69.81 302 ARG A N 1
ATOM 2295 C CA . ARG A 1 302 ? -8.836 -10.984 21.469 1 69.81 302 ARG A CA 1
ATOM 2296 C C . ARG A 1 302 ? -9.977 -10.039 21.125 1 69.81 302 ARG A C 1
ATOM 2298 O O . ARG A 1 302 ? -10.953 -9.945 21.859 1 69.81 302 ARG A O 1
ATOM 2305 N N . GLY A 1 303 ? -9.711 -9.344 20.078 1 65.06 303 GLY A N 1
ATOM 2306 C CA . GLY A 1 303 ? -10.758 -8.406 19.688 1 65.06 303 GLY A CA 1
ATOM 2307 C C . GLY A 1 303 ? -12.062 -9.078 19.312 1 65.06 303 GLY A C 1
ATOM 2308 O O . GLY A 1 303 ? -12.07 -10.25 18.906 1 65.06 303 GLY A O 1
ATOM 2309 N N . GLY A 1 304 ? -13.188 -8.68 19.812 1 58.28 304 GLY A N 1
ATOM 2310 C CA . GLY A 1 304 ? -14.5 -9.242 19.578 1 58.28 304 GLY A CA 1
ATOM 2311 C C . GLY A 1 304 ? -14.867 -9.305 18.109 1 58.28 304 GLY A C 1
ATOM 2312 O O . GLY A 1 304 ? -14.148 -8.766 17.266 1 58.28 304 GLY A O 1
ATOM 2313 N N . THR A 1 305 ? -15.797 -10.086 17.734 1 58.62 305 THR A N 1
ATOM 2314 C CA . THR A 1 305 ? -16.312 -10.336 16.391 1 58.62 305 THR A CA 1
ATOM 2315 C C . THR A 1 305 ? -16.859 -9.047 15.773 1 58.62 305 THR A C 1
ATOM 2317 O O . THR A 1 305 ? -17.031 -8.969 14.555 1 58.62 305 THR A O 1
ATOM 2320 N N . MET A 1 306 ? -16.859 -8.109 16.594 1 63.34 306 MET A N 1
ATOM 2321 C CA . MET A 1 306 ? -17.516 -6.922 16.078 1 63.34 306 MET A CA 1
ATOM 2322 C C . MET A 1 306 ? -16.516 -5.953 15.469 1 63.34 306 MET A C 1
ATOM 2324 O O . MET A 1 306 ? -16.891 -5.004 14.781 1 63.34 306 MET A O 1
ATOM 2328 N N . ASP A 1 307 ? -15.273 -6.25 15.523 1 72.06 307 ASP A N 1
ATOM 2329 C CA . ASP A 1 307 ? -14.242 -5.41 14.93 1 72.06 307 ASP A CA 1
ATOM 2330 C C . ASP A 1 307 ? -13.859 -5.902 13.539 1 72.06 307 ASP A C 1
ATOM 2332 O O . ASP A 1 307 ? -13.266 -6.973 13.391 1 72.06 307 ASP A O 1
ATOM 2336 N N . PRO A 1 308 ? -14.234 -5.098 12.523 1 73.44 308 PRO A N 1
ATOM 2337 C CA . PRO A 1 308 ? -13.961 -5.547 11.156 1 73.44 308 PRO A CA 1
ATOM 2338 C C . PRO A 1 308 ? -12.477 -5.809 10.906 1 73.44 308 PRO A C 1
ATOM 2340 O O . PRO A 1 308 ? -12.125 -6.711 10.141 1 73.44 308 PRO A O 1
ATOM 2343 N N . ARG A 1 309 ? -11.672 -5.09 11.516 1 77.88 309 ARG A N 1
ATOM 2344 C CA . ARG A 1 309 ? -10.242 -5.32 11.336 1 77.88 309 ARG A CA 1
ATOM 2345 C C . ARG A 1 309 ? -9.805 -6.617 12.008 1 77.88 309 ARG A C 1
ATOM 2347 O O . ARG A 1 309 ? -8.984 -7.355 11.461 1 77.88 309 ARG A O 1
ATOM 2354 N N . ALA A 1 310 ? -10.422 -6.82 13.125 1 76.75 310 ALA A N 1
ATOM 2355 C CA . ALA A 1 310 ? -10.125 -8.07 13.82 1 76.75 310 ALA A CA 1
ATOM 2356 C C . ALA A 1 310 ? -10.602 -9.273 13.023 1 76.75 310 ALA A C 1
ATOM 2358 O O . ALA A 1 310 ? -9.953 -10.32 13.016 1 76.75 310 ALA A O 1
ATOM 2359 N N . ASN A 1 311 ? -11.688 -9.078 12.414 1 76.62 311 ASN A N 1
ATOM 2360 C CA . ASN A 1 311 ? -12.227 -10.172 11.609 1 76.62 311 ASN A CA 1
ATOM 2361 C C . ASN A 1 311 ? -11.305 -10.523 10.445 1 76.62 311 ASN A C 1
ATOM 2363 O O . ASN A 1 311 ? -11.141 -11.695 10.117 1 76.62 311 ASN A O 1
ATOM 2367 N N . VAL A 1 312 ? -10.75 -9.547 9.875 1 77.56 312 VAL A N 1
ATOM 2368 C CA . VAL A 1 312 ? -9.828 -9.766 8.766 1 77.56 312 VAL A CA 1
ATOM 2369 C C . VAL A 1 312 ? -8.609 -10.539 9.258 1 77.56 312 VAL A C 1
ATOM 2371 O O . VAL A 1 312 ? -8.18 -11.5 8.617 1 77.56 312 VAL A O 1
ATOM 2374 N N . MET A 1 313 ? -8.148 -10.172 10.359 1 78.19 313 MET A N 1
ATOM 2375 C CA . MET A 1 313 ? -6.957 -10.82 10.906 1 78.19 313 MET A CA 1
ATOM 2376 C C . MET A 1 313 ? -7.27 -12.25 11.336 1 78.19 313 MET A C 1
ATOM 2378 O O . MET A 1 313 ? -6.457 -13.156 11.125 1 78.19 313 MET A O 1
ATOM 2382 N N . ARG A 1 314 ? -8.336 -12.398 11.891 1 79.56 314 ARG A N 1
ATOM 2383 C CA . ARG A 1 314 ? -8.742 -13.734 12.297 1 79.56 314 ARG A CA 1
ATOM 2384 C C . ARG A 1 314 ? -8.828 -14.672 11.094 1 79.56 314 ARG A C 1
ATOM 2386 O O . ARG A 1 314 ? -8.383 -15.82 11.156 1 79.56 314 ARG A O 1
ATOM 2393 N N . LYS A 1 315 ? -9.375 -14.156 10.07 1 79.69 315 LYS A N 1
ATOM 2394 C CA . LYS A 1 315 ? -9.477 -14.961 8.852 1 79.69 315 LYS A CA 1
ATOM 2395 C C . LYS A 1 315 ? -8.102 -15.32 8.312 1 79.69 315 LYS A C 1
ATOM 2397 O O . LYS A 1 315 ? -7.879 -16.453 7.859 1 79.69 315 LYS A O 1
ATOM 2402 N N . ALA A 1 316 ? -7.242 -14.367 8.328 1 81.94 316 ALA A N 1
ATOM 2403 C CA . ALA A 1 316 ? -5.875 -14.625 7.875 1 81.94 316 ALA A CA 1
ATOM 2404 C C . ALA A 1 316 ? -5.199 -15.68 8.75 1 81.94 316 ALA A C 1
ATOM 2406 O O . ALA A 1 316 ? -4.484 -16.547 8.25 1 81.94 316 ALA A O 1
ATOM 2407 N N . MET A 1 317 ? -5.453 -15.625 10.023 1 83.25 317 MET A N 1
ATOM 2408 C CA . MET A 1 317 ? -4.879 -16.594 10.953 1 83.25 317 MET A CA 1
ATOM 2409 C C . MET A 1 317 ? -5.469 -17.984 10.742 1 83.25 317 MET A C 1
ATOM 2411 O O . MET A 1 317 ? -4.746 -18.969 10.766 1 83.25 317 MET A O 1
ATOM 2415 N N . GLU A 1 318 ? -6.73 -17.953 10.594 1 84.31 318 GLU A N 1
ATOM 2416 C CA . GLU A 1 318 ? -7.395 -19.219 10.328 1 84.31 318 GLU A CA 1
ATOM 2417 C C . GLU A 1 318 ? -6.863 -19.875 9.047 1 84.31 318 GLU A C 1
ATOM 2419 O O . GLU A 1 318 ? -6.668 -21.094 8.992 1 84.31 318 GLU A O 1
ATOM 2424 N N . ARG A 1 319 ? -6.664 -19.094 8.109 1 87 319 ARG A N 1
ATOM 2425 C CA . ARG A 1 319 ? -6.109 -19.609 6.855 1 87 319 ARG A CA 1
ATOM 2426 C C . ARG A 1 319 ? -4.707 -20.156 7.062 1 87 319 ARG A C 1
ATOM 2428 O O . ARG A 1 319 ? -4.348 -21.188 6.484 1 87 319 ARG A O 1
ATOM 2435 N N . ALA A 1 320 ? -3.926 -19.484 7.801 1 89.38 320 ALA A N 1
ATOM 2436 C CA . ALA A 1 320 ? -2.574 -19.938 8.102 1 89.38 320 ALA A CA 1
ATOM 2437 C C . ALA A 1 320 ? -2.609 -21.281 8.828 1 89.38 320 ALA A C 1
ATOM 2439 O O . ALA A 1 320 ? -1.817 -22.188 8.531 1 89.38 320 ALA A O 1
ATOM 2440 N N . GLU A 1 321 ? -3.48 -21.422 9.711 1 89.06 321 GLU A N 1
ATOM 2441 C CA . GLU A 1 321 ? -3.613 -22.656 10.461 1 89.06 321 GLU A CA 1
ATOM 2442 C C . GLU A 1 321 ? -4.094 -23.797 9.562 1 89.06 321 GLU A C 1
ATOM 2444 O O . GLU A 1 321 ? -3.633 -24.938 9.688 1 89.06 321 GLU A O 1
ATOM 2449 N N . THR A 1 322 ? -5.051 -23.469 8.766 1 91.19 322 THR A N 1
ATOM 2450 C CA . THR A 1 322 ? -5.543 -24.469 7.82 1 91.19 322 THR A CA 1
ATOM 2451 C C . THR A 1 322 ? -4.422 -24.938 6.902 1 91.19 322 THR A C 1
ATOM 2453 O O . THR A 1 322 ? -4.301 -26.141 6.633 1 91.19 322 THR A O 1
ATOM 2456 N N . ARG A 1 323 ? -3.645 -2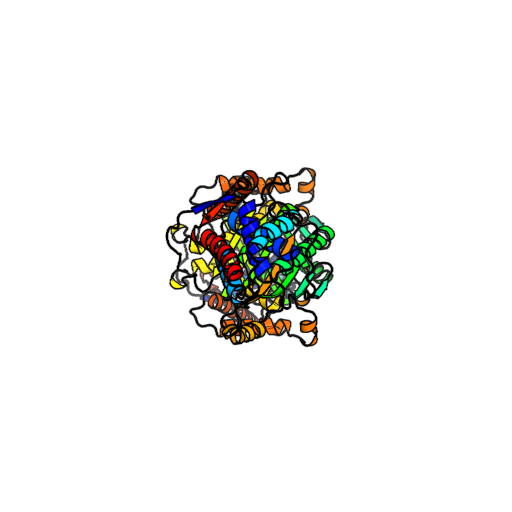4.078 6.434 1 92 323 ARG A N 1
ATOM 2457 C CA . ARG A 1 323 ? -2.5 -24.438 5.605 1 92 323 ARG A CA 1
ATOM 2458 C C . ARG A 1 323 ? -1.554 -25.375 6.355 1 92 323 ARG A C 1
ATOM 2460 O O . ARG A 1 323 ? -1.128 -26.391 5.816 1 92 323 ARG A O 1
ATOM 2467 N N . ALA A 1 324 ? -1.266 -24.938 7.543 1 91.88 324 ALA A N 1
ATOM 2468 C CA . ALA A 1 324 ? -0.368 -25.734 8.367 1 91.88 324 ALA A CA 1
ATOM 2469 C C . ALA A 1 324 ? -0.931 -27.141 8.578 1 91.88 324 ALA A C 1
ATOM 2471 O O . ALA A 1 324 ? -0.198 -28.125 8.5 1 91.88 324 ALA A O 1
ATOM 2472 N N . HIS A 1 325 ? -2.133 -27.203 8.797 1 93.12 325 HIS A N 1
ATOM 2473 C CA . HIS A 1 325 ? -2.791 -28.469 9.039 1 93.12 325 HIS A CA 1
ATOM 2474 C C . HIS A 1 325 ? -2.764 -29.344 7.785 1 93.12 325 HIS A C 1
ATOM 2476 O O . HIS A 1 325 ? -2.482 -30.547 7.867 1 93.12 325 HIS A O 1
ATOM 2482 N N . CYS A 1 326 ? -3.102 -28.75 6.668 1 94.25 326 CYS A N 1
ATOM 2483 C CA . CYS A 1 326 ? -3.098 -29.484 5.41 1 94.25 326 CYS A CA 1
ATOM 2484 C C . CYS A 1 326 ? -1.704 -30.016 5.094 1 94.25 326 CYS A C 1
ATOM 2486 O O . CYS A 1 326 ? -1.558 -31.156 4.633 1 94.25 326 CYS A O 1
ATOM 2488 N N . LEU A 1 327 ? -0.703 -29.234 5.34 1 93.06 327 LEU A N 1
ATOM 2489 C CA . LEU A 1 327 ? 0.673 -29.625 5.066 1 93.06 327 LEU A CA 1
ATOM 2490 C C . LEU A 1 327 ? 1.114 -30.75 6 1 93.06 327 LEU A C 1
ATOM 2492 O O . LEU A 1 327 ? 1.778 -31.703 5.574 1 93.06 327 LEU A O 1
ATOM 2496 N N . GLU A 1 328 ? 0.736 -30.656 7.23 1 92.38 328 GLU A N 1
ATOM 2497 C CA . GLU A 1 328 ? 1.087 -31.688 8.211 1 92.38 328 GLU A CA 1
ATOM 2498 C C . GLU A 1 328 ? 0.36 -33 7.926 1 92.38 328 GLU A C 1
ATOM 2500 O O . GLU A 1 328 ? 0.958 -34.062 8 1 92.38 328 GLU A O 1
ATOM 2505 N N . ALA A 1 329 ? -0.896 -32.906 7.562 1 94.44 329 ALA A N 1
ATOM 2506 C CA . ALA A 1 329 ? -1.717 -34.062 7.297 1 94.44 329 ALA A CA 1
ATOM 2507 C C . ALA A 1 329 ? -1.488 -34.594 5.879 1 94.44 329 ALA A C 1
ATOM 2509 O O . ALA A 1 329 ? -1.926 -35.688 5.535 1 94.44 329 ALA A O 1
ATOM 2510 N N . SER A 1 330 ? -0.857 -33.781 5.094 1 94.25 330 SER A N 1
ATOM 2511 C CA . SER A 1 330 ? -0.641 -34.094 3.686 1 94.25 330 SER A CA 1
ATOM 2512 C C . SER A 1 330 ? -1.955 -34.406 2.98 1 94.25 330 SER A C 1
ATOM 2514 O O . SER A 1 330 ? -2.061 -35.406 2.275 1 94.25 330 SER A O 1
ATOM 2516 N N . SER A 1 331 ? -2.92 -33.688 3.332 1 94.62 331 SER A N 1
ATOM 2517 C CA . SER A 1 331 ? -4.242 -33.875 2.74 1 94.62 331 SER A CA 1
ATOM 2518 C C . SER A 1 331 ? -4.953 -32.531 2.6 1 94.62 331 SER A C 1
ATOM 2520 O O . SER A 1 331 ? -4.645 -31.562 3.32 1 94.62 331 SER A O 1
ATOM 2522 N N . ALA A 1 332 ? -5.805 -32.438 1.604 1 93.56 332 ALA A N 1
ATOM 2523 C CA . ALA A 1 332 ? -6.57 -31.234 1.369 1 93.56 332 ALA A CA 1
ATOM 2524 C C . ALA A 1 332 ? -8.016 -31.547 1.018 1 93.56 332 ALA A C 1
ATOM 2526 O O . ALA A 1 332 ? -8.32 -32.625 0.513 1 93.56 332 ALA A O 1
ATOM 2527 N N . SER A 1 333 ? -8.891 -30.672 1.353 1 92.19 333 SER A N 1
ATOM 2528 C CA . SER A 1 333 ? -10.289 -30.734 0.961 1 92.19 333 SER A CA 1
ATOM 2529 C C . SER A 1 333 ? -10.555 -29.938 -0.312 1 92.19 333 SER A C 1
ATOM 2531 O O . SER A 1 333 ? -10.312 -28.734 -0.355 1 92.19 333 SER A O 1
ATOM 2533 N N . LEU A 1 334 ? -11.047 -30.625 -1.343 1 93.25 334 LEU A N 1
ATOM 2534 C CA . LEU A 1 334 ? -11.266 -29.984 -2.633 1 93.25 334 LEU A CA 1
ATOM 2535 C C . LEU A 1 334 ? -12.742 -30.031 -3.021 1 93.25 334 LEU A C 1
ATOM 2537 O O . LEU A 1 334 ? -13.438 -31 -2.707 1 93.25 334 LEU A O 1
ATOM 2541 N N . PRO A 1 335 ? -13.148 -29.016 -3.736 1 92.56 335 PRO A N 1
ATOM 2542 C CA . PRO A 1 335 ? -14.477 -29.125 -4.336 1 92.56 335 PRO A CA 1
ATOM 2543 C C . PRO A 1 335 ? -14.578 -30.281 -5.336 1 92.56 335 PRO A C 1
ATOM 2545 O O . PRO A 1 335 ? -13.641 -30.516 -6.105 1 92.56 335 PRO A O 1
ATOM 2548 N N . SER A 1 336 ? -15.719 -30.922 -5.375 1 91.44 336 SER A N 1
ATOM 2549 C CA . SER A 1 336 ? -15.914 -32.094 -6.215 1 91.44 336 SER A CA 1
ATOM 2550 C C . SER A 1 336 ? -15.742 -31.75 -7.691 1 91.44 336 SER A C 1
ATOM 2552 O O . SER A 1 336 ? -15.234 -32.562 -8.469 1 91.44 336 SER A O 1
ATOM 2554 N N . TYR A 1 337 ? -16.094 -30.578 -8.031 1 90.06 337 TYR A N 1
ATOM 2555 C CA . TYR A 1 337 ? -16 -30.203 -9.438 1 90.06 337 TYR A CA 1
ATOM 2556 C C . TYR A 1 337 ? -14.555 -30.109 -9.891 1 90.06 337 TYR A C 1
ATOM 2558 O O . TYR A 1 337 ? -14.227 -30.469 -11.023 1 90.06 337 TYR A O 1
ATOM 2566 N N . LEU A 1 338 ? -13.719 -29.625 -9.055 1 91.69 338 LEU A N 1
ATOM 2567 C CA . LEU A 1 338 ? -12.305 -29.484 -9.398 1 91.69 338 LEU A CA 1
ATOM 2568 C C . LEU A 1 338 ? -11.641 -30.859 -9.484 1 91.69 338 LEU A C 1
ATOM 2570 O O . LEU A 1 338 ? -10.891 -31.125 -10.43 1 91.69 338 LEU A O 1
ATOM 2574 N N . TRP A 1 339 ? -11.953 -31.719 -8.578 1 92.06 339 TRP A N 1
ATOM 2575 C CA . TRP A 1 339 ? -11.375 -33.062 -8.586 1 92.06 339 TRP A CA 1
ATOM 2576 C C . TRP A 1 339 ? -11.852 -33.844 -9.797 1 92.06 339 TRP A C 1
ATOM 2578 O O . TRP A 1 339 ? -11.062 -34.531 -10.445 1 92.06 339 TRP A O 1
ATOM 2588 N N . SER A 1 340 ? -13.141 -33.719 -10.047 1 90.25 340 SER A N 1
ATOM 2589 C CA . SER A 1 340 ? -13.695 -34.406 -11.219 1 90.25 340 SER A CA 1
ATOM 2590 C C . SER A 1 340 ? -13.047 -33.875 -12.508 1 90.25 340 SER A C 1
ATOM 2592 O O . SER A 1 340 ? -12.773 -34.688 -13.414 1 90.25 340 SER A O 1
ATOM 2594 N N . PHE A 1 341 ? -12.82 -32.625 -12.523 1 89.38 341 PHE A N 1
ATOM 2595 C CA . PHE A 1 341 ? -12.164 -32.031 -13.68 1 89.38 341 PHE A CA 1
ATOM 2596 C C . PHE A 1 341 ? -10.781 -32.656 -13.898 1 89.38 341 PHE A C 1
ATOM 2598 O O . PHE A 1 341 ? -10.414 -33 -15.023 1 89.38 341 PHE A O 1
ATOM 2605 N N . LEU A 1 342 ? -10.047 -32.812 -12.844 1 89.38 342 LEU A N 1
ATOM 2606 C CA . LEU A 1 342 ? -8.672 -33.312 -12.914 1 89.38 342 LEU A CA 1
ATOM 2607 C C . LEU A 1 342 ? -8.633 -34.781 -13.242 1 89.38 342 LEU A C 1
ATOM 2609 O O . LEU A 1 342 ? -7.738 -35.25 -13.945 1 89.38 342 LEU A O 1
ATOM 2613 N N . THR A 1 343 ? -9.594 -35.5 -12.766 1 86.25 343 THR A N 1
ATOM 2614 C CA . THR A 1 343 ? -9.641 -36.938 -13.023 1 86.25 343 THR A CA 1
ATOM 2615 C C . THR A 1 343 ? -10.164 -37.219 -14.43 1 86.25 343 THR A C 1
ATOM 2617 O O . THR A 1 343 ? -9.703 -38.156 -15.102 1 86.25 343 THR A O 1
ATOM 2620 N N . ASP A 1 344 ? -11.109 -36.375 -14.828 1 80.88 344 ASP A N 1
ATOM 2621 C CA . ASP A 1 344 ? -11.633 -36.531 -16.172 1 80.88 344 ASP A CA 1
ATOM 2622 C C . ASP A 1 344 ? -10.57 -36.188 -17.219 1 80.88 344 ASP A C 1
ATOM 2624 O O . ASP A 1 344 ? -10.461 -36.844 -18.25 1 80.88 344 ASP A O 1
ATOM 2628 N N . ALA A 1 345 ? -9.938 -35.156 -16.938 1 69 345 ALA A N 1
ATOM 2629 C CA . ALA A 1 345 ? -8.875 -34.75 -17.859 1 69 345 ALA A CA 1
ATOM 2630 C C . ALA A 1 345 ? -7.793 -35.812 -17.969 1 69 345 ALA A C 1
ATOM 2632 O O . ALA A 1 345 ? -7.234 -36.031 -19.047 1 69 345 ALA A O 1
ATOM 2633 N N . ALA A 1 346 ? -7.574 -36.5 -16.922 1 63.34 346 ALA A N 1
ATOM 2634 C CA . ALA A 1 346 ? -6.594 -37.562 -16.891 1 63.34 346 ALA A CA 1
ATOM 2635 C C . ALA A 1 346 ? -7.102 -38.781 -17.656 1 63.34 346 ALA A C 1
ATOM 2637 O O . ALA A 1 346 ? -6.348 -39.438 -18.391 1 63.34 346 ALA A O 1
ATOM 2638 N N . ASP A 1 347 ? -8.422 -39.031 -17.5 1 63.38 347 ASP A N 1
ATOM 2639 C CA . ASP A 1 347 ? -9.031 -40.156 -18.172 1 63.38 347 ASP A CA 1
ATOM 2640 C C . ASP A 1 347 ? -9.117 -39.938 -19.688 1 63.38 347 ASP A C 1
ATOM 2642 O O . ASP A 1 347 ? -8.898 -40.844 -20.469 1 63.38 347 ASP A O 1
ATOM 2646 N N . GLU A 1 348 ? -9.477 -38.75 -19.984 1 60.34 348 GLU A N 1
ATOM 2647 C CA . GLU A 1 348 ? -9.531 -38.406 -21.406 1 60.34 348 GLU A CA 1
ATOM 2648 C C . GLU A 1 348 ? -8.156 -38.594 -22.062 1 60.34 348 GLU A C 1
ATOM 2650 O O . GLU A 1 348 ? -8.055 -39.062 -23.188 1 60.34 348 GLU A O 1
ATOM 2655 N N . ALA A 1 349 ? -7.293 -38.25 -21.344 1 56.31 349 ALA A N 1
ATOM 2656 C CA . ALA A 1 349 ? -5.922 -38.406 -21.828 1 56.31 349 ALA A CA 1
ATOM 2657 C C . ALA A 1 349 ? -5.555 -39.875 -21.953 1 56.31 349 ALA A C 1
ATOM 2659 O O . ALA A 1 349 ? -4.891 -40.281 -22.922 1 56.31 349 ALA A O 1
ATOM 2660 N N . ALA A 1 350 ? -6.164 -40.719 -21.109 1 52.78 350 ALA A N 1
ATOM 2661 C CA . ALA A 1 350 ? -5.957 -42.156 -21.125 1 52.78 350 ALA A CA 1
ATOM 2662 C C . ALA A 1 350 ? -6.73 -42.812 -22.266 1 52.78 350 ALA A C 1
ATOM 2664 O O . ALA A 1 350 ? -6.238 -43.75 -22.906 1 52.78 350 ALA A O 1
ATOM 2665 N N . ALA A 1 351 ? -7.98 -42.406 -22.688 1 55.22 351 ALA A N 1
ATOM 2666 C CA . ALA A 1 351 ? -8.867 -42.969 -23.688 1 55.22 351 ALA A CA 1
ATOM 2667 C C . ALA A 1 351 ? -8.391 -42.656 -25.094 1 55.22 351 ALA A C 1
ATOM 2669 O O . ALA A 1 351 ? -8.516 -43.469 -26.016 1 55.22 351 ALA A O 1
ATOM 2670 N N . SER A 1 352 ? -8.086 -41.531 -25.281 1 49.53 352 SER A N 1
ATOM 2671 C CA . SER A 1 352 ? -7.672 -41.125 -26.609 1 49.53 352 SER A CA 1
ATOM 2672 C C . SER A 1 352 ? -6.441 -41.906 -27.078 1 49.53 352 SER A C 1
ATOM 2674 O O . SER A 1 352 ? -6.176 -42 -28.266 1 49.53 352 SER A O 1
ATOM 2676 N N . SER A 1 353 ? -5.785 -42.594 -26.203 1 42.72 353 SER A N 1
ATOM 2677 C CA . SER A 1 353 ? -4.617 -43.406 -26.531 1 42.72 353 SER A CA 1
ATOM 2678 C C . SER A 1 353 ? -5.027 -44.75 -27.109 1 42.72 353 SER A C 1
ATOM 2680 O O . SER A 1 353 ? -4.246 -45.406 -27.812 1 42.72 353 SER A O 1
ATOM 2682 N N . THR A 1 354 ? -6.195 -45.219 -26.781 1 44.41 354 THR A N 1
ATOM 2683 C CA . THR A 1 354 ? -6.617 -46.562 -27.25 1 44.41 354 THR A CA 1
ATOM 2684 C C . THR A 1 354 ? -7.047 -46.5 -28.703 1 44.41 354 THR A C 1
ATOM 2686 O O . THR A 1 354 ? -7.254 -47.531 -29.328 1 44.41 354 THR A O 1
ATOM 2689 N N . SER A 1 355 ? -7.359 -45.406 -29.25 1 41.72 355 SER A N 1
ATOM 2690 C CA . SER A 1 355 ? -7.805 -45.438 -30.641 1 41.72 355 SER A CA 1
ATOM 2691 C C . SER A 1 355 ? -6.621 -45.438 -31.609 1 41.72 355 SER A C 1
ATOM 2693 O O . SER A 1 355 ? -6.383 -44.406 -32.281 1 41.72 355 SER A O 1
ATOM 2695 N N . GLY A 1 356 ? -5.426 -45.969 -31.266 1 38.59 356 GLY A N 1
ATOM 2696 C CA . GLY A 1 356 ? -4.418 -46.219 -32.281 1 38.59 356 GLY A CA 1
ATOM 2697 C C . GLY A 1 356 ? -4.945 -46.938 -33.5 1 38.59 356 GLY A C 1
ATOM 2698 O O . GLY A 1 356 ? -5.977 -47.625 -33.406 1 38.59 356 GLY A O 1
ATOM 2699 N N . PRO A 1 357 ? -4.516 -46.531 -34.719 1 41.25 357 PRO A N 1
ATOM 2700 C CA . PRO A 1 357 ? -4.969 -47.156 -35.969 1 41.25 357 PRO A CA 1
ATOM 2701 C C . PRO A 1 357 ? -4.922 -48.656 -35.938 1 41.25 357 PRO A C 1
ATOM 2703 O O . PRO A 1 357 ? -4.055 -49.25 -35.281 1 41.25 357 PRO A O 1
ATOM 2706 N N . ASP A 1 358 ? -6.012 -49.344 -35.938 1 36.81 358 ASP A N 1
ATOM 2707 C CA . ASP A 1 358 ? -6.129 -50.75 -36.344 1 36.81 358 ASP A CA 1
ATOM 2708 C C . ASP A 1 358 ? -5.281 -51.062 -37.562 1 36.81 358 ASP A C 1
ATOM 2710 O O . ASP A 1 358 ? -5.453 -50.438 -38.625 1 36.81 358 ASP A O 1
ATOM 2714 N N . GLU A 1 359 ? -4.004 -51.406 -37.438 1 35.34 359 GLU A N 1
ATOM 2715 C CA . GLU A 1 359 ? -3.305 -52.062 -38.562 1 35.34 359 GLU A CA 1
ATOM 2716 C C . GLU A 1 359 ? -4.145 -53.156 -39.156 1 35.34 359 GLU A C 1
ATOM 2718 O O . GLU A 1 359 ? -4.48 -54.125 -38.469 1 35.34 359 GLU A O 1
ATOM 2723 N N . GLY A 1 360 ? -5.09 -52.938 -40.031 1 29.78 360 GLY A N 1
ATOM 2724 C CA . GLY A 1 360 ? -5.562 -53.938 -40.969 1 29.78 360 GLY A CA 1
ATOM 2725 C C . GLY A 1 360 ? -4.441 -54.75 -41.594 1 29.78 360 GLY A C 1
ATOM 2726 O O . GLY A 1 360 ? -3.457 -54.188 -42.094 1 29.78 360 GLY A O 1
ATOM 2727 N N . GLY A 1 361 ? -4.262 -56.094 -41.125 1 25.69 361 GLY A N 1
ATOM 2728 C CA . GLY A 1 361 ? -3.754 -57.188 -41.938 1 25.69 361 GLY A CA 1
ATOM 2729 C C . GLY A 1 361 ? -4.508 -57.344 -43.25 1 25.69 361 GLY A C 1
ATOM 2730 O O . GLY A 1 361 ? -5.699 -57.031 -43.312 1 25.69 361 GLY A O 1
ATOM 2731 N N . MET B 1 1 ? -20.641 15.039 15.438 1 27.48 1 MET B N 1
ATOM 2732 C CA . MET B 1 1 ? -21.609 16.047 15.008 1 27.48 1 MET B CA 1
ATOM 2733 C C . MET B 1 1 ? -21.156 16.703 13.703 1 27.48 1 MET B C 1
ATOM 2735 O O . MET B 1 1 ? -20.109 17.344 13.656 1 27.48 1 MET B O 1
ATOM 2739 N N . ILE B 1 2 ? -21.328 16.078 12.625 1 40.78 2 ILE B N 1
ATOM 2740 C CA . ILE B 1 2 ? -21.25 16.812 11.367 1 40.78 2 ILE B CA 1
ATOM 2741 C C . ILE B 1 2 ? -21.891 18.188 11.531 1 40.78 2 ILE B C 1
ATOM 2743 O O . ILE B 1 2 ? -23.109 18.297 11.75 1 40.78 2 ILE B O 1
ATOM 2747 N N . ARG B 1 3 ? -21.25 19.078 12.18 1 45.56 3 ARG B N 1
ATOM 2748 C CA . ARG B 1 3 ? -21.859 20.375 12.375 1 45.56 3 ARG B CA 1
ATOM 2749 C C . ARG B 1 3 ? -22.562 20.844 11.109 1 45.56 3 ARG B C 1
ATOM 2751 O O . ARG B 1 3 ? -22.188 20.453 10 1 45.56 3 ARG B O 1
ATOM 2758 N N . ALA B 1 4 ? -23.688 21.484 11.164 1 42.97 4 ALA B N 1
ATOM 2759 C CA . ALA B 1 4 ? -24.688 22.141 10.32 1 42.97 4 ALA B CA 1
ATOM 2760 C C . ALA B 1 4 ? -24.016 22.844 9.141 1 42.97 4 ALA B C 1
ATOM 2762 O O . ALA B 1 4 ? -22.828 23.172 9.188 1 42.97 4 ALA B O 1
ATOM 2763 N N . SER B 1 5 ? -24.781 23 7.918 1 48.97 5 SER B N 1
ATOM 2764 C CA . SER B 1 5 ? -24.688 23.766 6.676 1 48.97 5 SER B CA 1
ATOM 2765 C C . SER B 1 5 ? -23.984 25.094 6.891 1 48.97 5 SER B C 1
ATOM 2767 O O . SER B 1 5 ? -24.641 26.094 7.199 1 48.97 5 SER B O 1
ATOM 2769 N N . SER B 1 6 ? -22.906 25.094 7.574 1 60.84 6 SER B N 1
ATOM 2770 C CA . SER B 1 6 ? -22.391 26.422 7.84 1 60.84 6 SER B CA 1
ATOM 2771 C C . SER B 1 6 ? -21.953 27.125 6.555 1 60.84 6 SER B C 1
ATOM 2773 O O . SER B 1 6 ? -21.594 26.453 5.578 1 60.84 6 SER B O 1
ATOM 2775 N N . GLU B 1 7 ? -22.391 28.281 6.281 1 79.62 7 GLU B N 1
ATOM 2776 C CA . GLU B 1 7 ? -22.062 29.172 5.168 1 79.62 7 GLU B CA 1
ATOM 2777 C C . GLU B 1 7 ? -20.562 29.391 5.059 1 79.62 7 GLU B C 1
ATOM 2779 O O . GLU B 1 7 ? -19.875 29.609 6.066 1 79.62 7 GLU B O 1
ATOM 2784 N N . ASP B 1 8 ? -19.906 29.078 3.928 1 88.56 8 ASP B N 1
ATOM 2785 C CA . ASP B 1 8 ? -18.484 29.25 3.676 1 88.56 8 ASP B CA 1
ATOM 2786 C C . ASP B 1 8 ? -18.125 30.734 3.482 1 88.56 8 ASP B C 1
ATOM 2788 O O . ASP B 1 8 ? -18.969 31.516 3.041 1 88.56 8 ASP B O 1
ATOM 2792 N N . VAL B 1 9 ? -17.094 31.172 4.012 1 91.88 9 VAL B N 1
ATOM 2793 C CA . VAL B 1 9 ? -16.578 32.531 3.865 1 91.88 9 VAL B CA 1
ATOM 2794 C C . VAL B 1 9 ? -15.312 32.5 3.018 1 91.88 9 VAL B C 1
ATOM 2796 O O . VAL B 1 9 ? -14.469 31.625 3.176 1 91.88 9 VAL B O 1
ATOM 2799 N N . ALA B 1 10 ? -15.203 33.469 2.18 1 93.5 10 ALA B N 1
ATOM 2800 C CA . ALA B 1 10 ? -13.992 33.625 1.375 1 93.5 10 ALA B CA 1
ATOM 2801 C C . ALA B 1 10 ? -12.938 34.438 2.127 1 93.5 10 ALA B C 1
ATOM 2803 O O . ALA B 1 10 ? -13.203 35.531 2.609 1 93.5 10 ALA B O 1
ATOM 2804 N N . VAL B 1 11 ? -11.789 33.875 2.244 1 95 11 VAL B N 1
ATOM 2805 C CA . VAL B 1 11 ? -10.711 34.531 2.975 1 95 11 VAL B CA 1
ATOM 2806 C C . VAL B 1 11 ? -9.43 34.5 2.141 1 95 11 VAL B C 1
ATOM 2808 O O . VAL B 1 11 ? -9.195 33.562 1.388 1 95 11 VAL B O 1
ATOM 2811 N N . SER B 1 12 ? -8.641 35.594 2.244 1 95.75 12 SER B N 1
ATOM 2812 C CA . SER B 1 12 ? -7.352 35.562 1.567 1 95.75 12 SER B CA 1
ATOM 2813 C C . SER B 1 12 ? -6.387 34.594 2.238 1 95.75 12 SER B C 1
ATOM 2815 O O . SER B 1 12 ? -6.402 34.438 3.461 1 95.75 12 SER B O 1
ATOM 2817 N N . LEU B 1 13 ? -5.5 34.031 1.465 1 95.88 13 LEU B N 1
ATOM 2818 C CA . LEU B 1 13 ? -4.535 33.094 2.014 1 95.88 13 LEU B CA 1
ATOM 2819 C C . LEU B 1 13 ? -3.584 33.781 2.98 1 95.88 13 LEU B C 1
ATOM 2821 O O . LEU B 1 13 ? -3.152 33.188 3.969 1 95.88 13 LEU B O 1
ATOM 2825 N N . GLU B 1 14 ? -3.285 35 2.67 1 93.62 14 GLU B N 1
ATOM 2826 C CA . GLU B 1 14 ? -2.389 35.781 3.529 1 93.62 14 GLU B CA 1
ATOM 2827 C C . GLU B 1 14 ? -3.008 36 4.902 1 93.62 14 GLU B C 1
ATOM 2829 O O . GLU B 1 14 ? -2.338 35.844 5.926 1 93.62 14 GLU B O 1
ATOM 2834 N N . ASP B 1 15 ? -4.25 36.406 4.883 1 92.81 15 ASP B N 1
ATOM 2835 C CA . ASP B 1 15 ? -4.949 36.625 6.145 1 92.81 15 ASP B CA 1
ATOM 2836 C C . ASP B 1 15 ? -5.082 35.344 6.945 1 92.81 15 ASP B C 1
ATOM 2838 O O . ASP B 1 15 ? -4.938 35.344 8.164 1 92.81 15 ASP B O 1
ATOM 2842 N N . LEU B 1 16 ? -5.414 34.312 6.211 1 94.69 16 LEU B N 1
ATOM 2843 C CA . LEU B 1 16 ? -5.559 33.031 6.852 1 94.69 16 LEU B CA 1
ATOM 2844 C C . LEU B 1 16 ? -4.238 32.562 7.477 1 94.69 16 LEU B C 1
ATOM 2846 O O . LEU B 1 16 ? -4.215 32.125 8.625 1 94.69 16 LEU B O 1
ATOM 2850 N N . ARG B 1 17 ? -3.203 32.688 6.754 1 95.31 17 ARG B N 1
ATOM 2851 C CA . ARG B 1 17 ? -1.871 32.344 7.242 1 95.31 17 ARG B CA 1
ATOM 2852 C C . ARG B 1 17 ? -1.527 33.156 8.492 1 95.31 17 ARG B C 1
ATOM 2854 O O . ARG B 1 17 ? -1.009 32.594 9.469 1 95.31 17 ARG B O 1
ATOM 2861 N N . LEU B 1 18 ? -1.811 34.406 8.445 1 93.44 18 LEU B N 1
ATOM 2862 C CA . LEU B 1 18 ? -1.522 35.281 9.57 1 93.44 18 LEU B CA 1
ATOM 2863 C C . LEU B 1 18 ? -2.287 34.844 10.812 1 93.44 18 LEU B C 1
ATOM 2865 O O . LEU B 1 18 ? -1.734 34.812 11.914 1 93.44 18 LEU B O 1
ATOM 2869 N N . ARG B 1 19 ? -3.5 34.5 10.664 1 92.56 19 ARG B N 1
ATOM 2870 C CA . ARG B 1 19 ? -4.32 34.094 11.797 1 92.56 19 ARG B CA 1
ATOM 2871 C C . ARG B 1 19 ? -3.801 32.781 12.406 1 92.56 19 ARG B C 1
ATOM 2873 O O . ARG B 1 19 ? -3.756 32.656 13.633 1 92.56 19 ARG B O 1
ATOM 2880 N N . PHE B 1 20 ? -3.467 31.859 11.562 1 92.5 20 PHE B N 1
ATOM 2881 C CA . PHE B 1 20 ? -2.885 30.625 12.07 1 92.5 20 PHE B CA 1
ATOM 2882 C C . PHE B 1 20 ? -1.571 30.891 12.789 1 92.5 20 PHE B C 1
ATOM 2884 O O . PHE B 1 20 ? -1.319 30.344 13.859 1 92.5 20 PHE B O 1
ATOM 2891 N N . PHE B 1 21 ? -0.769 31.719 12.219 1 92.88 21 PHE B N 1
ATOM 2892 C CA . PHE B 1 21 ? 0.523 32.062 12.797 1 92.88 21 PHE B CA 1
ATOM 2893 C C . PHE B 1 21 ? 0.347 32.688 14.18 1 92.88 21 PHE B C 1
ATOM 2895 O O . PHE B 1 21 ? 1.031 32.281 15.133 1 92.88 21 PHE B O 1
ATOM 2902 N N . CYS B 1 22 ? -0.554 33.594 14.242 1 89.56 22 CYS B N 1
ATOM 2903 C CA . CYS B 1 22 ? -0.828 34.25 15.516 1 89.56 22 CYS B CA 1
ATOM 2904 C C . CYS B 1 22 ? -1.274 33.25 16.562 1 89.56 22 CYS B C 1
ATOM 2906 O O . CYS B 1 22 ? -0.807 33.281 17.703 1 89.56 22 CY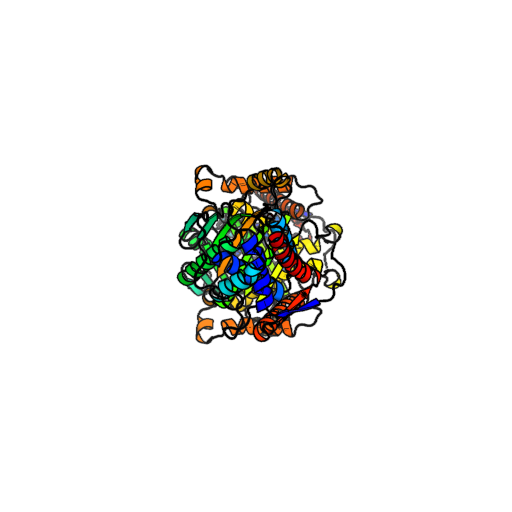S B O 1
ATOM 2908 N N . PHE B 1 23 ? -2.104 32.375 16.172 1 88.31 23 PHE B N 1
ATOM 2909 C CA . PHE B 1 23 ? -2.598 31.328 17.062 1 88.31 23 PHE B CA 1
ATOM 2910 C C . PHE B 1 23 ? -1.448 30.469 17.594 1 88.31 23 PHE B C 1
ATOM 2912 O O . PHE B 1 23 ? -1.368 30.188 18.797 1 88.31 23 PHE B O 1
ATOM 2919 N N . LEU B 1 24 ? -0.604 30.109 16.766 1 89 24 LEU B N 1
ATOM 2920 C CA . LEU B 1 24 ? 0.488 29.203 17.125 1 89 24 LEU B CA 1
ATOM 2921 C C . LEU B 1 24 ? 1.544 29.922 17.953 1 89 24 LEU B C 1
ATOM 2923 O O . LEU B 1 24 ? 2.105 29.359 18.891 1 89 24 LEU B O 1
ATOM 2927 N N . ARG B 1 25 ? 1.852 31.188 17.594 1 87.75 25 ARG B N 1
ATOM 2928 C CA . ARG B 1 25 ? 2.828 31.969 18.344 1 87.75 25 ARG B CA 1
ATOM 2929 C C . ARG B 1 25 ? 2.395 32.125 19.797 1 87.75 25 ARG B C 1
ATOM 2931 O O . ARG B 1 25 ? 3.219 32.062 20.719 1 87.75 25 ARG B O 1
ATOM 2938 N N . THR B 1 26 ? 1.148 32.312 19.938 1 82.19 26 THR B N 1
ATOM 2939 C CA . THR B 1 26 ? 0.612 32.5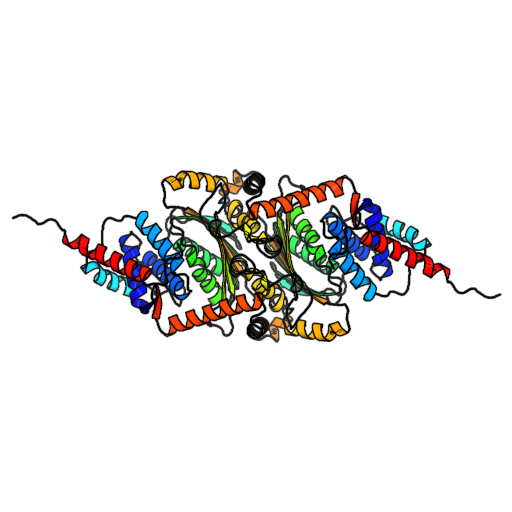 21.281 1 82.19 26 THR B CA 1
ATOM 2940 C C . THR B 1 26 ? 0.667 31.203 22.094 1 82.19 26 THR B C 1
ATOM 2942 O O . THR B 1 26 ? 0.522 31.219 23.312 1 82.19 26 THR B O 1
ATOM 2945 N N . ARG B 1 27 ? 0.945 30.203 21.469 1 82.81 27 ARG B N 1
ATOM 2946 C CA . ARG B 1 27 ? 1.001 28.906 22.141 1 82.81 27 ARG B CA 1
ATOM 2947 C C . ARG B 1 27 ? 2.443 28.453 22.312 1 82.81 27 ARG B C 1
ATOM 2949 O O . ARG B 1 27 ? 2.691 27.297 22.672 1 82.81 27 ARG B O 1
ATOM 2956 N N . GLY B 1 28 ? 3.359 29.312 21.969 1 81.31 28 GLY B N 1
ATOM 2957 C CA . GLY B 1 28 ? 4.738 29.062 22.344 1 81.31 28 GLY B CA 1
ATOM 2958 C C . GLY B 1 28 ? 5.574 28.5 21.203 1 81.31 28 GLY B C 1
ATOM 2959 O O . GLY B 1 28 ? 6.742 28.156 21.391 1 81.31 28 GLY B O 1
ATOM 2960 N N . TYR B 1 29 ? 5.055 28.484 20.047 1 87.94 29 TYR B N 1
ATOM 2961 C CA . TYR B 1 29 ? 5.844 28 18.922 1 87.94 29 TYR B CA 1
ATOM 2962 C C . TYR B 1 29 ? 6.945 28.984 18.562 1 87.94 29 TYR B C 1
ATOM 2964 O O . TYR B 1 29 ? 6.734 30.188 18.578 1 87.94 29 TYR B O 1
ATOM 2972 N N . GLU B 1 30 ? 8.156 28.406 18.281 1 90.62 30 GLU B N 1
ATOM 2973 C CA . GLU B 1 30 ? 9.203 29.219 17.641 1 90.62 30 GLU B CA 1
ATOM 2974 C C . GLU B 1 30 ? 8.734 29.781 16.312 1 90.62 30 GLU B C 1
ATOM 2976 O O . GLU B 1 30 ? 7.969 29.141 15.586 1 90.62 30 GLU B O 1
ATOM 2981 N N . PRO B 1 31 ? 9.133 31.031 15.945 1 93.12 31 PRO B N 1
ATOM 2982 C CA . PRO B 1 31 ? 8.602 31.734 14.773 1 93.12 31 PRO B CA 1
ATOM 2983 C C . PRO B 1 31 ? 8.672 30.906 13.5 1 93.12 31 PRO B C 1
ATOM 2985 O O . PRO B 1 31 ? 7.688 30.812 12.758 1 93.12 31 PRO B O 1
ATOM 2988 N N . ARG B 1 32 ? 9.781 30.312 13.195 1 94.69 32 ARG B N 1
ATOM 2989 C CA . ARG B 1 32 ? 9.906 29.531 11.977 1 94.69 32 ARG B CA 1
ATOM 2990 C C . ARG B 1 32 ? 9.008 28.297 12.023 1 94.69 32 ARG B C 1
ATOM 2992 O O . ARG B 1 32 ? 8.414 27.922 11.008 1 94.69 32 ARG B O 1
ATOM 2999 N N . ALA B 1 33 ? 8.938 27.672 13.164 1 93 33 ALA B N 1
ATOM 3000 C CA . ALA B 1 33 ? 8.055 26.516 13.336 1 93 33 ALA B CA 1
ATOM 3001 C C . ALA B 1 33 ? 6.594 26.922 13.18 1 93 33 ALA B C 1
ATOM 3003 O O . ALA B 1 33 ? 5.824 26.219 12.516 1 93 33 ALA B O 1
ATOM 3004 N N . ALA B 1 34 ? 6.254 28.031 13.805 1 92.69 34 ALA B N 1
ATOM 3005 C CA . ALA B 1 34 ? 4.883 28.531 13.711 1 92.69 34 ALA B CA 1
ATOM 3006 C C . ALA B 1 34 ? 4.496 28.797 12.258 1 92.69 34 ALA B C 1
ATOM 3008 O O . ALA B 1 34 ? 3.385 28.484 11.836 1 92.69 34 ALA B O 1
ATOM 3009 N N . ALA B 1 35 ? 5.414 29.375 11.516 1 94.94 35 ALA B N 1
ATOM 3010 C CA . ALA B 1 35 ? 5.152 29.703 10.117 1 94.94 35 ALA B CA 1
ATOM 3011 C C . ALA B 1 35 ? 4.926 28.438 9.297 1 94.94 35 ALA B C 1
ATOM 3013 O O . ALA B 1 35 ? 3.99 28.375 8.492 1 94.94 35 ALA B O 1
ATOM 3014 N N . LEU B 1 36 ? 5.723 27.453 9.5 1 94.44 36 LEU B N 1
ATOM 3015 C CA . LEU B 1 36 ? 5.598 26.219 8.742 1 94.44 36 LEU B CA 1
ATOM 3016 C C . LEU B 1 36 ? 4.289 25.5 9.07 1 94.44 36 LEU B C 1
ATOM 3018 O O . LEU B 1 36 ? 3.58 25.047 8.172 1 94.44 36 LEU B O 1
ATOM 3022 N N . VAL B 1 37 ? 4.016 25.375 10.352 1 92.88 37 VAL B N 1
ATOM 3023 C CA . VAL B 1 37 ? 2.777 24.719 10.766 1 92.88 37 VAL B CA 1
ATOM 3024 C C . VAL B 1 37 ? 1.577 25.5 10.211 1 92.88 37 VAL B C 1
ATOM 3026 O O . VAL B 1 37 ? 0.604 24.891 9.75 1 92.88 37 VAL B O 1
ATOM 3029 N N . ALA B 1 38 ? 1.657 26.828 10.258 1 94.19 38 ALA B N 1
ATOM 3030 C CA . ALA B 1 38 ? 0.598 27.656 9.688 1 94.19 38 ALA B CA 1
ATOM 3031 C C . ALA B 1 38 ? 0.419 27.375 8.203 1 94.19 38 ALA B C 1
ATOM 3033 O O . ALA B 1 38 ? -0.708 27.25 7.715 1 94.19 38 ALA B O 1
ATOM 3034 N N . ASP B 1 39 ? 1.513 27.297 7.492 1 95.44 39 ASP B N 1
ATOM 3035 C CA . ASP B 1 39 ? 1.461 27.016 6.062 1 95.44 39 ASP B CA 1
ATOM 3036 C C . ASP B 1 39 ? 0.794 25.672 5.793 1 95.44 39 ASP B C 1
ATOM 3038 O O . ASP B 1 39 ? 0.001 25.531 4.855 1 95.44 39 ASP B O 1
ATOM 3042 N N . VAL B 1 40 ? 1.102 24.688 6.594 1 94.06 40 VAL B N 1
ATOM 3043 C CA . VAL B 1 40 ? 0.521 23.359 6.438 1 94.06 40 VAL B CA 1
ATOM 3044 C C . VAL B 1 40 ? -0.979 23.406 6.723 1 94.06 40 VAL B C 1
ATOM 3046 O O . VAL B 1 40 ? -1.771 22.766 6.027 1 94.06 40 VAL B O 1
ATOM 3049 N N . PHE B 1 41 ? -1.362 24.156 7.699 1 93.5 41 PHE B N 1
ATOM 3050 C CA . PHE B 1 41 ? -2.779 24.297 8.008 1 93.5 41 PHE B CA 1
ATOM 3051 C C . PHE B 1 41 ? -3.518 24.984 6.859 1 93.5 41 PHE B C 1
ATOM 3053 O O . PHE B 1 41 ? -4.629 24.578 6.508 1 93.5 41 PHE B O 1
ATOM 3060 N N . VAL B 1 42 ? -2.922 26.031 6.32 1 95 42 VAL B N 1
ATOM 3061 C CA . VAL B 1 42 ? -3.533 26.703 5.184 1 95 42 VAL B CA 1
ATOM 3062 C C . VAL B 1 42 ? -3.723 25.719 4.035 1 95 42 VAL B C 1
ATOM 3064 O O . VAL B 1 42 ? -4.793 25.656 3.426 1 95 42 VAL B O 1
ATOM 3067 N N . PHE B 1 43 ? -2.727 24.984 3.775 1 93 43 PHE B N 1
ATOM 3068 C CA . PHE B 1 43 ? -2.82 23.984 2.727 1 93 43 PHE B CA 1
ATOM 3069 C C . PHE B 1 43 ? -3.971 23.016 3 1 93 43 PHE B C 1
ATOM 3071 O O . PHE B 1 43 ? -4.719 22.656 2.088 1 93 43 PHE B O 1
ATOM 3078 N N . CYS B 1 44 ? -4.027 22.547 4.21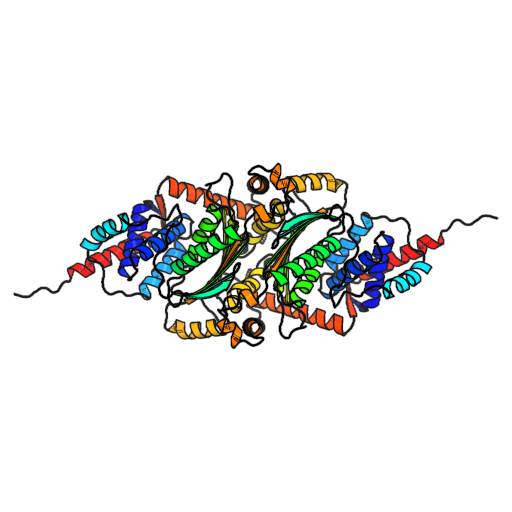1 1 91.44 44 CYS B N 1
ATOM 3079 C CA . CYS B 1 44 ? -5.098 21.609 4.578 1 91.44 44 CYS B CA 1
ATOM 3080 C C . CYS B 1 44 ? -6.465 22.219 4.273 1 91.44 44 CYS B C 1
ATOM 3082 O O . CYS B 1 44 ? -7.371 21.5 3.828 1 91.44 44 CYS B O 1
ATOM 3084 N N . CYS B 1 45 ? -6.617 23.484 4.473 1 91.75 45 CYS B N 1
ATOM 3085 C CA . CYS B 1 45 ? -7.883 24.156 4.203 1 91.75 45 CYS B CA 1
ATOM 3086 C C . CYS B 1 45 ? -8.18 24.188 2.707 1 91.75 45 CYS B C 1
ATOM 3088 O O . CYS B 1 45 ? -9.305 23.922 2.287 1 91.75 45 CYS B O 1
ATOM 3090 N N . ILE B 1 46 ? -7.145 24.453 1.959 1 91.94 46 ILE B N 1
ATOM 3091 C CA . ILE B 1 46 ? -7.363 24.547 0.52 1 91.94 46 ILE B CA 1
ATOM 3092 C C . ILE B 1 46 ? -7.566 23.156 -0.068 1 91.94 46 ILE B C 1
ATOM 3094 O O . ILE B 1 46 ? -8.172 23.016 -1.133 1 91.94 46 ILE B O 1
ATOM 3098 N N . ASP B 1 47 ? -7.055 22.156 0.651 1 88.62 47 ASP B N 1
ATOM 3099 C CA . ASP B 1 47 ? -7.211 20.781 0.193 1 88.62 47 ASP B CA 1
ATOM 3100 C C . ASP B 1 47 ? -8.531 20.188 0.68 1 88.62 47 ASP B C 1
ATOM 3102 O O . ASP B 1 47 ? -8.773 18.984 0.518 1 88.62 47 ASP B O 1
ATOM 3106 N N . GLY B 1 48 ? -9.328 20.891 1.336 1 82.88 48 GLY B N 1
ATOM 3107 C CA . GLY B 1 48 ? -10.672 20.484 1.708 1 82.88 48 GLY B CA 1
ATOM 3108 C C . GLY B 1 48 ? -10.734 19.797 3.053 1 82.88 48 GLY B C 1
ATOM 3109 O O . GLY B 1 48 ? -11.695 19.078 3.346 1 82.88 48 GLY B O 1
ATOM 3110 N N . ASN B 1 49 ? -9.766 19.922 3.867 1 84.94 49 ASN B N 1
ATOM 3111 C CA . ASN B 1 49 ? -9.719 19.25 5.156 1 84.94 49 ASN B CA 1
ATOM 3112 C C . ASN B 1 49 ? -9.836 20.234 6.316 1 84.94 49 ASN B C 1
ATOM 3114 O O . ASN B 1 49 ? -9.148 20.094 7.328 1 84.94 49 ASN B O 1
ATOM 3118 N N . SER B 1 50 ? -10.695 21.156 6.199 1 87.62 50 SER B N 1
ATOM 3119 C CA . SER B 1 50 ? -10.867 22.203 7.203 1 87.62 50 SER B CA 1
ATOM 3120 C C . SER B 1 50 ? -11.328 21.609 8.531 1 87.62 50 SER B C 1
ATOM 3122 O O . SER B 1 50 ? -10.969 22.125 9.594 1 87.62 50 SER B O 1
ATOM 3124 N N . GLU B 1 51 ? -12.047 20.578 8.461 1 83.38 51 GLU B N 1
ATOM 3125 C CA . GLU B 1 51 ? -12.531 19.953 9.688 1 83.38 51 GLU B CA 1
ATOM 3126 C C . GLU B 1 51 ? -11.383 19.391 10.516 1 83.38 51 GLU B C 1
ATOM 3128 O O . GLU B 1 51 ? -11.383 19.469 11.742 1 83.38 51 GLU B O 1
ATOM 3133 N N . LEU B 1 52 ? -10.5 18.812 9.836 1 80.69 52 LEU B N 1
ATOM 3134 C CA . LEU B 1 52 ? -9.344 18.25 10.531 1 80.69 52 LEU B CA 1
ATOM 3135 C C . LEU B 1 52 ? -8.484 19.344 11.148 1 80.69 52 LEU B C 1
ATOM 3137 O O . LEU B 1 52 ? -7.93 19.172 12.234 1 80.69 52 LEU B O 1
ATOM 3141 N N . VAL B 1 53 ? -8.352 20.422 10.492 1 87.88 53 VAL B N 1
ATOM 3142 C CA . VAL B 1 53 ? -7.609 21.562 11.023 1 87.88 53 VAL B CA 1
ATOM 3143 C C . VAL B 1 53 ? -8.289 22.078 12.289 1 87.88 53 VAL B C 1
ATOM 3145 O O . VAL B 1 53 ? -7.625 22.375 13.289 1 87.88 53 VAL B O 1
ATOM 3148 N N . TYR B 1 54 ? -9.578 22.172 12.211 1 87.5 54 TYR B N 1
ATOM 3149 C CA . TYR B 1 54 ? -10.336 22.656 13.359 1 87.5 54 TYR B CA 1
ATOM 3150 C C . TYR B 1 54 ? -10.094 21.766 14.578 1 87.5 54 TYR B C 1
ATOM 3152 O O . TYR B 1 54 ? -9.859 22.281 15.68 1 87.5 54 TYR B O 1
ATOM 3160 N N . ARG B 1 55 ? -10.047 20.531 14.375 1 80.12 55 ARG B N 1
ATOM 3161 C CA . ARG B 1 55 ? -9.812 19.594 15.469 1 80.12 55 ARG B CA 1
ATOM 3162 C C . ARG B 1 55 ? -8.414 19.75 16.031 1 80.12 55 ARG B C 1
ATOM 3164 O O . ARG B 1 55 ? -8.211 19.625 17.25 1 80.12 55 ARG B O 1
ATOM 3171 N N . SER B 1 56 ? -7.531 19.938 15.188 1 82.25 56 SER B N 1
ATOM 3172 C CA . SER B 1 56 ? -6.156 20.141 15.625 1 82.25 56 SER B CA 1
ATOM 3173 C C . SER B 1 56 ? -6.023 21.406 16.453 1 82.25 56 SER B C 1
ATOM 3175 O O . SER B 1 56 ? -5.301 21.422 17.453 1 82.25 56 SER B O 1
ATOM 3177 N N . LEU B 1 57 ? -6.699 22.438 16.016 1 84.38 57 LEU B N 1
ATOM 3178 C CA . LEU B 1 57 ? -6.656 23.703 16.75 1 84.38 57 LEU B CA 1
ATOM 3179 C C . LEU B 1 57 ? -7.285 23.562 18.125 1 84.38 57 LEU B C 1
ATOM 3181 O O . LEU B 1 57 ? -6.762 24.094 19.109 1 84.38 57 LEU B O 1
ATOM 3185 N N . GLU B 1 58 ? -8.32 22.812 18.109 1 81 58 GLU B N 1
ATOM 3186 C CA . GLU B 1 58 ? -8.969 22.562 19.391 1 81 58 GLU B CA 1
ATOM 3187 C C . GLU B 1 58 ? -8.047 21.812 20.359 1 81 58 GLU B C 1
ATOM 3189 O O . GLU B 1 58 ? -7.988 22.125 21.547 1 81 58 GLU B O 1
ATOM 3194 N N . ALA B 1 59 ? -7.406 20.953 19.812 1 77 59 ALA B N 1
ATOM 3195 C CA . ALA B 1 59 ? -6.488 20.156 20.625 1 77 59 ALA B CA 1
ATOM 3196 C C . ALA B 1 59 ? -5.328 21.016 21.125 1 77 59 ALA B C 1
ATOM 3198 O O . ALA B 1 59 ? -4.906 20.875 22.281 1 77 59 ALA B O 1
ATOM 3199 N N . LEU B 1 60 ? -4.832 21.859 20.344 1 78.44 60 LEU B N 1
ATOM 3200 C CA . LEU B 1 60 ? -3.721 22.719 20.703 1 78.44 60 LEU B CA 1
ATOM 3201 C C . LEU B 1 60 ? -4.16 23.766 21.734 1 78.44 60 LEU B C 1
ATOM 3203 O O . LEU B 1 60 ? -3.361 24.188 22.578 1 78.44 60 LEU B O 1
ATOM 3207 N N . GLN B 1 61 ? -5.367 24.109 21.578 1 76.56 61 GLN B N 1
ATOM 3208 C CA . GLN B 1 61 ? -5.895 25.125 22.5 1 76.56 61 GLN B CA 1
ATOM 3209 C C . GLN B 1 61 ? -5.891 24.609 23.938 1 76.56 61 GLN B C 1
ATOM 3211 O O . GLN B 1 61 ? -5.621 25.375 24.859 1 76.56 61 GLN B O 1
ATOM 3216 N N . VAL B 1 62 ? -6.152 23.359 24.016 1 70.38 62 VAL B N 1
ATOM 3217 C CA . VAL B 1 62 ? -6.242 22.781 25.344 1 70.38 62 VAL B CA 1
ATOM 3218 C C . VAL B 1 62 ? -4.844 22.453 25.859 1 70.38 62 VAL B C 1
ATOM 3220 O O . VAL B 1 62 ? -4.594 22.5 27.078 1 70.38 62 VAL B O 1
ATOM 3223 N N . SER B 1 63 ? -4.008 22.047 25.047 1 62.41 63 SER B N 1
ATOM 3224 C CA . SER B 1 63 ? -2.715 21.516 25.453 1 62.41 63 SER B CA 1
ATOM 3225 C C . SER B 1 63 ? -1.764 22.625 25.875 1 62.41 63 SER B C 1
ATOM 3227 O O . SER B 1 63 ? -0.928 22.438 26.766 1 62.41 63 SER B O 1
ATOM 3229 N N . ARG B 1 64 ? -1.601 23.703 25.062 1 55.84 64 ARG B N 1
ATOM 3230 C CA . ARG B 1 64 ? -0.575 24.703 25.328 1 55.84 64 ARG B CA 1
ATOM 3231 C C . ARG B 1 64 ? -1.196 26 25.828 1 55.84 64 ARG B C 1
ATOM 3233 O O . ARG B 1 64 ? -1.879 26.703 25.078 1 55.84 64 ARG B O 1
ATOM 3240 N N . ILE B 1 65 ? -1.741 26.062 27.016 1 48.62 65 ILE B N 1
ATOM 3241 C CA . ILE B 1 65 ? -2.27 27.312 27.531 1 48.62 65 ILE B CA 1
ATOM 3242 C C . ILE B 1 65 ? -1.128 28.312 27.75 1 48.62 65 ILE B C 1
ATOM 3244 O O . ILE B 1 65 ? -0.212 28.047 28.531 1 48.62 65 ILE B O 1
ATOM 3248 N N . CYS B 1 66 ? -0.533 28.734 26.688 1 48.19 66 CYS B N 1
ATOM 3249 C CA . CYS B 1 66 ? 0.409 29.797 27.062 1 48.19 66 CYS B CA 1
ATOM 3250 C C . CYS B 1 66 ? -0.326 31.062 27.453 1 48.19 66 CYS B C 1
ATOM 3252 O O . CYS B 1 66 ? -1.276 31.469 26.781 1 48.19 66 CYS B O 1
ATOM 3254 N N . ASP B 1 67 ? -0.309 31.281 28.625 1 45.69 67 ASP B N 1
ATOM 3255 C CA . ASP B 1 67 ? -0.883 32.438 29.328 1 45.69 67 ASP B CA 1
ATOM 3256 C C . ASP B 1 67 ? -0.65 33.719 28.562 1 45.69 67 ASP B C 1
ATOM 3258 O O . ASP B 1 67 ? -1.166 34.781 28.938 1 45.69 67 ASP B O 1
ATOM 3262 N N . GLU B 1 68 ? 0.438 33.781 27.766 1 44.53 68 GLU B N 1
ATOM 3263 C CA . GLU B 1 68 ? 0.734 35.188 27.391 1 44.53 68 GLU B CA 1
ATOM 3264 C C . GLU B 1 68 ? 0.029 35.562 26.094 1 44.53 68 GLU B C 1
ATOM 3266 O O . GLU B 1 68 ? 0.364 35.031 25.016 1 44.53 68 GLU B O 1
ATOM 3271 N N . THR B 1 69 ? -1.188 35.781 26.188 1 44.84 69 THR B N 1
ATOM 3272 C CA . THR B 1 69 ? -1.96 36.312 25.078 1 44.84 69 THR B CA 1
ATOM 3273 C C . THR B 1 69 ? -1.228 37.469 24.422 1 44.84 69 THR B C 1
ATOM 3275 O O . THR B 1 69 ? -0.858 38.438 25.078 1 44.84 69 THR B O 1
ATOM 3278 N N . PRO B 1 70 ? -0.724 37.344 23.281 1 43.84 70 PRO B N 1
ATOM 3279 C CA . PRO B 1 70 ? 0.013 38.438 22.641 1 43.84 70 PRO B CA 1
ATOM 3280 C C . PRO B 1 70 ? -0.782 39.719 22.609 1 43.84 70 PRO B C 1
ATOM 3282 O O . PRO B 1 70 ? -2.008 39.719 22.453 1 43.84 70 PRO B O 1
ATOM 3285 N N . GLU B 1 71 ? -0.461 40.812 23.125 1 43.97 71 GLU B N 1
ATOM 3286 C CA . GLU B 1 71 ? -0.904 42.188 23.094 1 43.97 71 GLU B CA 1
ATOM 3287 C C . GLU B 1 71 ? -1.28 42.625 21.688 1 43.97 71 GLU B C 1
ATOM 3289 O O . GLU B 1 71 ? -0.746 42.094 20.703 1 43.97 71 GLU B O 1
ATOM 3294 N N . SER B 1 72 ? -2.518 43.344 21.469 1 47.72 72 SER B N 1
ATOM 3295 C CA . SER B 1 72 ? -2.988 43.969 20.25 1 47.72 72 SER B CA 1
ATOM 3296 C C . SER B 1 72 ? -1.824 44.375 19.344 1 47.72 72 SER B C 1
ATOM 3298 O O . SER B 1 72 ? -1.86 44.125 18.141 1 47.72 72 SER B O 1
ATOM 3300 N N . ASP B 1 73 ? -0.887 45.094 19.953 1 51.41 73 ASP B N 1
ATOM 3301 C CA . ASP B 1 73 ? 0.357 45.5 19.312 1 51.41 73 ASP B CA 1
ATOM 3302 C C . ASP B 1 73 ? 1.173 44.312 18.844 1 51.41 73 ASP B C 1
ATOM 3304 O O . ASP B 1 73 ? 2.135 44.469 18.094 1 51.41 73 ASP B O 1
ATOM 3308 N N . ARG B 1 74 ? 0.491 43.219 19.094 1 67.31 74 ARG B N 1
ATOM 3309 C CA . ARG B 1 74 ? 1.187 41.969 18.875 1 67.31 74 ARG B CA 1
ATOM 3310 C C . ARG B 1 74 ? 0.865 41.375 17.5 1 67.31 74 ARG B C 1
ATOM 3312 O O . ARG B 1 74 ? 1.737 40.812 16.844 1 67.31 74 ARG B O 1
ATOM 3319 N N . LEU B 1 75 ? -0.44 41.844 17.109 1 73.62 75 LEU B N 1
ATOM 3320 C CA . LEU B 1 75 ? -0.765 41.344 15.773 1 73.62 75 LEU B CA 1
ATOM 3321 C C . LEU B 1 75 ? 0.148 41.969 14.727 1 73.62 75 LEU B C 1
ATOM 3323 O O . LEU B 1 75 ? 0.642 41.281 13.836 1 73.62 75 LEU B O 1
ATOM 3327 N N . HIS B 1 76 ? 0.185 43.344 14.906 1 79.5 76 HIS B N 1
ATOM 3328 C CA . HIS B 1 76 ? 1.053 44.031 13.961 1 79.5 76 HIS B CA 1
ATOM 3329 C C . HIS B 1 76 ? 2.49 43.531 14.062 1 79.5 76 HIS B C 1
ATOM 3331 O O . HIS B 1 76 ? 3.156 43.344 13.039 1 79.5 76 HIS B O 1
ATOM 3337 N N . SER B 1 77 ? 2.912 43.312 15.227 1 84.31 77 SER B N 1
ATOM 3338 C CA . SER B 1 77 ? 4.262 42.812 15.43 1 84.31 77 SER B CA 1
ATOM 3339 C C . SER B 1 77 ? 4.418 41.406 14.836 1 84.31 77 SER B C 1
ATOM 3341 O O . SER B 1 77 ? 5.434 41.094 14.219 1 84.31 77 SER B O 1
ATOM 3343 N N . LEU B 1 78 ? 3.396 40.719 15.008 1 87.94 78 LEU B N 1
ATOM 3344 C CA . LEU B 1 78 ? 3.438 39.344 14.5 1 87.94 78 LEU B CA 1
ATOM 3345 C C . LEU B 1 78 ? 3.355 39.344 12.977 1 87.94 78 LEU B C 1
ATOM 3347 O O . LEU B 1 78 ? 3.973 38.5 12.32 1 87.94 78 LEU B O 1
ATOM 3351 N N . GLU B 1 79 ? 2.566 40.219 12.5 1 89.25 79 GLU B N 1
ATOM 3352 C CA . GLU B 1 79 ? 2.502 40.344 11.047 1 89.25 79 GLU B CA 1
ATOM 3353 C C . GLU B 1 79 ? 3.869 40.688 10.461 1 89.25 79 GLU B C 1
ATOM 3355 O O . GLU B 1 79 ? 4.254 40.156 9.414 1 89.25 79 GLU B O 1
ATOM 3360 N N . CYS B 1 80 ? 4.523 41.594 11.102 1 90.5 80 CYS B N 1
ATOM 3361 C CA . CYS B 1 80 ? 5.859 42 10.664 1 90.5 80 CYS B CA 1
ATOM 3362 C C . CYS B 1 80 ? 6.82 40.812 10.758 1 90.5 80 CYS B C 1
ATOM 3364 O O . CYS B 1 80 ? 7.641 40.594 9.867 1 90.5 80 CYS B O 1
ATOM 3366 N N . GLU B 1 81 ? 6.676 40.094 11.789 1 91.81 81 GLU B N 1
ATOM 3367 C CA . GLU B 1 81 ? 7.504 38.906 11.969 1 91.81 81 GLU B CA 1
ATOM 3368 C C . GLU B 1 81 ? 7.258 37.875 10.867 1 91.81 81 GLU B C 1
ATOM 3370 O O . GLU B 1 81 ? 8.203 37.344 10.297 1 91.81 81 GLU B O 1
ATOM 3375 N N . LEU B 1 82 ? 6.031 37.625 10.562 1 93.38 82 LEU B N 1
ATOM 3376 C CA . LEU B 1 82 ? 5.641 36.656 9.562 1 93.38 82 LEU B CA 1
ATOM 3377 C C . LEU B 1 82 ? 6.168 37.031 8.188 1 93.38 82 LEU B C 1
ATOM 3379 O O . LEU B 1 82 ? 6.535 36.156 7.395 1 93.38 82 LEU B O 1
ATOM 3383 N N . ARG B 1 83 ? 6.211 38.281 7.906 1 92.31 83 ARG B N 1
ATOM 3384 C CA . ARG B 1 83 ? 6.641 38.781 6.598 1 92.31 83 ARG B CA 1
ATOM 3385 C C . ARG B 1 83 ? 8.094 38.406 6.332 1 92.31 83 ARG B C 1
ATOM 3387 O O . ARG B 1 83 ? 8.508 38.281 5.176 1 92.31 83 ARG B O 1
ATOM 3394 N N . GLU B 1 84 ? 8.828 38.219 7.387 1 92.25 84 GLU B N 1
ATOM 3395 C CA . GLU B 1 84 ? 10.25 37.906 7.25 1 92.25 84 GLU B CA 1
ATOM 3396 C C . GLU B 1 84 ? 10.469 36.406 7.113 1 92.25 84 GLU B C 1
ATOM 3398 O O . GLU B 1 84 ? 11.586 35.938 6.852 1 92.25 84 GLU B O 1
ATOM 3403 N N . LEU B 1 85 ? 9.422 35.688 7.246 1 92.06 85 LEU B N 1
ATOM 3404 C CA . LEU B 1 85 ? 9.547 34.25 7.25 1 92.06 85 LEU B CA 1
ATOM 3405 C C . LEU B 1 85 ? 9.125 33.656 5.91 1 92.06 85 LEU B C 1
ATOM 3407 O O . LEU B 1 85 ? 8.312 34.25 5.195 1 92.06 85 LEU B O 1
ATOM 3411 N N . ALA B 1 86 ? 9.641 32.562 5.551 1 88.19 86 ALA B N 1
ATOM 3412 C CA . ALA B 1 86 ? 9.367 31.906 4.273 1 88.19 86 ALA B CA 1
ATOM 3413 C C . ALA B 1 86 ? 7.91 31.469 4.184 1 88.19 86 ALA B C 1
ATOM 3415 O O . ALA B 1 86 ? 7.316 31.062 5.188 1 88.19 86 ALA B O 1
ATOM 3416 N N . ASN B 1 87 ? 7.316 31.641 3.025 1 91.75 87 ASN B N 1
ATOM 3417 C CA . ASN B 1 87 ? 5.992 31.125 2.697 1 91.75 87 ASN B CA 1
ATOM 3418 C C . ASN B 1 87 ? 6.078 29.781 1.985 1 91.75 87 ASN B C 1
ATOM 3420 O O . ASN B 1 87 ? 6.539 29.703 0.844 1 91.75 87 ASN B O 1
ATOM 3424 N N . CYS B 1 88 ? 5.551 28.75 2.658 1 91.31 88 CYS B N 1
ATOM 3425 C CA . CYS B 1 88 ? 5.762 27.391 2.143 1 91.31 88 CYS B CA 1
ATOM 3426 C C . CYS B 1 88 ? 4.438 26.75 1.755 1 91.31 88 CYS B C 1
ATOM 3428 O O . CYS B 1 88 ? 4.32 25.516 1.742 1 91.31 88 CYS B O 1
ATOM 3430 N N . ILE B 1 89 ? 3.447 27.516 1.479 1 89.5 89 ILE B N 1
ATOM 3431 C CA . ILE B 1 89 ? 2.148 26.969 1.102 1 89.5 89 ILE B CA 1
ATOM 3432 C C . ILE B 1 89 ? 2.24 26.328 -0.278 1 89.5 89 ILE B C 1
ATOM 3434 O O . ILE B 1 89 ? 1.911 25.156 -0.44 1 89.5 89 ILE B O 1
ATOM 3438 N N . ALA B 1 90 ? 2.783 27.125 -1.229 1 84.56 90 ALA B N 1
ATOM 3439 C CA . ALA B 1 90 ? 2.881 26.656 -2.605 1 84.56 90 ALA B CA 1
ATOM 3440 C C . ALA B 1 90 ? 4.168 25.859 -2.82 1 84.56 90 ALA B C 1
ATOM 3442 O O . ALA B 1 90 ? 4.172 24.844 -3.516 1 84.56 90 ALA B O 1
ATOM 3443 N N . ASP B 1 91 ? 5.191 26.344 -2.135 1 86.12 91 ASP B N 1
ATOM 3444 C CA . ASP B 1 91 ? 6.504 25.734 -2.318 1 86.12 91 ASP B CA 1
ATOM 3445 C C . ASP B 1 91 ? 7.047 25.203 -0.996 1 86.12 91 ASP B C 1
ATOM 3447 O O . ASP B 1 91 ? 7.223 25.953 -0.037 1 86.12 91 ASP B O 1
ATOM 3451 N N . PRO B 1 92 ? 7.34 23.953 -1.059 1 86.38 92 PRO B N 1
ATOM 3452 C CA . PRO B 1 92 ? 7.887 23.391 0.174 1 86.38 92 PRO B CA 1
ATOM 3453 C C . PRO B 1 92 ? 9.172 24.078 0.626 1 86.38 92 PRO B C 1
ATOM 3455 O O . PRO B 1 92 ? 9.867 24.688 -0.189 1 86.38 92 PRO B O 1
ATOM 3458 N N . PRO B 1 93 ? 9.438 23.969 1.906 1 89.75 93 PRO B N 1
ATOM 3459 C CA . PRO B 1 93 ? 10.539 24.75 2.484 1 89.75 93 PRO B CA 1
ATOM 3460 C C . PRO B 1 93 ? 11.914 24.234 2.057 1 89.75 93 PRO B C 1
ATOM 3462 O O . PRO B 1 93 ? 12.117 23.031 1.928 1 89.75 93 PRO B O 1
ATOM 3465 N N . SER B 1 94 ? 12.82 25.156 1.882 1 86.94 94 SER B N 1
ATOM 3466 C CA . SER B 1 94 ? 14.211 24.812 1.604 1 86.94 94 SER B CA 1
ATOM 3467 C C . SER B 1 94 ? 14.977 24.516 2.891 1 86.94 94 SER B C 1
ATOM 3469 O O . SER B 1 94 ? 15.906 23.703 2.893 1 86.94 94 SER B O 1
ATOM 3471 N N . ALA B 1 95 ? 14.586 25.25 3.902 1 90.88 95 ALA B N 1
ATOM 3472 C CA . ALA B 1 95 ? 15.18 25.031 5.223 1 90.88 95 ALA B CA 1
ATOM 3473 C C . ALA B 1 95 ? 14.109 24.75 6.27 1 90.88 95 ALA B C 1
ATOM 3475 O O . ALA B 1 95 ? 13.031 25.359 6.238 1 90.88 95 ALA B O 1
ATOM 3476 N N . LEU B 1 96 ? 14.414 23.859 7.148 1 93.88 96 LEU B N 1
ATOM 3477 C CA . LEU B 1 96 ? 13.438 23.469 8.164 1 93.88 96 LEU B CA 1
ATOM 3478 C C . LEU B 1 96 ? 13.742 24.156 9.492 1 93.88 96 LEU B C 1
ATOM 3480 O O . LEU B 1 96 ? 14.891 24.484 9.781 1 93.88 96 LEU B O 1
ATOM 3484 N N . PRO B 1 97 ? 12.672 24.516 10.258 1 92.94 97 PRO B N 1
ATOM 3485 C CA . PRO B 1 97 ? 12.898 25.047 11.602 1 92.94 97 PRO B CA 1
ATOM 3486 C C . PRO B 1 97 ? 13.656 24.078 12.508 1 92.94 97 PRO B C 1
ATOM 3488 O O . PRO B 1 97 ? 13.688 22.875 12.234 1 92.94 97 PRO B O 1
ATOM 3491 N N . PRO B 1 98 ? 14.297 24.594 13.484 1 89.19 98 PRO B N 1
ATOM 3492 C CA . PRO B 1 98 ? 15.023 23.734 14.414 1 89.19 98 PRO B CA 1
ATOM 3493 C C . PRO B 1 98 ? 14.102 22.797 15.188 1 89.19 98 PRO B C 1
ATOM 3495 O O . PRO B 1 98 ? 13 23.188 15.57 1 89.19 98 PRO B O 1
ATOM 3498 N N . THR B 1 99 ? 14.438 21.578 15.289 1 90.44 99 THR B N 1
ATOM 3499 C CA . THR B 1 99 ? 13.766 20.547 16.094 1 90.44 99 THR B CA 1
ATOM 3500 C C . THR B 1 99 ? 14.742 19.891 17.047 1 90.44 99 THR B C 1
ATOM 3502 O O . THR B 1 99 ? 15.156 18.75 16.844 1 90.44 99 THR B O 1
ATOM 3505 N N . PRO B 1 100 ? 15.016 20.531 18.141 1 88.44 100 PRO B N 1
ATOM 3506 C CA . PRO B 1 100 ? 16.094 20.078 19.016 1 88.44 100 PRO B CA 1
ATOM 3507 C C . PRO B 1 100 ? 15.805 18.734 19.688 1 88.44 100 PRO B C 1
ATOM 3509 O O . PRO B 1 100 ? 16.734 18 20.016 1 88.44 100 PRO B O 1
ATOM 3512 N N . SER B 1 101 ? 14.609 18.422 19.938 1 90.38 101 SER B N 1
ATOM 3513 C CA . SER B 1 101 ? 14.266 17.219 20.672 1 90.38 101 SER B CA 1
ATOM 3514 C C . SER B 1 101 ? 14.188 16 19.766 1 90.38 101 SER B C 1
ATOM 3516 O O . SER B 1 101 ? 14.164 14.859 20.234 1 90.38 101 SER B O 1
ATOM 3518 N N . LEU B 1 102 ? 14.086 16.266 18.484 1 91.62 102 LEU B N 1
ATOM 3519 C CA . LEU B 1 102 ? 13.93 15.195 17.5 1 91.62 102 LEU B CA 1
ATOM 3520 C C . LEU B 1 102 ? 15.188 14.328 17.422 1 91.62 102 LEU B C 1
ATOM 3522 O O . LEU B 1 102 ? 16.297 14.844 17.469 1 91.62 102 LEU B O 1
ATOM 3526 N N . ARG B 1 103 ? 15.008 13.008 17.344 1 90.94 103 ARG B N 1
ATOM 3527 C CA . ARG B 1 103 ? 16.141 12.102 17.297 1 90.94 103 ARG B CA 1
ATOM 3528 C C . ARG B 1 103 ? 15.984 11.07 16.188 1 90.94 103 ARG B C 1
ATOM 3530 O O . ARG B 1 103 ? 14.914 10.484 16.016 1 90.94 103 ARG B O 1
ATOM 3537 N N . PHE B 1 104 ? 17.062 10.867 15.492 1 90.19 104 PHE B N 1
ATOM 3538 C CA . PHE B 1 104 ? 17.141 9.727 14.594 1 90.19 104 PHE B CA 1
ATOM 3539 C C . PHE B 1 104 ? 17.484 8.453 15.359 1 90.19 104 PHE B C 1
ATOM 3541 O O . PHE B 1 104 ? 18.547 8.359 15.969 1 90.19 104 PHE B O 1
ATOM 3548 N N . VAL B 1 105 ? 16.594 7.551 15.383 1 85.56 105 VAL B N 1
ATOM 3549 C CA . VAL B 1 105 ? 16.812 6.328 16.141 1 85.56 105 VAL B CA 1
ATOM 3550 C C . VAL B 1 105 ? 17.344 5.234 15.211 1 85.56 105 VAL B C 1
ATOM 3552 O O . VAL B 1 105 ? 17.844 4.207 15.672 1 85.56 105 VAL B O 1
ATOM 3555 N N . ARG B 1 106 ? 17.203 5.422 13.938 1 83 106 ARG B N 1
ATOM 3556 C CA . ARG B 1 106 ? 17.766 4.566 12.898 1 83 106 ARG B CA 1
ATOM 3557 C C . ARG B 1 106 ? 18.156 5.379 11.672 1 83 106 ARG B C 1
ATOM 3559 O O . ARG B 1 106 ? 17.422 6.281 11.258 1 83 106 ARG B O 1
ATOM 3566 N N . ALA B 1 107 ? 19.312 5.035 11.258 1 81.38 107 ALA B N 1
ATOM 3567 C CA . ALA B 1 107 ? 19.734 5.68 10.016 1 81.38 107 ALA B CA 1
ATOM 3568 C C . ALA B 1 107 ? 20.438 4.688 9.094 1 81.38 107 ALA B C 1
ATOM 3570 O O . ALA B 1 107 ? 21.438 4.074 9.477 1 81.38 107 ALA B O 1
ATOM 3571 N N . HIS B 1 108 ? 19.812 4.359 8.07 1 83.06 108 HIS B N 1
ATOM 3572 C CA . HIS B 1 108 ? 20.297 3.531 6.969 1 83.06 108 HIS B CA 1
ATOM 3573 C C . HIS B 1 108 ? 20.203 4.273 5.641 1 83.06 108 HIS B C 1
ATOM 3575 O O . HIS B 1 108 ? 19.578 5.336 5.555 1 83.06 108 HIS B O 1
ATOM 3581 N N . LYS B 1 109 ? 20.953 3.852 4.68 1 85.81 109 LYS B N 1
ATOM 3582 C CA . LYS B 1 109 ? 20.969 4.539 3.391 1 85.81 109 LYS B CA 1
ATOM 3583 C C . LYS B 1 109 ? 19.578 4.648 2.797 1 85.81 109 LYS B C 1
ATOM 3585 O O . LYS B 1 109 ? 19.234 5.652 2.166 1 85.81 109 LYS B O 1
ATOM 3590 N N . LEU B 1 110 ? 18.75 3.65 3.043 1 86.88 110 LEU B N 1
ATOM 3591 C CA . LEU B 1 110 ? 17.438 3.633 2.418 1 86.88 110 LEU B CA 1
ATOM 3592 C C . LEU B 1 110 ? 16.344 3.92 3.441 1 86.88 110 LEU B C 1
ATOM 3594 O O . LEU B 1 110 ? 15.234 4.297 3.076 1 86.88 110 LEU B O 1
ATOM 3598 N N . VAL B 1 111 ? 16.703 3.689 4.73 1 87 111 VAL B N 1
ATOM 3599 C CA . VAL B 1 111 ? 15.68 3.742 5.773 1 87 111 VAL B CA 1
ATOM 3600 C C . VAL B 1 111 ? 16.141 4.641 6.914 1 87 111 VAL B C 1
ATOM 3602 O O . VAL B 1 111 ? 17.344 4.699 7.215 1 87 111 VAL B O 1
ATOM 3605 N N . ALA B 1 112 ? 15.25 5.387 7.43 1 90.31 112 ALA B N 1
ATOM 3606 C CA . ALA B 1 112 ? 15.492 6.16 8.641 1 90.31 112 ALA B CA 1
ATOM 3607 C C . ALA B 1 112 ? 14.266 6.168 9.547 1 90.31 112 ALA B C 1
ATOM 3609 O O . ALA B 1 112 ? 13.148 5.961 9.086 1 90.31 112 ALA B O 1
ATOM 3610 N N . SER B 1 113 ? 14.508 6.262 10.773 1 89.19 113 SER B N 1
ATOM 3611 C CA . SER B 1 113 ? 13.43 6.355 11.75 1 89.19 113 SER B CA 1
ATOM 3612 C C . SER B 1 113 ? 13.641 7.531 12.703 1 89.19 113 SER B C 1
ATOM 3614 O O . SER B 1 113 ? 14.75 7.738 13.203 1 89.19 113 SER B O 1
ATOM 3616 N N . LEU B 1 114 ? 12.594 8.289 12.875 1 90.94 114 LEU B N 1
ATOM 3617 C CA . LEU B 1 114 ? 12.641 9.477 13.727 1 90.94 114 LEU B CA 1
ATOM 3618 C C . LEU B 1 114 ? 11.711 9.32 14.93 1 90.94 114 LEU B C 1
ATOM 3620 O O . LEU B 1 114 ? 10.578 8.867 14.781 1 90.94 114 LEU B O 1
ATOM 3624 N N . GLU B 1 115 ? 12.234 9.688 16.047 1 88.62 115 GLU B N 1
ATOM 3625 C CA . GLU B 1 115 ? 11.422 9.805 17.25 1 88.62 115 GLU B CA 1
ATOM 3626 C C . GLU B 1 115 ? 11.141 11.266 17.594 1 88.62 115 GLU B C 1
ATOM 3628 O O . GLU B 1 115 ? 12.07 12.055 17.781 1 88.62 115 GLU B O 1
ATOM 3633 N N . GLY B 1 116 ? 9.938 11.625 17.656 1 88.5 116 GLY B N 1
ATOM 3634 C CA . GLY B 1 116 ? 9.531 13.016 17.828 1 88.5 116 GLY B CA 1
ATOM 3635 C C . GLY B 1 116 ? 9.859 13.562 19.203 1 88.5 116 GLY B C 1
ATOM 3636 O O . GLY B 1 116 ? 10.273 14.719 19.344 1 88.5 116 GLY B O 1
ATOM 3637 N N . ARG B 1 117 ? 9.672 12.844 20.297 1 84.62 117 ARG B N 1
ATOM 3638 C CA . ARG B 1 117 ? 9.969 13.219 21.672 1 84.62 117 ARG B CA 1
ATOM 3639 C C . ARG B 1 117 ? 9.281 14.531 22.047 1 84.62 117 ARG B C 1
ATOM 3641 O O . ARG B 1 117 ? 9.93 15.461 22.516 1 84.62 117 ARG B O 1
ATOM 3648 N N . GLY B 1 118 ? 8.039 14.633 21.75 1 80.56 118 GLY B N 1
ATOM 3649 C CA . GLY B 1 118 ? 7.227 15.781 22.141 1 80.56 118 GLY B CA 1
ATOM 3650 C C . GLY B 1 118 ? 7.172 16.859 21.078 1 80.56 118 GLY B C 1
ATOM 3651 O O . GLY B 1 118 ? 6.453 17.844 21.219 1 80.56 118 GLY B O 1
ATOM 3652 N N . THR B 1 119 ? 8.008 16.688 20.047 1 86.5 119 THR B N 1
ATOM 3653 C CA . THR B 1 119 ? 7.992 17.625 18.938 1 86.5 119 THR B CA 1
ATOM 3654 C C . THR B 1 119 ? 6.684 17.531 18.156 1 86.5 119 THR B C 1
ATOM 3656 O O . THR B 1 119 ? 6.133 16.438 18 1 86.5 119 THR B O 1
ATOM 3659 N N . ASP B 1 120 ? 6.215 18.672 17.766 1 87.38 120 ASP B N 1
ATOM 3660 C CA . ASP B 1 120 ? 5.004 18.734 16.953 1 87.38 120 ASP B CA 1
ATOM 3661 C C . ASP B 1 120 ? 5.109 17.797 15.75 1 87.38 120 ASP B C 1
ATOM 3663 O O . ASP B 1 120 ? 6.152 17.75 15.094 1 87.38 120 ASP B O 1
ATOM 3667 N N . MET B 1 121 ? 4.066 17.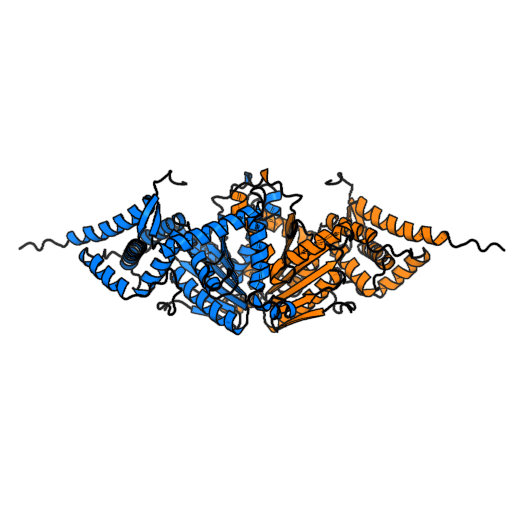094 15.469 1 89.06 121 MET B N 1
ATOM 3668 C CA . MET B 1 121 ? 4.051 16.094 14.406 1 89.06 121 MET B CA 1
ATOM 3669 C C . MET B 1 121 ? 4.414 16.719 13.062 1 89.06 121 MET B C 1
ATOM 3671 O O . MET B 1 121 ? 5.133 16.109 12.266 1 89.06 121 MET B O 1
ATOM 3675 N N . THR B 1 122 ? 3.867 17.875 12.805 1 90.88 122 THR B N 1
ATOM 3676 C CA . THR B 1 122 ? 4.121 18.547 11.531 1 90.88 122 THR B CA 1
ATOM 3677 C C . THR B 1 122 ? 5.613 18.797 11.336 1 90.88 122 THR B C 1
ATOM 3679 O O . THR B 1 122 ? 6.137 18.609 10.234 1 90.88 122 THR B O 1
ATOM 3682 N N . LEU B 1 123 ? 6.246 19.188 12.352 1 92.25 123 LEU B N 1
ATOM 3683 C CA . LEU B 1 123 ? 7.68 19.453 12.281 1 92.25 123 LEU B CA 1
ATOM 3684 C C . LEU B 1 123 ? 8.453 18.141 12.094 1 92.25 123 LEU B C 1
ATOM 3686 O O . LEU B 1 123 ? 9.398 18.078 11.305 1 92.25 123 LEU B O 1
ATOM 3690 N N . VAL B 1 124 ? 8.039 17.125 12.789 1 92.88 124 VAL B N 1
ATOM 3691 C CA . VAL B 1 124 ? 8.688 15.828 12.664 1 92.88 124 VAL B CA 1
ATOM 3692 C C . VAL B 1 124 ? 8.539 15.312 11.234 1 92.88 124 VAL B C 1
ATOM 3694 O O . VAL B 1 124 ? 9.516 14.859 10.625 1 92.88 124 VAL B O 1
ATOM 3697 N N . LEU B 1 125 ? 7.336 15.422 10.711 1 93.75 125 LEU B N 1
ATOM 3698 C CA . LEU B 1 125 ? 7.066 14.922 9.367 1 93.75 125 LEU B CA 1
ATOM 3699 C C . LEU B 1 125 ? 7.812 15.742 8.328 1 93.75 125 LEU B C 1
ATOM 3701 O O . LEU B 1 125 ? 8.18 15.227 7.266 1 93.75 125 LEU B O 1
ATOM 3705 N N . SER B 1 126 ? 8.039 17 8.602 1 94.81 126 SER B N 1
ATOM 3706 C CA . SER B 1 126 ? 8.828 17.812 7.695 1 94.81 126 SER B CA 1
ATOM 3707 C C . SER B 1 126 ? 10.258 17.297 7.586 1 94.81 126 SER B C 1
ATOM 3709 O O . SER B 1 126 ? 10.797 17.172 6.484 1 94.81 126 SER B O 1
ATOM 3711 N N . VAL B 1 127 ? 10.797 17.016 8.719 1 95.44 127 VAL B N 1
ATOM 3712 C CA . VAL B 1 127 ? 12.148 16.484 8.719 1 95.44 127 VAL B CA 1
ATOM 3713 C C . VAL B 1 127 ? 12.156 15.109 8.047 1 95.44 127 VAL B C 1
ATOM 3715 O O . VAL B 1 127 ? 13.055 14.805 7.258 1 95.44 127 VAL B O 1
ATOM 3718 N N . ALA B 1 128 ? 11.172 14.32 8.352 1 95.06 128 ALA B N 1
ATOM 3719 C CA . ALA B 1 128 ? 11.055 12.992 7.762 1 95.06 128 ALA B CA 1
ATOM 3720 C C . ALA B 1 128 ? 10.938 13.078 6.242 1 95.06 128 ALA B C 1
ATOM 3722 O O . ALA B 1 128 ? 11.562 12.297 5.52 1 95.06 128 ALA B O 1
ATOM 3723 N N . THR B 1 129 ? 10.125 13.977 5.785 1 96.44 129 THR B N 1
ATOM 3724 C CA . THR B 1 129 ? 9.914 14.148 4.352 1 96.44 129 THR B CA 1
ATOM 3725 C C . THR B 1 129 ? 11.203 14.594 3.67 1 96.44 129 THR B C 1
ATOM 3727 O O . THR B 1 129 ? 11.57 14.07 2.617 1 96.44 129 THR B O 1
ATOM 3730 N N . ARG B 1 130 ? 11.852 15.555 4.266 1 96.38 130 ARG B N 1
ATOM 3731 C CA . ARG B 1 130 ? 13.133 16 3.713 1 96.38 130 ARG B CA 1
ATOM 3732 C C . ARG B 1 130 ? 14.125 14.844 3.648 1 96.38 130 ARG B C 1
ATOM 3734 O O . ARG B 1 130 ? 14.812 14.656 2.639 1 96.38 130 ARG B O 1
ATOM 3741 N N . THR B 1 131 ? 14.203 14.148 4.723 1 95.75 131 THR B N 1
ATOM 3742 C CA . THR B 1 131 ? 15.086 12.984 4.781 1 95.75 131 THR B CA 1
ATOM 3743 C C . THR B 1 131 ? 14.734 11.977 3.686 1 95.75 131 THR B C 1
ATOM 3745 O O . THR B 1 131 ? 15.617 11.422 3.037 1 95.75 131 THR B O 1
ATOM 3748 N N . CYS B 1 132 ? 13.5 11.766 3.516 1 95.75 132 CYS B N 1
ATOM 3749 C CA . CYS B 1 132 ? 13.008 10.844 2.492 1 95.75 132 CYS B CA 1
ATOM 3750 C C . CYS B 1 132 ? 13.406 11.32 1.1 1 95.75 132 CYS B C 1
ATOM 3752 O O . CYS B 1 132 ? 13.859 10.523 0.275 1 95.75 132 CYS B O 1
ATOM 3754 N N . LEU B 1 133 ? 13.25 12.578 0.852 1 96.19 133 LEU B N 1
ATOM 3755 C CA . LEU B 1 133 ? 13.578 13.164 -0.443 1 96.19 133 LEU B CA 1
ATOM 3756 C C . LEU B 1 133 ? 15.07 13.023 -0.735 1 96.19 133 LEU B C 1
ATOM 3758 O O . LEU B 1 133 ? 15.461 12.703 -1.86 1 96.19 133 LEU B O 1
ATOM 3762 N N . ASP B 1 134 ? 15.891 13.25 0.27 1 95.5 134 ASP B N 1
ATOM 3763 C CA . ASP B 1 134 ? 17.328 13.094 0.098 1 95.5 134 ASP B CA 1
ATOM 3764 C C . ASP B 1 134 ? 17.688 11.656 -0.288 1 95.5 134 ASP B C 1
ATOM 3766 O O . ASP B 1 134 ? 18.484 11.43 -1.196 1 95.5 134 ASP B O 1
ATOM 3770 N N . ARG B 1 135 ? 17.078 10.758 0.269 1 93.31 135 ARG B N 1
ATOM 3771 C CA . ARG B 1 135 ? 17.422 9.352 0.078 1 93.31 135 ARG B CA 1
ATOM 3772 C C . ARG B 1 135 ? 16.859 8.828 -1.243 1 93.31 135 ARG B C 1
ATOM 3774 O O . ARG B 1 135 ? 17.516 8.055 -1.939 1 93.31 135 ARG B O 1
ATOM 3781 N N . VAL B 1 136 ? 15.641 9.211 -1.541 1 94.06 136 VAL B N 1
ATOM 3782 C CA . VAL B 1 136 ? 15.055 8.734 -2.785 1 94.06 136 VAL B CA 1
ATOM 3783 C C . VAL B 1 136 ? 15.812 9.312 -3.977 1 94.06 136 VAL B C 1
ATOM 3785 O O . VAL B 1 136 ? 15.961 8.656 -5.008 1 94.06 136 VAL B O 1
ATOM 3788 N N . ALA B 1 137 ? 16.281 10.508 -3.834 1 93.31 137 ALA B N 1
ATOM 3789 C CA . ALA B 1 137 ? 17.078 11.125 -4.887 1 93.31 137 ALA B CA 1
ATOM 3790 C C . ALA B 1 137 ? 18.375 10.352 -5.121 1 93.31 137 ALA B C 1
ATOM 3792 O O . ALA B 1 137 ? 18.828 10.227 -6.258 1 93.31 137 ALA B O 1
ATOM 3793 N N . ALA B 1 138 ? 18.875 9.797 -4.09 1 91.31 138 ALA B N 1
ATOM 3794 C CA . ALA B 1 138 ? 20.156 9.109 -4.16 1 91.31 138 ALA B CA 1
ATOM 3795 C C . ALA B 1 138 ? 19.984 7.652 -4.574 1 91.31 138 ALA B C 1
ATOM 3797 O O . ALA B 1 138 ? 20.828 7.094 -5.285 1 91.31 138 ALA B O 1
ATOM 3798 N N . HIS B 1 139 ? 18.906 7.039 -4.137 1 88.5 139 HIS B N 1
ATOM 3799 C CA . HIS B 1 139 ? 18.844 5.586 -4.246 1 88.5 139 HIS B CA 1
ATOM 3800 C C . HIS B 1 139 ? 17.609 5.137 -5.016 1 88.5 139 HIS B C 1
ATOM 3802 O O . HIS B 1 139 ? 17.484 3.961 -5.359 1 88.5 139 HIS B O 1
ATOM 3808 N N . GLY B 1 140 ? 16.688 6.016 -5.219 1 88 140 GLY B N 1
ATOM 3809 C CA . GLY B 1 140 ? 15.516 5.703 -6.008 1 88 140 GLY B CA 1
ATOM 3810 C C . GLY B 1 140 ? 14.336 5.254 -5.164 1 88 140 GLY B C 1
ATOM 3811 O O . GLY B 1 140 ? 13.195 5.266 -5.633 1 88 140 GLY B O 1
ATOM 3812 N N . ILE B 1 141 ? 14.602 4.762 -4.023 1 90.12 141 ILE B N 1
ATOM 3813 C CA . ILE B 1 141 ? 13.562 4.398 -3.064 1 90.12 141 ILE B CA 1
ATOM 3814 C C . ILE B 1 141 ? 13.977 4.836 -1.661 1 90.12 141 ILE B C 1
ATOM 3816 O O . ILE B 1 141 ? 15.164 4.801 -1.319 1 90.12 141 ILE B O 1
ATOM 3820 N N . ALA B 1 142 ? 13.047 5.262 -0.89 1 93 142 ALA B N 1
ATOM 3821 C CA . ALA B 1 142 ? 13.328 5.656 0.488 1 93 142 ALA B CA 1
ATOM 3822 C C . ALA B 1 142 ? 12.141 5.355 1.398 1 93 142 ALA B C 1
ATOM 3824 O O . ALA B 1 142 ? 10.984 5.461 0.979 1 93 142 ALA B O 1
ATOM 3825 N N . LEU B 1 143 ? 12.406 4.914 2.574 1 92.38 143 LEU B N 1
ATOM 3826 C CA . LEU B 1 143 ? 11.43 4.664 3.627 1 92.38 143 LEU B CA 1
ATOM 3827 C C . LEU B 1 143 ? 11.828 5.371 4.918 1 92.38 143 LEU B C 1
ATOM 3829 O O . LEU B 1 143 ? 12.906 5.121 5.457 1 92.38 143 LEU B O 1
ATOM 3833 N N . VAL B 1 144 ? 11.023 6.258 5.371 1 93.19 144 VAL B N 1
ATOM 3834 C CA . VAL B 1 144 ? 11.312 6.965 6.613 1 93.19 144 VAL B CA 1
ATOM 3835 C C . VAL B 1 144 ? 10.125 6.836 7.566 1 93.19 144 VAL B C 1
ATOM 3837 O O . VAL B 1 144 ? 8.984 7.141 7.199 1 93.19 144 VAL B O 1
ATOM 3840 N N . SER B 1 145 ? 10.352 6.34 8.695 1 91.19 145 SER B N 1
ATOM 3841 C CA . SER B 1 145 ? 9.312 6.23 9.711 1 91.19 145 SER B CA 1
ATOM 3842 C C . SER B 1 145 ? 9.484 7.289 10.797 1 91.19 145 SER B C 1
ATOM 3844 O O . SER B 1 145 ? 10.594 7.793 11.008 1 91.19 145 SER B O 1
ATOM 3846 N N . ALA B 1 146 ? 8.461 7.656 11.367 1 90.19 146 ALA B N 1
ATOM 3847 C CA . ALA B 1 146 ? 8.445 8.609 12.469 1 90.19 146 ALA B CA 1
ATOM 3848 C C . ALA B 1 146 ? 7.367 8.25 13.492 1 90.19 146 ALA B C 1
ATOM 3850 O O . ALA B 1 146 ? 6.293 7.766 13.125 1 90.19 146 ALA B O 1
ATOM 3851 N N . PHE B 1 147 ? 7.691 8.445 14.719 1 86.81 147 PHE B N 1
ATOM 3852 C CA . PHE B 1 147 ? 6.707 8.172 15.766 1 86.81 147 PHE B CA 1
ATOM 3853 C C . PHE B 1 147 ? 6.902 9.109 16.953 1 86.81 147 PHE B C 1
ATOM 3855 O O . PHE B 1 147 ? 7.965 9.711 17.109 1 86.81 147 PHE B O 1
ATOM 3862 N N . GLY B 1 148 ? 5.855 9.266 17.703 1 83.12 148 GLY B N 1
ATOM 3863 C CA . GLY B 1 148 ? 5.918 10.125 18.875 1 83.12 148 GLY B CA 1
ATOM 3864 C C . GLY B 1 148 ? 4.559 10.398 19.5 1 83.12 148 GLY B C 1
ATOM 3865 O O . GLY B 1 148 ? 3.6 9.664 19.234 1 83.12 148 GLY B O 1
ATOM 3866 N N . THR B 1 149 ? 4.605 11.32 20.406 1 78.75 149 THR B N 1
ATOM 3867 C CA . THR B 1 149 ? 3.395 11.781 21.078 1 78.75 149 THR B CA 1
ATOM 3868 C C . THR B 1 149 ? 3.238 13.297 20.938 1 78.75 149 THR B C 1
ATOM 3870 O O . THR B 1 149 ? 4.176 14.047 21.203 1 78.75 149 THR B O 1
ATOM 3873 N N . SER B 1 150 ? 2.195 13.672 20.266 1 74.62 150 SER B N 1
ATOM 3874 C CA . SER B 1 150 ? 1.897 15.094 20.125 1 74.62 150 SER B CA 1
ATOM 3875 C C . SER B 1 150 ? 0.441 15.312 19.719 1 74.62 150 SER B C 1
ATOM 3877 O O . SER B 1 150 ? -0.326 14.352 19.609 1 74.62 150 SER B O 1
ATOM 3879 N N . CYS B 1 151 ? 0.102 16.609 19.797 1 63.88 151 CYS B N 1
ATOM 3880 C CA . CYS B 1 151 ? -1.202 16.922 19.219 1 63.88 151 CYS B CA 1
ATOM 3881 C C . CYS B 1 151 ? -1.214 16.688 17.719 1 63.88 151 CYS B C 1
ATOM 3883 O O . CYS B 1 151 ? -0.345 17.188 17 1 63.88 151 CYS B O 1
ATOM 3885 N N . ALA B 1 152 ? -1.802 15.578 17.391 1 60.31 152 ALA B N 1
ATOM 3886 C CA . ALA B 1 152 ? -1.631 15.055 16.031 1 60.31 152 ALA B CA 1
ATOM 3887 C C . ALA B 1 152 ? -2.625 15.695 15.07 1 60.31 152 ALA B C 1
ATOM 3889 O O . ALA B 1 152 ? -3.812 15.805 15.383 1 60.31 152 ALA B O 1
ATOM 3890 N N . ALA B 1 153 ? -2.084 16.344 14.047 1 63.91 153 ALA B N 1
ATOM 3891 C CA . ALA B 1 153 ? -2.898 16.812 12.93 1 63.91 153 ALA B CA 1
ATOM 3892 C C . ALA B 1 153 ? -2.783 15.875 11.734 1 63.91 153 ALA B C 1
ATOM 3894 O O . ALA B 1 153 ? -2.008 16.125 10.805 1 63.91 153 ALA B O 1
ATOM 3895 N N . LEU B 1 154 ? -3.65 14.852 11.68 1 62.78 154 LEU B N 1
ATOM 3896 C CA . LEU B 1 154 ? -3.592 13.852 10.625 1 62.78 154 LEU B CA 1
ATOM 3897 C C . LEU B 1 154 ? -3.924 14.477 9.266 1 62.78 154 LEU B C 1
ATOM 3899 O O . LEU B 1 154 ? -3.523 13.953 8.227 1 62.78 154 LEU B O 1
ATOM 3903 N N . GLY B 1 155 ? -4.574 15.531 9.312 1 63 155 GLY B N 1
ATOM 3904 C CA . GLY B 1 155 ? -4.984 16.172 8.07 1 63 155 GLY B CA 1
ATOM 3905 C C . GLY B 1 155 ? -3.82 16.734 7.281 1 63 155 GLY B C 1
ATOM 3906 O O . GLY B 1 155 ? -3.939 16.969 6.074 1 63 155 GLY B O 1
ATOM 3907 N N . SER B 1 156 ? -2.779 16.75 7.805 1 77.62 156 SER B N 1
ATOM 3908 C CA . SER B 1 156 ? -1.639 17.438 7.207 1 77.62 156 SER B CA 1
ATOM 3909 C C . SER B 1 156 ? -0.848 16.5 6.297 1 77.62 156 SER B C 1
ATOM 3911 O O . SER B 1 156 ? 0.035 16.938 5.559 1 77.62 156 SER B O 1
ATOM 3913 N N . LEU B 1 157 ? -1.215 15.32 6.191 1 88.88 157 LEU B N 1
ATOM 3914 C CA . LEU B 1 157 ? -0.373 14.352 5.5 1 88.88 157 LEU B CA 1
ATOM 3915 C C . LEU B 1 157 ? -0.336 14.633 4 1 88.88 157 LEU B C 1
ATOM 3917 O O . LEU B 1 157 ? 0.667 14.359 3.338 1 88.88 157 LEU B O 1
ATOM 3921 N N . GLY B 1 158 ? -1.401 15.203 3.537 1 91.38 158 GLY B N 1
ATOM 3922 C CA . GLY B 1 158 ? -1.45 15.547 2.125 1 91.38 158 GLY B CA 1
ATOM 3923 C C . GLY B 1 158 ? -0.371 16.531 1.711 1 91.38 158 GLY B C 1
ATOM 3924 O O . GLY B 1 158 ? 0.12 16.484 0.581 1 91.38 158 GLY B O 1
ATOM 3925 N N . TYR B 1 159 ? -0.055 17.422 2.609 1 94.69 159 TYR B N 1
ATOM 3926 C CA . TYR B 1 159 ? 0.988 18.406 2.344 1 94.69 159 TYR B CA 1
ATOM 3927 C C . TYR B 1 159 ? 2.32 17.734 2.053 1 94.69 159 TYR B C 1
ATOM 3929 O O . TYR B 1 159 ? 3.031 18.109 1.123 1 94.69 159 TYR B O 1
ATOM 3937 N N . PHE B 1 160 ? 2.641 16.75 2.797 1 96.12 160 PHE B N 1
ATOM 3938 C CA . PHE B 1 160 ? 3.936 16.094 2.676 1 96.12 160 PHE B CA 1
ATOM 3939 C C . PHE B 1 160 ? 3.967 15.18 1.453 1 96.12 160 PHE B C 1
ATOM 3941 O O . PHE B 1 160 ? 5 15.055 0.793 1 96.12 160 PHE B O 1
ATOM 3948 N N . ALA B 1 161 ? 2.859 14.555 1.232 1 94.69 161 ALA B N 1
ATOM 3949 C CA . ALA B 1 161 ? 2.762 13.781 0 1 94.69 161 ALA B CA 1
ATOM 3950 C C . ALA B 1 161 ? 2.934 14.672 -1.227 1 94.69 161 ALA B C 1
ATOM 3952 O O . ALA B 1 161 ? 3.627 14.305 -2.178 1 94.69 161 ALA B O 1
ATOM 3953 N N . ARG B 1 162 ? 2.26 15.781 -1.188 1 94.25 162 ARG B N 1
ATOM 3954 C CA . ARG B 1 162 ? 2.387 16.766 -2.266 1 94.25 162 ARG B CA 1
ATOM 3955 C C . ARG B 1 162 ? 3.836 17.203 -2.436 1 94.25 162 ARG B C 1
ATOM 3957 O O . ARG B 1 162 ? 4.328 17.328 -3.561 1 94.25 162 ARG B O 1
ATOM 3964 N N . TRP B 1 163 ? 4.461 17.453 -1.328 1 95.12 163 TRP B N 1
ATOM 3965 C CA . TRP B 1 163 ? 5.863 17.875 -1.329 1 95.12 163 TRP B CA 1
ATOM 3966 C C . TRP B 1 163 ? 6.727 16.859 -2.072 1 95.12 163 TRP B C 1
ATOM 3968 O O . TRP B 1 163 ? 7.527 17.234 -2.936 1 95.12 163 TRP B O 1
ATOM 3978 N N . ILE B 1 164 ? 6.551 15.633 -1.852 1 95.62 164 ILE B N 1
ATOM 3979 C CA . ILE B 1 164 ? 7.32 14.57 -2.486 1 95.62 164 ILE B CA 1
ATOM 3980 C C . ILE B 1 164 ? 6.957 14.477 -3.967 1 95.62 164 ILE B C 1
ATOM 3982 O O . ILE B 1 164 ? 7.836 14.383 -4.824 1 95.62 164 ILE B O 1
ATOM 3986 N N . ALA B 1 165 ? 5.707 14.578 -4.254 1 92.12 165 ALA B N 1
ATOM 3987 C CA . ALA B 1 165 ? 5.219 14.461 -5.625 1 92.12 165 ALA B CA 1
ATOM 3988 C C . ALA B 1 165 ? 5.699 15.625 -6.48 1 92.12 165 ALA B C 1
ATOM 3990 O O . ALA B 1 165 ? 5.996 15.453 -7.664 1 92.12 165 ALA B O 1
ATOM 3991 N N . LEU B 1 166 ? 5.73 16.812 -5.895 1 92.31 166 LEU B N 1
ATOM 3992 C CA . LEU B 1 166 ? 6.203 18 -6.609 1 92.31 166 LEU B CA 1
ATOM 3993 C C . LEU B 1 166 ? 7.66 17.828 -7.027 1 92.31 166 LEU B C 1
ATOM 3995 O O . LEU B 1 166 ? 8.117 18.469 -7.98 1 92.31 166 LEU B O 1
ATOM 3999 N N . ASN B 1 167 ? 8.383 17.016 -6.297 1 92.38 167 ASN B N 1
ATOM 4000 C CA . ASN B 1 167 ? 9.773 16.719 -6.648 1 92.38 167 ASN B CA 1
ATOM 4001 C C . ASN B 1 167 ? 9.875 15.586 -7.656 1 92.38 167 ASN B C 1
ATOM 4003 O O . ASN B 1 167 ? 10.969 15.086 -7.93 1 92.38 167 ASN B O 1
ATOM 4007 N N . GLY B 1 168 ? 8.727 15.094 -8.102 1 87.75 168 GLY B N 1
ATOM 4008 C CA . GLY B 1 168 ? 8.703 14.133 -9.188 1 87.75 168 GLY B CA 1
ATOM 4009 C C . GLY B 1 168 ? 8.664 12.688 -8.711 1 87.75 168 GLY B C 1
ATOM 4010 O O . GLY B 1 168 ? 8.852 11.766 -9.5 1 87.75 168 GLY B O 1
ATOM 4011 N N . TYR B 1 169 ? 8.508 12.453 -7.449 1 91.31 169 TYR B N 1
ATOM 4012 C CA . TYR B 1 169 ? 8.492 11.102 -6.898 1 91.31 169 TYR B CA 1
ATOM 4013 C C . TYR B 1 169 ? 7.082 10.695 -6.488 1 91.31 169 TYR B C 1
ATOM 4015 O O . TYR B 1 169 ? 6.238 11.555 -6.207 1 91.31 169 TYR B O 1
ATOM 4023 N N . VAL B 1 170 ? 6.801 9.406 -6.512 1 88.62 170 VAL B N 1
ATOM 4024 C CA . VAL B 1 170 ? 5.551 8.875 -5.969 1 88.62 170 VAL B CA 1
ATOM 4025 C C . VAL B 1 170 ? 5.652 8.766 -4.449 1 88.62 170 VAL B C 1
ATOM 4027 O O . VAL B 1 170 ? 6.68 8.344 -3.918 1 88.62 170 VAL B O 1
ATOM 4030 N N . ALA B 1 171 ? 4.605 9.188 -3.83 1 93.31 171 ALA B N 1
ATOM 4031 C CA . ALA B 1 171 ? 4.625 9.195 -2.371 1 93.31 171 ALA B CA 1
ATOM 4032 C C . ALA B 1 171 ? 3.508 8.328 -1.803 1 93.31 171 ALA B C 1
ATOM 4034 O O . ALA B 1 171 ? 2.393 8.32 -2.328 1 93.31 171 ALA B O 1
ATOM 4035 N N . VAL B 1 172 ? 3.779 7.574 -0.779 1 90.94 172 VAL B N 1
ATOM 4036 C CA . VAL B 1 172 ? 2.791 6.898 0.056 1 90.94 172 VAL B CA 1
ATOM 4037 C C . VAL B 1 172 ? 3.053 7.219 1.526 1 90.94 172 VAL B C 1
ATOM 4039 O O . VAL B 1 172 ? 4.141 6.957 2.041 1 90.94 172 VAL B O 1
ATOM 4042 N N . LEU B 1 173 ? 2.1 7.797 2.115 1 92.69 173 LEU B N 1
ATOM 4043 C CA . LEU B 1 173 ? 2.178 8.07 3.545 1 92.69 173 LEU B CA 1
ATOM 4044 C C . LEU B 1 173 ? 1.104 7.305 4.305 1 92.69 173 LEU B C 1
ATOM 4046 O O . LEU B 1 173 ? -0.066 7.312 3.916 1 92.69 173 LEU B O 1
ATOM 4050 N N . VAL B 1 174 ? 1.515 6.629 5.32 1 90.31 174 VAL B N 1
ATOM 4051 C CA . VAL B 1 174 ? 0.6 5.941 6.223 1 90.31 174 VAL B CA 1
ATOM 4052 C C . VAL B 1 174 ? 0.779 6.469 7.645 1 90.31 174 VAL B C 1
ATOM 4054 O O . VAL B 1 174 ? 1.905 6.598 8.133 1 90.31 174 VAL B O 1
ATOM 4057 N N . CYS B 1 175 ? -0.31 6.773 8.219 1 89.88 175 CYS B N 1
ATOM 4058 C CA . CYS B 1 175 ? -0.226 7.328 9.562 1 89.88 175 CYS B CA 1
ATOM 4059 C C . CYS B 1 175 ? -1.356 6.801 10.438 1 89.88 175 CYS B C 1
ATOM 4061 O O . CYS B 1 175 ? -2.477 6.609 9.969 1 89.88 175 CYS B O 1
ATOM 4063 N N . GLY B 1 176 ? -1.019 6.504 11.633 1 86.88 176 GLY B N 1
ATOM 4064 C CA . GLY B 1 176 ? -1.989 6.168 12.664 1 86.88 176 GLY B CA 1
ATOM 4065 C C . GLY B 1 176 ? -1.941 7.105 13.852 1 86.88 176 GLY B C 1
ATOM 4066 O O . GLY B 1 176 ? -0.872 7.598 14.219 1 86.88 176 GLY B O 1
ATOM 4067 N N . SER B 1 177 ? -3.146 7.387 14.305 1 80.94 177 SER B N 1
ATOM 4068 C CA . SER B 1 177 ? -3.215 8.242 15.477 1 80.94 177 SER B CA 1
ATOM 4069 C C . SER B 1 177 ? -4.277 7.758 16.453 1 80.94 177 SER B C 1
ATOM 4071 O O . SER B 1 177 ? -5.188 7.016 16.078 1 80.94 177 SER B O 1
ATOM 4073 N N . SER B 1 178 ? -4.141 8.18 17.641 1 73.44 178 SER B N 1
ATOM 4074 C CA . SER B 1 178 ? -5.062 7.867 18.734 1 73.44 178 SER B CA 1
ATOM 4075 C C . SER B 1 178 ? -5.055 6.379 19.047 1 73.44 178 SER B C 1
ATOM 4077 O O . SER B 1 178 ? -4.863 5.543 18.172 1 73.44 178 SER B O 1
ATOM 4079 N N . ALA B 1 179 ? -5.047 6.117 20.281 1 70.88 179 ALA B N 1
ATOM 4080 C CA . ALA B 1 179 ? -4.953 4.734 20.75 1 70.88 179 ALA B CA 1
ATOM 4081 C C . ALA B 1 179 ? -6.262 4.285 21.391 1 70.88 179 ALA B C 1
ATOM 4083 O O . ALA B 1 179 ? -6.875 5.035 22.156 1 70.88 179 ALA B O 1
ATOM 4084 N N . LEU B 1 180 ? -6.738 3.186 20.938 1 69.62 180 LEU B N 1
ATOM 4085 C CA . LEU B 1 180 ? -7.871 2.512 21.562 1 69.62 180 LEU B CA 1
ATOM 4086 C C . LEU B 1 180 ? -7.605 1.017 21.703 1 69.62 180 LEU B C 1
ATOM 4088 O O . LEU B 1 180 ? -7.449 0.313 20.703 1 69.62 180 LEU B O 1
ATOM 4092 N N . GLN B 1 181 ? -7.551 0.532 22.953 1 72.06 181 GLN B N 1
ATOM 4093 C CA . GLN B 1 181 ? -7.344 -0.88 23.25 1 72.06 181 GLN B CA 1
ATOM 4094 C C . GLN B 1 181 ? -6.051 -1.394 22.625 1 72.06 181 GLN B C 1
ATOM 4096 O O . GLN B 1 181 ? -6.035 -2.461 22.016 1 72.06 181 GLN B O 1
ATOM 4101 N N . GLY B 1 182 ? -5.086 -0.496 22.656 1 72.44 182 GLY B N 1
ATOM 4102 C CA . GLY B 1 182 ? -3.766 -0.907 22.203 1 72.44 182 GLY B CA 1
ATOM 4103 C C . GLY B 1 182 ? -3.598 -0.824 20.703 1 72.44 182 GLY B C 1
ATOM 4104 O O . GLY B 1 182 ? -2.607 -1.313 20.156 1 72.44 182 GLY B O 1
ATOM 4105 N N . ARG B 1 183 ? -4.594 -0.306 20.062 1 78.62 183 ARG B N 1
ATOM 4106 C CA . ARG B 1 183 ? -4.539 -0.163 18.609 1 78.62 183 ARG B CA 1
ATOM 4107 C C . ARG B 1 183 ? -4.82 1.276 18.188 1 78.62 183 ARG B C 1
ATOM 4109 O O . ARG B 1 183 ? -5.32 2.072 18.984 1 78.62 183 ARG B O 1
ATOM 4116 N N . TYR B 1 184 ? -4.465 1.533 16.984 1 77.25 184 TYR B N 1
ATOM 4117 C CA . TYR B 1 184 ? -4.828 2.84 16.453 1 77.25 184 TYR B CA 1
ATOM 4118 C C . TYR B 1 184 ? -6.316 2.904 16.125 1 77.25 184 TYR B C 1
ATOM 4120 O O . TYR B 1 184 ? -6.859 2.008 15.477 1 77.25 184 TYR B O 1
ATOM 4128 N N . SER B 1 185 ? -6.938 3.883 16.547 1 79.62 185 SER B N 1
ATOM 4129 C CA . SER B 1 185 ? -8.359 4.043 16.234 1 79.62 185 SER B CA 1
ATOM 4130 C C . SER B 1 185 ? -8.562 4.832 14.953 1 79.62 185 SER B C 1
ATOM 4132 O O . SER B 1 185 ? -9.633 4.773 14.352 1 79.62 185 SER B O 1
ATOM 4134 N N . ARG B 1 186 ? -7.582 5.605 14.617 1 81.5 186 ARG B N 1
ATOM 4135 C CA . ARG B 1 186 ? -7.633 6.383 13.383 1 81.5 186 ARG B CA 1
ATOM 4136 C C . ARG B 1 186 ? -6.391 6.148 12.531 1 81.5 186 ARG B C 1
ATOM 4138 O O . ARG B 1 186 ? -5.273 6.125 13.055 1 81.5 186 ARG B O 1
ATOM 4145 N N . MET B 1 187 ? -6.652 5.918 11.328 1 85.62 187 MET B N 1
ATOM 4146 C CA . MET B 1 187 ? -5.555 5.73 10.383 1 85.62 187 MET B CA 1
ATOM 4147 C C . MET B 1 187 ? -5.844 6.441 9.062 1 85.62 187 MET B C 1
ATOM 4149 O O . MET B 1 187 ? -7.004 6.648 8.703 1 85.62 187 MET B O 1
ATOM 4153 N N . ARG B 1 188 ? -4.797 6.832 8.445 1 85.69 188 ARG B N 1
ATOM 4154 C CA . ARG B 1 188 ? -4.926 7.504 7.156 1 85.69 188 ARG B CA 1
ATOM 4155 C C . ARG B 1 188 ? -3.816 7.078 6.203 1 85.69 188 ARG B C 1
ATOM 4157 O O . ARG B 1 188 ? -2.67 6.895 6.617 1 85.69 188 ARG B O 1
ATOM 4164 N N . VAL B 1 189 ? -4.188 6.871 4.977 1 86.12 189 VAL B N 1
ATOM 4165 C CA . VAL B 1 189 ? -3.236 6.574 3.91 1 86.12 189 VAL B CA 1
ATOM 4166 C C . VAL B 1 189 ? -3.355 7.621 2.805 1 86.12 189 VAL B C 1
ATOM 4168 O O . VAL B 1 189 ? -4.453 7.883 2.307 1 86.12 189 VAL B O 1
ATOM 4171 N N . ILE B 1 190 ? -2.227 8.219 2.49 1 89.56 190 ILE B N 1
ATOM 4172 C CA . ILE B 1 190 ? -2.205 9.25 1.454 1 89.56 190 ILE B CA 1
ATOM 4173 C C . ILE B 1 190 ? -1.262 8.828 0.33 1 89.56 190 ILE B C 1
ATOM 4175 O O . ILE B 1 190 ? -0.161 8.328 0.586 1 89.56 190 ILE B O 1
ATOM 4179 N N . TRP B 1 191 ? -1.801 8.977 -0.867 1 88.19 191 TRP B N 1
ATOM 4180 C CA . TRP B 1 191 ? -0.99 8.742 -2.059 1 88.19 191 TRP B CA 1
ATOM 4181 C C . TRP B 1 191 ? -0.752 10.047 -2.812 1 88.19 191 TRP B C 1
ATOM 4183 O O . TRP B 1 191 ? -1.677 10.844 -2.996 1 88.19 191 TRP B O 1
ATOM 4193 N N . GLY B 1 192 ? 0.454 10.289 -3.176 1 88.56 192 GLY B N 1
ATOM 4194 C CA . GLY B 1 192 ? 0.813 11.414 -4.027 1 88.56 192 GLY B CA 1
ATOM 4195 C C . GLY B 1 192 ? 1.474 10.992 -5.328 1 88.56 192 GLY B C 1
ATOM 4196 O O . GLY B 1 192 ? 2.49 10.297 -5.312 1 88.56 192 GLY B O 1
ATOM 4197 N N . VAL B 1 193 ? 0.912 11.398 -6.438 1 84.62 193 VAL B N 1
ATOM 4198 C CA . VAL B 1 193 ? 1.42 11.039 -7.758 1 84.62 193 VAL B CA 1
ATOM 4199 C C . VAL B 1 193 ? 1.715 12.305 -8.562 1 84.62 193 VAL B C 1
ATOM 4201 O O . VAL B 1 193 ? 0.848 13.164 -8.711 1 84.62 193 VAL B O 1
ATOM 4204 N N . PRO B 1 194 ? 2.916 12.352 -9.047 1 84.5 194 PRO B N 1
ATOM 4205 C CA . PRO B 1 194 ? 3.223 13.516 -9.883 1 84.5 194 PRO B CA 1
ATOM 4206 C C . PRO B 1 194 ? 2.373 13.562 -11.148 1 84.5 194 PRO B C 1
ATOM 4208 O O . PRO B 1 194 ? 1.987 12.523 -11.688 1 84.5 194 PRO B O 1
ATOM 4211 N N . ARG B 1 195 ? 1.992 14.68 -11.516 1 78.25 195 ARG B N 1
ATOM 4212 C CA . ARG B 1 195 ? 1.209 14.898 -12.727 1 78.25 195 ARG B CA 1
ATOM 4213 C C . ARG B 1 195 ? 2.025 15.641 -13.781 1 78.25 195 ARG B C 1
ATOM 4215 O O . ARG B 1 195 ? 2.898 16.438 -13.445 1 78.25 195 ARG B O 1
ATOM 4222 N N . ALA B 1 196 ? 1.773 15.227 -15.102 1 71.81 196 ALA B N 1
ATOM 4223 C CA . ALA B 1 196 ? 2.379 15.984 -16.188 1 71.81 196 ALA B CA 1
ATOM 4224 C C . ALA B 1 196 ? 1.493 17.156 -16.609 1 71.81 196 ALA B C 1
ATOM 4226 O O . ALA B 1 196 ? 0.265 17.062 -16.547 1 71.81 196 ALA B O 1
ATOM 4227 N N . PRO B 1 197 ? 2.107 18.25 -17.016 1 74.19 197 PRO B N 1
ATOM 4228 C CA . PRO B 1 197 ? 3.539 18.547 -17.078 1 74.19 197 PRO B CA 1
ATOM 4229 C C . PRO B 1 197 ? 4.133 18.844 -15.703 1 74.19 197 PRO B C 1
ATOM 4231 O O . PRO B 1 197 ? 3.398 18.969 -14.719 1 74.19 197 PRO B O 1
ATOM 4234 N N . ALA B 1 198 ? 5.434 18.938 -15.758 1 69 198 ALA B N 1
ATOM 4235 C CA . ALA B 1 198 ? 6.137 19.25 -14.516 1 69 198 ALA B CA 1
ATOM 4236 C C . ALA B 1 198 ? 5.605 20.531 -13.883 1 69 198 ALA B C 1
ATOM 4238 O O . ALA B 1 198 ? 5.359 21.516 -14.578 1 69 198 ALA B O 1
ATOM 4239 N N . GLY B 1 199 ? 5.312 20.5 -12.586 1 73.56 199 GLY B N 1
ATOM 4240 C CA . GLY B 1 199 ? 4.824 21.672 -11.875 1 73.56 199 GLY B CA 1
ATOM 4241 C C . GLY B 1 199 ? 3.322 21.672 -11.672 1 73.56 199 GLY B C 1
ATOM 4242 O O . GLY B 1 199 ? 2.797 22.438 -10.867 1 73.56 199 GLY B O 1
ATOM 4243 N N . SER B 1 200 ? 2.674 20.812 -12.391 1 83 200 SER B N 1
ATOM 4244 C CA . SER B 1 200 ? 1.235 20.688 -12.172 1 83 200 SER B CA 1
ATOM 4245 C C . SER B 1 200 ? 0.931 20.141 -10.781 1 83 200 SER B C 1
ATOM 4247 O O . SER B 1 200 ? 1.734 19.406 -10.211 1 83 200 SER B O 1
ATOM 4249 N N . GLU B 1 201 ? -0.19 20.641 -10.266 1 88.88 201 GLU B N 1
ATOM 4250 C CA . GLU B 1 201 ? -0.585 20.141 -8.961 1 88.88 201 GLU B CA 1
ATOM 4251 C C . GLU B 1 201 ? -0.72 18.609 -8.969 1 88.88 201 GLU B C 1
ATOM 4253 O O . GLU B 1 201 ? -1.475 18.062 -9.773 1 88.88 201 GLU B O 1
ATOM 4258 N N . PRO B 1 202 ? 0.027 18 -8.156 1 89 202 PRO B N 1
ATOM 4259 C CA . PRO B 1 202 ? -0.009 16.547 -8.141 1 89 202 PRO B CA 1
ATOM 4260 C C . PRO B 1 202 ? -1.366 15.992 -7.707 1 89 202 PRO B C 1
ATOM 4262 O O . PRO B 1 202 ? -2.174 16.719 -7.121 1 89 202 PRO B O 1
ATOM 4265 N N . LEU B 1 203 ? -1.602 14.727 -8.008 1 85.88 203 LEU B N 1
ATOM 4266 C CA . LEU B 1 203 ? -2.785 14.023 -7.52 1 85.88 203 LEU B CA 1
ATOM 4267 C C . LEU B 1 203 ? -2.557 13.492 -6.109 1 85.88 203 LEU B C 1
ATOM 4269 O O . LEU B 1 203 ? -1.55 12.828 -5.848 1 85.88 203 LEU B O 1
ATOM 4273 N N . ILE B 1 204 ? -3.398 13.844 -5.242 1 87 204 ILE B N 1
ATOM 4274 C CA . ILE B 1 204 ? -3.361 13.344 -3.869 1 87 204 ILE B CA 1
ATOM 4275 C C . ILE B 1 204 ? -4.637 12.562 -3.57 1 87 204 ILE B C 1
ATOM 4277 O O . ILE B 1 204 ? -5.746 13.062 -3.764 1 87 204 ILE B O 1
ATOM 4281 N N . TRP B 1 205 ? -4.5 11.352 -3.162 1 82.44 205 TRP B N 1
ATOM 4282 C CA . TRP B 1 205 ? -5.625 10.555 -2.691 1 82.44 205 TRP B CA 1
ATOM 4283 C C . TRP B 1 205 ? -5.535 10.312 -1.188 1 82.44 205 TRP B C 1
ATOM 4285 O O . TRP B 1 205 ? -4.484 9.93 -0.677 1 82.44 205 TRP B O 1
ATOM 4295 N N . ASP B 1 206 ? -6.598 10.578 -0.6 1 79.62 206 ASP B N 1
ATOM 4296 C CA . ASP B 1 206 ? -6.684 10.492 0.855 1 79.62 206 ASP B CA 1
ATOM 4297 C C . ASP B 1 206 ? -7.738 9.484 1.289 1 79.62 206 ASP B C 1
ATOM 4299 O O . ASP B 1 206 ? -8.93 9.672 1.033 1 79.62 206 ASP B O 1
ATOM 4303 N N . CYS B 1 207 ? -7.336 8.398 1.863 1 77.56 207 CYS B N 1
ATOM 4304 C CA . CYS B 1 207 ? -8.242 7.418 2.447 1 77.56 207 CYS B CA 1
ATOM 4305 C C . CYS B 1 207 ? -8.023 7.293 3.951 1 77.56 207 CYS B C 1
ATOM 4307 O O . CYS B 1 207 ? -6.906 7.484 4.434 1 77.56 207 CYS B O 1
ATOM 4309 N N . TYR B 1 208 ? -9.133 7.055 4.648 1 78.62 208 TYR B N 1
ATOM 4310 C CA . TYR B 1 208 ? -8.977 7.031 6.098 1 78.62 208 TYR B CA 1
ATOM 4311 C C . TYR B 1 208 ? -9.883 5.98 6.73 1 78.62 208 TYR B C 1
ATOM 4313 O O . TYR B 1 208 ? -10.875 5.566 6.129 1 78.62 208 TYR B O 1
ATOM 4321 N N . TRP B 1 209 ? -9.438 5.531 7.82 1 77.75 209 TRP B N 1
ATOM 4322 C CA . TRP B 1 209 ? -10.211 4.684 8.727 1 77.75 209 TRP B CA 1
ATOM 4323 C C . TRP B 1 209 ? -10.453 5.391 10.055 1 77.75 209 TRP B C 1
ATOM 4325 O O . TRP B 1 209 ? -9.562 6.055 10.586 1 77.75 209 TRP B O 1
ATOM 4335 N N . ASP B 1 210 ? -11.633 5.363 10.469 1 74.44 210 ASP B N 1
ATOM 4336 C CA . ASP B 1 210 ? -12.016 5.895 11.773 1 74.44 210 ASP B CA 1
ATOM 4337 C C . ASP B 1 210 ? -12.992 4.961 12.477 1 74.44 210 ASP B C 1
ATOM 4339 O O . ASP B 1 210 ? -14.133 4.789 12.031 1 74.44 210 ASP B O 1
ATOM 4343 N N . ASP B 1 211 ? -12.492 4.383 13.555 1 73.31 211 ASP B N 1
ATOM 4344 C CA . ASP B 1 211 ? -13.312 3.43 14.297 1 73.31 211 ASP B CA 1
ATOM 4345 C C . ASP B 1 211 ? -14.656 4.047 14.68 1 73.31 211 ASP B C 1
ATOM 4347 O O . ASP B 1 211 ? -15.648 3.336 14.844 1 73.31 211 ASP B O 1
ATOM 4351 N N . HIS B 1 212 ? -14.688 5.332 14.805 1 69.69 212 HIS B N 1
ATOM 4352 C CA . HIS B 1 212 ? -15.898 5.996 15.273 1 69.69 212 HIS B CA 1
ATOM 4353 C C . HIS B 1 212 ? -16.859 6.27 14.117 1 69.69 212 HIS B C 1
ATOM 4355 O O . HIS B 1 212 ? -18.047 6.516 14.344 1 69.69 212 HIS B O 1
ATOM 4361 N N . CYS B 1 213 ? -16.375 6.262 12.922 1 65.81 213 CYS B N 1
ATOM 4362 C CA . CYS B 1 213 ? -17.203 6.625 11.781 1 65.81 213 CYS B CA 1
ATOM 4363 C C . CYS B 1 213 ? -17.594 5.391 10.977 1 65.81 213 CYS B C 1
ATOM 4365 O O . CYS B 1 213 ? -18.562 5.422 10.211 1 65.81 213 CYS B O 1
ATOM 4367 N N . VAL B 1 214 ? -16.859 4.434 11.062 1 61.62 214 VAL B N 1
ATOM 4368 C CA . VAL B 1 214 ? -17.141 3.273 10.227 1 61.62 214 VAL B CA 1
ATOM 4369 C C . VAL B 1 214 ? -18.266 2.443 10.852 1 61.62 214 VAL B C 1
ATOM 4371 O O . VAL B 1 214 ? -18.172 2.043 12.016 1 61.62 214 VAL B O 1
ATOM 4374 N N . ASN B 1 215 ? -19.406 2.639 10.141 1 59.19 215 ASN B N 1
ATOM 4375 C CA . ASN B 1 215 ? -20.547 1.82 10.539 1 59.19 215 ASN B CA 1
ATOM 4376 C C . ASN B 1 215 ? -20.359 0.361 10.141 1 59.19 215 ASN B C 1
ATOM 4378 O O . ASN B 1 215 ? -20.484 0.02 8.961 1 59.19 215 ASN B O 1
ATOM 4382 N N . LEU B 1 216 ? -20.062 -0.379 11.094 1 58.12 216 LEU B N 1
ATOM 4383 C CA . LEU B 1 216 ? -19.734 -1.79 10.922 1 58.12 216 LEU B CA 1
ATOM 4384 C C . LEU B 1 216 ? -20.906 -2.537 10.266 1 58.12 216 LEU B C 1
ATOM 4386 O O . LEU B 1 216 ? -20.688 -3.445 9.461 1 58.12 216 LEU B O 1
ATOM 4390 N N . GLU B 1 217 ? -22 -2.145 10.656 1 56.84 217 GLU B N 1
ATOM 4391 C CA . GLU B 1 217 ? -23.188 -2.85 10.172 1 56.84 217 GLU B CA 1
ATOM 4392 C C . GLU B 1 217 ? -23.344 -2.682 8.664 1 56.84 217 GLU B C 1
ATOM 4394 O O . GLU B 1 217 ? -23.953 -3.529 8 1 56.84 217 GLU B O 1
ATOM 4399 N N . SER B 1 218 ? -22.734 -1.611 8.273 1 58.28 218 SER B N 1
ATOM 4400 C CA . SER B 1 218 ? -22.938 -1.306 6.859 1 58.28 218 SER B CA 1
ATOM 4401 C C . SER B 1 218 ? -21.859 -1.951 6 1 58.28 218 SER B C 1
ATOM 4403 O O . SER B 1 218 ? -21.953 -1.943 4.77 1 58.28 218 SER B O 1
ATOM 4405 N N . LEU B 1 219 ? -20.984 -2.475 6.742 1 60.72 219 LEU B N 1
ATOM 4406 C CA . LEU B 1 219 ? -19.906 -3.07 5.957 1 60.72 219 LEU B CA 1
ATOM 4407 C C . LEU B 1 219 ? -20.219 -4.52 5.609 1 60.72 219 LEU B C 1
ATOM 4409 O O . LEU B 1 219 ? -20.531 -5.324 6.496 1 60.72 219 LEU B O 1
ATOM 4413 N N . SER B 1 220 ? -20.531 -4.727 4.316 1 60.12 220 SER B N 1
ATOM 4414 C CA . SER B 1 220 ? -20.766 -6.086 3.842 1 60.12 220 SER B CA 1
ATOM 4415 C C . SER B 1 220 ? -19.469 -6.879 3.76 1 60.12 220 SER B C 1
ATOM 4417 O O . SER B 1 220 ? -18.375 -6.301 3.818 1 60.12 220 SER B O 1
ATOM 4419 N N . SER B 1 221 ? -19.547 -8.18 3.793 1 58.97 221 SER B N 1
ATOM 4420 C CA . SER B 1 221 ? -18.406 -9.078 3.605 1 58.97 221 SER B CA 1
ATOM 4421 C C . SER B 1 221 ? -17.625 -8.711 2.348 1 58.97 221 SER B C 1
ATOM 4423 O O . SER B 1 221 ? -16.391 -8.773 2.34 1 58.97 221 SER B O 1
ATOM 4425 N N . MET B 1 222 ? -18.391 -8.211 1.471 1 60 222 MET B N 1
ATOM 4426 C CA . MET B 1 222 ? -17.766 -7.828 0.211 1 60 222 MET B CA 1
ATOM 4427 C C . MET B 1 222 ? -16.859 -6.617 0.401 1 60 222 MET B C 1
ATOM 4429 O O . MET B 1 222 ? -15.758 -6.566 -0.149 1 60 222 MET B O 1
ATOM 4433 N N . THR B 1 223 ? -17.391 -5.77 1.185 1 59.12 223 THR B N 1
ATOM 4434 C CA . THR B 1 223 ? -16.625 -4.543 1.408 1 59.12 223 THR B CA 1
ATOM 4435 C C . THR B 1 223 ? -15.289 -4.852 2.084 1 59.12 223 THR B C 1
ATOM 4437 O O . THR B 1 223 ? -14.273 -4.234 1.764 1 59.12 223 THR B O 1
ATOM 4440 N N . VAL B 1 224 ? -15.43 -5.809 2.848 1 58.06 224 VAL B N 1
ATOM 4441 C CA . VAL B 1 224 ? -14.234 -6.199 3.582 1 58.06 224 VAL B CA 1
ATOM 4442 C C . VAL B 1 224 ? -13.227 -6.844 2.627 1 58.06 224 VAL B C 1
ATOM 4444 O O . VAL B 1 224 ? -12.047 -6.508 2.646 1 58.06 224 VAL B O 1
ATOM 4447 N N . ASP B 1 225 ? -13.766 -7.57 1.786 1 59.16 225 ASP B N 1
ATOM 4448 C CA . ASP B 1 225 ? -12.898 -8.312 0.875 1 59.16 225 ASP B CA 1
ATOM 4449 C C . ASP B 1 225 ? -12.234 -7.375 -0.133 1 59.16 225 ASP B C 1
ATOM 4451 O O . ASP B 1 225 ? -11.133 -7.648 -0.609 1 59.16 225 ASP B O 1
ATOM 4455 N N . VAL B 1 226 ? -12.922 -6.281 -0.307 1 60.31 226 VAL B N 1
ATOM 4456 C CA . VAL B 1 226 ? -12.461 -5.453 -1.416 1 60.31 226 VAL B CA 1
ATOM 4457 C C . VAL B 1 226 ? -11.57 -4.328 -0.888 1 60.31 226 VAL B C 1
ATOM 4459 O O . VAL B 1 226 ? -10.766 -3.762 -1.633 1 60.31 226 VAL B O 1
ATOM 4462 N N . GLY B 1 227 ? -11.672 -4.129 0.336 1 64.5 227 GLY B N 1
ATOM 4463 C CA . GLY B 1 227 ? -10.844 -2.961 0.602 1 64.5 227 GLY B CA 1
ATOM 4464 C C . GLY B 1 227 ? -10.492 -2.799 2.07 1 64.5 227 GLY B C 1
ATOM 4465 O O . GLY B 1 227 ? -9.391 -2.365 2.406 1 64.5 227 GLY B O 1
ATOM 4466 N N . LEU B 1 228 ? -11.344 -3.246 2.85 1 66.12 228 LEU B N 1
ATOM 4467 C CA . LEU B 1 228 ? -11.164 -2.973 4.27 1 66.12 228 LEU B CA 1
ATOM 4468 C C . LEU B 1 228 ? -10.039 -3.826 4.852 1 66.12 228 LEU B C 1
ATOM 4470 O O . LEU B 1 228 ? -9.477 -3.49 5.895 1 66.12 228 LEU B O 1
ATOM 4474 N N . GLY B 1 229 ? -9.789 -4.777 4.125 1 69.56 229 GLY B N 1
ATOM 4475 C CA . GLY B 1 229 ? -8.812 -5.715 4.645 1 69.56 229 GLY B CA 1
ATOM 4476 C C . GLY B 1 229 ? -7.402 -5.148 4.668 1 69.56 229 GLY B C 1
ATOM 4477 O O . GLY B 1 229 ? -6.512 -5.707 5.316 1 69.56 229 GLY B O 1
ATOM 4478 N N . ILE B 1 230 ? -7.211 -3.924 4.172 1 72.75 230 ILE B N 1
ATOM 4479 C CA . ILE B 1 230 ? -5.867 -3.361 4.094 1 72.75 230 ILE B CA 1
ATOM 4480 C C . ILE B 1 230 ? -5.48 -2.756 5.441 1 72.75 230 ILE B C 1
ATOM 4482 O O . ILE B 1 230 ? -4.297 -2.689 5.781 1 72.75 230 ILE B O 1
ATOM 4486 N N . TRP B 1 231 ? -6.379 -2.398 6.199 1 80.12 231 TRP B N 1
ATOM 4487 C CA . TRP B 1 231 ? -6.133 -1.533 7.348 1 80.12 231 TRP B CA 1
ATOM 4488 C C . TRP B 1 231 ? -5.395 -2.287 8.453 1 80.12 231 TRP B C 1
ATOM 4490 O O . TRP B 1 231 ? -4.457 -1.76 9.055 1 80.12 231 TRP B O 1
ATOM 4500 N N . PRO B 1 232 ? -5.781 -3.541 8.68 1 77.44 232 PRO B N 1
ATOM 4501 C CA . PRO B 1 232 ? -4.977 -4.246 9.68 1 77.44 232 PRO B CA 1
ATOM 4502 C C . PRO B 1 232 ? -3.508 -4.371 9.273 1 77.44 232 PRO B C 1
ATOM 4504 O O . PRO B 1 232 ? -2.621 -4.312 10.133 1 77.44 232 PRO B O 1
ATOM 4507 N N . PHE B 1 233 ? -3.314 -4.48 8.086 1 75.94 233 PHE B N 1
ATOM 4508 C CA . PHE B 1 233 ? -1.941 -4.621 7.621 1 75.94 233 PHE B CA 1
ATOM 4509 C C . PHE B 1 233 ? -1.2 -3.293 7.711 1 75.94 233 PHE B C 1
ATOM 4511 O O . PHE B 1 233 ? -0.016 -3.258 8.055 1 75.94 233 PHE B O 1
ATOM 4518 N N . MET B 1 234 ? -1.885 -2.254 7.402 1 80.56 234 MET B N 1
ATOM 4519 C CA . MET B 1 234 ? -1.292 -0.932 7.586 1 80.56 234 MET B CA 1
ATOM 4520 C C . MET B 1 234 ? -0.931 -0.697 9.047 1 80.56 234 MET B C 1
ATOM 4522 O O . MET B 1 234 ? 0.084 -0.066 9.352 1 80.56 234 MET B O 1
ATOM 4526 N N . GLU B 1 235 ? -1.748 -1.181 9.852 1 82.44 235 GLU B N 1
ATOM 4527 C CA . GLU B 1 235 ? -1.495 -1.048 11.281 1 82.44 235 GLU B CA 1
ATOM 4528 C C . GLU B 1 235 ? -0.188 -1.729 11.68 1 82.44 235 GLU B C 1
ATOM 4530 O O . GLU B 1 235 ? 0.55 -1.223 12.523 1 82.44 235 GLU B O 1
ATOM 4535 N N . PHE B 1 236 ? 0.1 -2.803 11.039 1 78.62 236 PHE B N 1
ATOM 4536 C CA . PHE B 1 236 ? 1.352 -3.504 11.305 1 78.62 236 PHE B CA 1
ATOM 4537 C C . PHE B 1 236 ? 2.545 -2.66 10.875 1 78.62 236 PHE B C 1
ATOM 4539 O O . PHE B 1 236 ? 3.574 -2.641 11.547 1 78.62 236 PHE B O 1
ATOM 4546 N N . LEU B 1 237 ? 2.42 -1.985 9.82 1 76.06 237 LEU B N 1
ATOM 4547 C CA . LEU B 1 237 ? 3.514 -1.205 9.25 1 76.06 237 LEU B CA 1
ATOM 4548 C C . LEU B 1 237 ? 3.834 -0.001 10.133 1 76.06 237 LEU B C 1
ATOM 4550 O O . LEU B 1 237 ? 5.004 0.316 10.359 1 76.06 237 LEU B O 1
ATOM 4554 N N . ILE B 1 238 ? 2.797 0.568 10.695 1 76.25 238 ILE B N 1
ATOM 4555 C CA . ILE B 1 238 ? 3.035 1.836 11.375 1 76.25 238 ILE B CA 1
ATOM 4556 C C . ILE B 1 238 ? 3.014 1.623 12.891 1 76.25 238 ILE B C 1
ATOM 4558 O O . ILE B 1 238 ? 3.244 2.561 13.656 1 76.25 238 ILE B O 1
ATOM 4562 N N . GLY B 1 239 ? 2.697 0.505 13.25 1 79.5 239 GLY B N 1
ATOM 4563 C CA . GLY B 1 239 ? 2.713 0.193 14.664 1 79.5 239 GLY B CA 1
ATOM 4564 C C . GLY B 1 239 ? 3.996 -0.481 15.117 1 79.5 239 GLY B C 1
ATOM 4565 O O . GLY B 1 239 ? 5.004 0.188 15.359 1 79.5 239 GLY B O 1
ATOM 4566 N N . PRO B 1 240 ? 3.932 -1.748 15.109 1 65 240 PRO B N 1
ATOM 4567 C CA . PRO B 1 240 ? 5.09 -2.473 15.641 1 65 240 PRO B CA 1
ATOM 4568 C C . PRO B 1 240 ? 6.352 -2.25 14.805 1 65 240 PRO B C 1
ATOM 4570 O O . PRO B 1 240 ? 7.461 -2.262 15.344 1 65 240 PRO B O 1
ATOM 4573 N N . LEU B 1 241 ? 6.191 -1.972 13.602 1 68.19 241 LEU B N 1
ATOM 4574 C CA . LEU B 1 241 ? 7.371 -1.872 12.75 1 68.19 241 LEU B CA 1
ATOM 4575 C C . LEU B 1 241 ? 8.008 -0.49 12.859 1 68.19 241 LEU B C 1
ATOM 4577 O O . LEU B 1 241 ? 9.156 -0.297 12.461 1 68.19 241 LEU B O 1
ATOM 4581 N N . VAL B 1 242 ? 7.266 0.47 13.344 1 69.5 242 VAL B N 1
ATOM 4582 C CA . VAL B 1 242 ? 7.832 1.81 13.461 1 69.5 242 VAL B CA 1
ATOM 4583 C C . VAL B 1 242 ? 8.102 2.133 14.93 1 69.5 242 VAL B C 1
ATOM 4585 O O . VAL B 1 242 ? 8.57 3.225 15.258 1 69.5 242 VAL B O 1
ATOM 4588 N N . GLY B 1 243 ? 7.836 1.253 15.75 1 63.38 243 GLY B N 1
ATOM 4589 C CA . GLY B 1 243 ? 8.219 1.438 17.141 1 63.38 243 GLY B CA 1
ATOM 4590 C C . GLY B 1 243 ? 7.043 1.728 18.047 1 63.38 243 GLY B C 1
ATOM 4591 O O . GLY B 1 243 ? 7.227 2.006 19.234 1 63.38 243 GLY B O 1
ATOM 4592 N N . THR B 1 244 ? 5.906 1.871 17.5 1 67.12 244 THR B N 1
ATOM 4593 C CA . THR B 1 244 ? 4.738 2.131 18.328 1 67.12 244 THR B CA 1
ATOM 4594 C C . THR B 1 244 ? 3.898 0.866 18.5 1 67.12 244 THR B C 1
ATOM 4596 O O . THR B 1 244 ? 2.812 0.757 17.922 1 67.12 244 THR B O 1
ATOM 4599 N N . GLY B 1 245 ? 4.441 0.005 19.328 1 67.5 245 GLY B N 1
ATOM 4600 C CA . GLY B 1 245 ? 3.736 -1.251 19.531 1 67.5 245 GLY B CA 1
ATOM 4601 C C . GLY B 1 245 ? 2.529 -1.118 20.438 1 67.5 245 GLY B C 1
ATOM 4602 O O . GLY B 1 245 ? 2.275 -0.045 20.984 1 67.5 245 GLY B O 1
ATOM 4603 N N . PRO B 1 246 ? 1.753 -2.084 20.531 1 68.75 246 PRO B N 1
ATOM 4604 C CA . PRO B 1 246 ? 0.524 -2.062 21.328 1 68.75 246 PRO B CA 1
ATOM 4605 C C . PRO B 1 246 ? 0.77 -1.661 22.781 1 68.75 246 PRO B C 1
ATOM 4607 O O . PRO B 1 246 ? -0.049 -0.957 23.375 1 68.75 246 PRO B O 1
ATOM 4610 N N . SER B 1 247 ? 1.868 -2.072 23.266 1 66.56 247 SER B N 1
ATOM 4611 C CA . SER B 1 247 ? 2.176 -1.72 24.641 1 66.56 247 SER B CA 1
ATOM 4612 C C . SER B 1 247 ? 2.354 -0.214 24.797 1 66.56 247 SER B C 1
ATOM 4614 O O . SER B 1 247 ? 1.888 0.372 25.781 1 66.56 247 SER B O 1
ATOM 4616 N N . THR B 1 248 ? 3.027 0.312 23.797 1 66.06 248 THR B N 1
ATOM 4617 C CA . THR B 1 248 ? 3.209 1.76 23.812 1 66.06 248 THR B CA 1
ATOM 4618 C C . THR B 1 248 ? 1.868 2.475 23.672 1 66.06 248 THR B C 1
ATOM 4620 O O . THR B 1 248 ? 1.605 3.453 24.375 1 66.06 248 THR B O 1
ATOM 4623 N N . LEU B 1 249 ? 1.047 1.933 22.906 1 67.56 249 LEU B N 1
ATOM 4624 C CA . LEU B 1 249 ? -0.257 2.539 22.656 1 67.56 249 LEU B CA 1
ATOM 4625 C C . LEU B 1 249 ? -1.159 2.406 23.875 1 67.56 249 LEU B C 1
ATOM 4627 O O . LEU B 1 249 ? -1.906 3.33 24.203 1 67.56 249 LEU B O 1
ATOM 4631 N N . LYS B 1 250 ? -1.077 1.352 24.531 1 69.12 250 LYS B N 1
ATOM 4632 C CA . LYS B 1 250 ? -1.878 1.141 25.734 1 69.12 250 LYS B CA 1
ATOM 4633 C C . LYS B 1 250 ? -1.446 2.082 26.859 1 69.12 250 LYS B C 1
ATOM 4635 O O . LYS B 1 250 ? -2.287 2.619 27.578 1 69.12 250 LYS B O 1
ATOM 4640 N N . SER B 1 251 ? -0.156 2.146 26.938 1 66.88 251 SER B N 1
ATOM 4641 C CA . SER B 1 251 ? 0.361 3.051 27.953 1 66.88 251 SER B CA 1
ATOM 4642 C C . SER B 1 251 ? -0.079 4.488 27.703 1 66.88 251 SER B C 1
ATOM 4644 O O . SER B 1 251 ? -0.417 5.215 28.625 1 66.88 251 SER B O 1
ATOM 4646 N N . ALA B 1 252 ? -0.094 4.801 26.469 1 64.56 252 ALA B N 1
ATOM 4647 C CA . ALA B 1 252 ? -0.507 6.148 26.094 1 64.56 252 ALA B CA 1
ATOM 4648 C C . ALA B 1 252 ? -1.988 6.371 26.391 1 64.56 252 ALA B C 1
ATOM 4650 O O . ALA B 1 252 ? -2.398 7.473 26.75 1 64.56 252 ALA B O 1
ATOM 4651 N N . GLU B 1 253 ? -2.74 5.336 26.125 1 65.56 253 GLU B N 1
ATOM 4652 C CA . GLU B 1 253 ? -4.172 5.41 26.406 1 65.56 253 GLU B CA 1
ATOM 4653 C C . GLU B 1 253 ? -4.426 5.684 27.891 1 65.56 253 GLU B C 1
ATOM 4655 O O . GLU B 1 253 ? -5.336 6.438 28.234 1 65.56 253 GLU B O 1
ATOM 4660 N N . GLN B 1 254 ? -3.662 5.008 28.578 1 62.59 254 GLN B N 1
ATOM 4661 C CA . GLN B 1 254 ? -3.816 5.168 30.016 1 62.59 254 GLN B CA 1
ATOM 4662 C C . GLN B 1 254 ? -3.408 6.566 30.469 1 62.59 254 GLN B C 1
ATOM 4664 O O . GLN B 1 254 ? -4.02 7.141 31.375 1 62.59 254 GLN B O 1
ATOM 4669 N N . ASP B 1 255 ? -2.436 7.055 29.719 1 56.94 255 ASP B N 1
ATOM 4670 C CA . ASP B 1 255 ? -1.963 8.391 30.062 1 56.94 255 ASP B CA 1
ATOM 4671 C C . ASP B 1 255 ? -2.906 9.469 29.531 1 56.94 255 ASP B C 1
ATOM 4673 O O . ASP B 1 255 ? -2.963 10.57 30.078 1 56.94 255 ASP B O 1
ATOM 4677 N N . ARG B 1 256 ? -3.549 9.234 28.328 1 56.69 256 ARG B N 1
ATOM 4678 C CA . ARG B 1 256 ? -4.441 10.18 27.656 1 56.69 256 ARG B CA 1
ATOM 4679 C C . ARG B 1 256 ? -5.516 10.688 28.609 1 56.69 256 ARG B C 1
ATOM 4681 O O . ARG B 1 256 ? -5.996 11.812 28.484 1 56.69 256 ARG B O 1
ATOM 4688 N N . GLU B 1 257 ? -5.988 9.766 29.453 1 49.75 257 GLU B N 1
ATOM 4689 C CA . GLU B 1 257 ? -6.906 10.383 30.406 1 49.75 257 GLU B CA 1
ATOM 4690 C C . GLU B 1 257 ? -6.348 11.695 30.938 1 49.75 257 GLU B C 1
ATOM 4692 O O . GLU B 1 257 ? -7.105 12.602 31.297 1 49.75 257 GLU B O 1
ATOM 4697 N N . SER B 1 258 ? -5.129 11.891 30.797 1 44.75 258 SER B N 1
ATOM 4698 C CA . SER B 1 258 ? -4.594 13.109 31.406 1 44.75 258 SER B CA 1
ATOM 4699 C C . SER B 1 258 ? -3.998 14.031 30.359 1 44.75 258 SER B C 1
ATOM 4701 O O . SER B 1 258 ? -3.777 15.219 30.609 1 44.75 258 SER B O 1
ATOM 4703 N N . SER B 1 259 ? -3.5 13.445 29.188 1 53.41 259 SER B N 1
ATOM 4704 C CA . SER B 1 259 ? -2.764 14.305 28.266 1 53.41 259 SER B CA 1
ATOM 4705 C C . SER B 1 259 ? -3.408 14.312 26.875 1 53.41 259 SER B C 1
ATOM 4707 O O . SER B 1 259 ? -4.055 13.336 26.484 1 53.41 259 SER B O 1
ATOM 4709 N N . MET B 1 260 ? -3.799 15.445 26.359 1 57.12 260 MET B N 1
ATOM 4710 C CA . MET B 1 260 ? -4.34 15.648 25.016 1 57.12 260 MET B CA 1
ATOM 4711 C C . MET B 1 260 ? -3.344 15.203 23.953 1 57.12 260 MET B C 1
ATOM 4713 O O . MET B 1 260 ? -3.609 15.32 22.75 1 57.12 260 MET B O 1
ATOM 4717 N N . LEU B 1 261 ? -2.24 14.641 24.469 1 68.81 261 LEU B N 1
ATOM 4718 C CA . LEU B 1 261 ? -1.238 14.133 23.547 1 68.81 261 LEU B CA 1
ATOM 4719 C C . LEU B 1 261 ? -1.574 12.719 23.094 1 68.81 261 LEU B C 1
ATOM 4721 O O . LEU B 1 261 ? -1.939 11.875 23.922 1 68.81 261 LEU B O 1
ATOM 4725 N N . THR B 1 262 ? -1.659 12.586 21.828 1 75.75 262 THR B N 1
ATOM 4726 C CA . THR B 1 262 ? -1.988 11.281 21.266 1 75.75 262 THR B CA 1
ATOM 4727 C C . THR B 1 262 ? -0.77 10.664 20.594 1 75.75 262 THR B C 1
ATOM 4729 O O . THR B 1 262 ? 0.038 11.367 19.984 1 75.75 262 THR B O 1
ATOM 4732 N N . PRO B 1 263 ? -0.631 9.383 20.891 1 81.5 263 PRO B N 1
ATOM 4733 C CA . PRO B 1 263 ? 0.44 8.695 20.172 1 81.5 263 PRO B CA 1
ATOM 4734 C C . PRO B 1 263 ? 0.162 8.578 18.672 1 81.5 263 PRO B C 1
ATOM 4736 O O . PRO B 1 263 ? -0.997 8.477 18.266 1 81.5 263 PRO B O 1
ATOM 4739 N N . TRP B 1 264 ? 1.208 8.672 17.938 1 84.56 264 TRP B N 1
ATOM 4740 C CA . TRP B 1 264 ? 1.066 8.523 16.5 1 84.56 264 TRP B CA 1
ATOM 4741 C C . TRP B 1 264 ? 2.293 7.844 15.898 1 84.56 264 TRP B C 1
ATOM 4743 O O . TRP B 1 264 ? 3.363 7.824 16.516 1 84.56 264 TRP B O 1
ATOM 4753 N N . GLY B 1 265 ? 2.127 7.184 14.805 1 87.44 265 GLY B N 1
ATOM 4754 C CA . GLY B 1 265 ? 3.156 6.578 13.977 1 87.44 265 GLY B CA 1
ATOM 4755 C C . GLY B 1 265 ? 2.922 6.781 12.492 1 87.44 265 GLY B C 1
ATOM 4756 O O . GLY B 1 265 ? 1.78 6.742 12.031 1 87.44 265 GLY B O 1
ATOM 4757 N N . ALA B 1 266 ? 3.998 7.086 11.82 1 90.62 266 ALA B N 1
ATOM 4758 C CA . ALA B 1 266 ? 3.867 7.355 10.391 1 90.62 266 ALA B CA 1
ATOM 4759 C C . ALA B 1 266 ? 4.98 6.676 9.594 1 90.62 266 ALA B C 1
ATOM 4761 O O . ALA B 1 266 ? 6.078 6.457 10.117 1 90.62 266 ALA B O 1
ATOM 4762 N N . LEU B 1 267 ? 4.664 6.316 8.469 1 91.56 267 LEU B N 1
ATOM 4763 C CA . LEU B 1 267 ? 5.609 5.781 7.492 1 91.56 267 LEU B CA 1
ATOM 4764 C C . LEU B 1 267 ? 5.496 6.52 6.164 1 91.56 267 LEU B C 1
ATOM 4766 O O . LEU B 1 267 ? 4.402 6.645 5.609 1 91.56 267 LEU B O 1
ATOM 4770 N N . ILE B 1 268 ? 6.582 7.059 5.734 1 94.62 268 ILE B N 1
ATOM 4771 C CA . ILE B 1 268 ? 6.652 7.75 4.453 1 94.62 268 ILE B CA 1
ATOM 4772 C C . ILE B 1 268 ? 7.48 6.93 3.469 1 94.62 268 ILE B C 1
ATOM 4774 O O . ILE B 1 268 ? 8.633 6.586 3.752 1 94.62 268 ILE B O 1
ATOM 4778 N N . VAL B 1 269 ? 6.926 6.625 2.361 1 92.62 269 VAL B N 1
ATOM 4779 C CA . VAL B 1 269 ? 7.609 5.906 1.29 1 92.62 269 VAL B CA 1
ATOM 4780 C C . VAL B 1 269 ? 7.652 6.773 0.033 1 92.62 269 VAL B C 1
ATOM 4782 O O . VAL B 1 269 ? 6.625 7.316 -0.39 1 92.62 269 VAL B O 1
ATOM 4785 N N . ALA B 1 270 ? 8.781 6.953 -0.478 1 94.62 270 ALA B N 1
ATOM 4786 C CA . ALA B 1 270 ? 8.953 7.656 -1.746 1 94.62 270 ALA B CA 1
ATOM 4787 C C . ALA B 1 270 ? 9.617 6.762 -2.787 1 94.62 270 ALA B C 1
ATOM 4789 O O . ALA B 1 270 ? 10.523 5.988 -2.463 1 94.62 270 ALA B O 1
ATOM 4790 N N . LEU B 1 271 ? 9.164 6.859 -3.996 1 89.88 271 LEU B N 1
ATOM 4791 C CA . LEU B 1 271 ? 9.656 6.016 -5.082 1 89.88 271 LEU B CA 1
ATOM 4792 C C . LEU B 1 271 ? 9.883 6.836 -6.348 1 89.88 271 LEU B C 1
ATOM 4794 O O . LEU B 1 271 ? 9.016 7.609 -6.754 1 89.88 271 LEU B O 1
ATOM 4798 N N . ASP B 1 272 ? 11.055 6.633 -6.859 1 88.38 272 ASP B N 1
ATOM 4799 C CA . ASP B 1 272 ? 11.312 7.207 -8.172 1 88.38 272 ASP B CA 1
ATOM 4800 C C . ASP B 1 272 ? 10.641 6.391 -9.273 1 88.38 272 ASP B C 1
ATOM 4802 O O . ASP B 1 272 ? 11.062 5.27 -9.57 1 88.38 272 ASP B O 1
ATOM 4806 N N . ARG B 1 273 ? 9.672 6.91 -9.898 1 79.12 273 ARG B N 1
ATOM 4807 C CA . ARG B 1 273 ? 8.875 6.199 -10.891 1 79.12 273 ARG B CA 1
ATOM 4808 C C . ARG B 1 273 ? 9.727 5.805 -12.094 1 79.12 273 ARG B C 1
ATOM 4810 O O . ARG B 1 273 ? 9.406 4.844 -12.797 1 79.12 273 ARG B O 1
ATOM 4817 N N . ARG B 1 274 ? 10.844 6.441 -12.391 1 77.69 274 ARG B N 1
ATOM 4818 C CA . ARG B 1 274 ? 11.703 6.156 -13.539 1 77.69 274 ARG B CA 1
ATOM 4819 C C . ARG B 1 274 ? 12.383 4.801 -13.383 1 77.69 274 ARG B C 1
ATOM 4821 O O . ARG B 1 274 ? 12.805 4.199 -14.367 1 77.69 274 ARG B O 1
ATOM 4828 N N . LEU B 1 275 ? 12.445 4.395 -12.102 1 76.38 275 LEU B N 1
ATOM 4829 C CA . LEU B 1 275 ? 13.094 3.117 -11.828 1 76.38 275 LEU B CA 1
ATOM 4830 C C . LEU B 1 275 ? 12.156 1.955 -12.148 1 76.38 275 LEU B C 1
ATOM 4832 O O . LEU B 1 275 ? 12.609 0.819 -12.312 1 76.38 275 LEU B O 1
ATOM 4836 N N . LEU B 1 276 ? 10.844 2.223 -12.195 1 72 276 LEU B N 1
ATOM 4837 C CA . LEU B 1 276 ? 9.891 1.15 -12.445 1 72 276 LEU B CA 1
ATOM 4838 C C . LEU B 1 276 ? 9.609 1.009 -13.938 1 72 276 LEU B C 1
ATOM 4840 O O . LEU B 1 276 ? 9.141 -0.04 -14.391 1 72 276 LEU B O 1
ATOM 4844 N N . LEU B 1 277 ? 9.812 1.998 -14.625 1 65.94 277 LEU B N 1
ATOM 4845 C CA . LEU B 1 277 ? 9.508 1.999 -16.047 1 65.94 277 LEU B CA 1
ATOM 4846 C C . LEU B 1 277 ? 10.547 1.192 -16.828 1 65.94 277 LEU B C 1
ATOM 4848 O O . LEU B 1 277 ? 11.742 1.285 -16.547 1 65.94 277 LEU B O 1
ATOM 4852 N N . PRO B 1 278 ? 10.016 0.296 -17.688 1 60.22 278 PRO B N 1
ATOM 4853 C CA . PRO B 1 278 ? 10.984 -0.402 -18.531 1 60.22 278 PRO B CA 1
ATOM 4854 C C . PRO B 1 278 ? 11.867 0.555 -19.344 1 60.22 278 PRO B C 1
ATOM 4856 O O . PRO B 1 278 ? 11.422 1.643 -19.719 1 60.22 278 PRO B O 1
ATOM 4859 N N . LEU B 1 279 ? 13.195 0.223 -19.391 1 52.19 279 LEU B N 1
ATOM 4860 C CA . LEU B 1 279 ? 14.164 1.088 -20.047 1 52.19 279 LEU B CA 1
ATOM 4861 C C . LEU B 1 279 ? 13.695 1.442 -21.453 1 52.19 279 LEU B C 1
ATOM 4863 O O . LEU B 1 279 ? 13.922 2.557 -21.938 1 52.19 279 LEU B O 1
ATOM 4867 N N . ASN B 1 280 ? 13.336 0.425 -22.219 1 48.09 280 ASN B N 1
ATOM 4868 C CA . ASN B 1 280 ? 12.93 0.763 -23.578 1 48.09 280 ASN B CA 1
ATOM 4869 C C . ASN B 1 280 ? 11.828 1.815 -23.594 1 48.09 280 ASN B C 1
ATOM 4871 O O . ASN B 1 280 ? 11.625 2.506 -24.594 1 48.09 280 ASN B O 1
ATOM 4875 N N . PHE B 1 281 ? 11.07 1.625 -22.734 1 44.78 281 PHE B N 1
ATOM 4876 C CA . PHE B 1 281 ? 10.008 2.627 -22.672 1 44.78 281 PHE B CA 1
ATOM 4877 C C . PHE B 1 281 ? 10.562 3.963 -22.188 1 44.78 281 PHE B C 1
ATOM 4879 O O . PHE B 1 281 ? 9.938 5.008 -22.391 1 44.78 281 PHE B O 1
ATOM 4886 N N . ALA B 1 282 ? 11.734 3.803 -21.578 1 44.62 282 ALA B N 1
ATOM 4887 C CA . ALA B 1 282 ? 12.336 5.047 -21.094 1 44.62 282 ALA B CA 1
ATOM 4888 C C . ALA B 1 282 ? 12.734 5.945 -22.266 1 44.62 282 ALA B C 1
ATOM 4890 O O . ALA B 1 282 ? 12.672 7.172 -22.156 1 44.62 282 ALA B O 1
ATOM 4891 N N . SER B 1 283 ? 13.461 5.402 -23.297 1 39.25 283 SER B N 1
ATOM 4892 C CA . SER B 1 283 ? 13.984 6.215 -24.375 1 39.25 283 SER B CA 1
ATOM 4893 C C . SER B 1 283 ? 12.859 6.883 -25.156 1 39.25 283 SER B C 1
ATOM 4895 O O . SER B 1 283 ? 13.031 7.98 -25.703 1 39.25 283 SER B O 1
ATOM 4897 N N . SER B 1 284 ? 12.195 6.023 -25.859 1 34 284 SER B N 1
ATOM 4898 C CA . SER B 1 284 ? 11.195 6.711 -26.672 1 34 284 SER B CA 1
ATOM 4899 C C . SER B 1 284 ? 10.32 7.621 -25.828 1 34 284 SER B C 1
ATOM 4901 O O . SER B 1 284 ? 9.414 8.273 -26.344 1 34 284 SER B O 1
ATOM 4903 N N . VAL B 1 285 ? 10.328 7.141 -24.656 1 36 285 VAL B N 1
ATOM 4904 C CA . VAL B 1 285 ? 9.547 7.977 -23.75 1 36 285 VAL B CA 1
ATOM 4905 C C . VAL B 1 285 ? 10.297 9.266 -23.453 1 36 285 VAL B C 1
ATOM 4907 O O . VAL B 1 285 ? 11.352 9.25 -22.812 1 36 285 VAL B O 1
ATOM 4910 N N . GLY B 1 286 ? 10.633 10.047 -24.172 1 32.78 286 GLY B N 1
ATOM 4911 C CA . GLY B 1 286 ? 10.703 11.367 -23.578 1 32.78 286 GLY B CA 1
ATOM 4912 C C . GLY B 1 286 ? 10.102 11.422 -22.188 1 32.78 286 GLY B C 1
ATOM 4913 O O . GLY B 1 286 ? 9.828 10.383 -21.578 1 32.78 286 GLY B O 1
ATOM 4914 N N . SER B 1 287 ? 9.336 12.531 -21.688 1 36.75 287 SER B N 1
ATOM 4915 C CA . SER B 1 287 ? 8.43 12.828 -20.578 1 36.75 287 SER B CA 1
ATOM 4916 C C . SER B 1 287 ? 7.41 11.711 -20.391 1 36.75 287 SER B C 1
ATOM 4918 O O . SER B 1 287 ? 6.34 11.93 -19.812 1 36.75 287 SER B O 1
ATOM 4920 N N . GLN B 1 288 ? 7.293 10.578 -20.797 1 37.5 288 GLN B N 1
ATOM 4921 C CA . GLN B 1 288 ? 6.316 9.578 -21.219 1 37.5 288 GLN B CA 1
ATOM 4922 C C . GLN B 1 288 ? 5.871 8.711 -20.031 1 37.5 288 GLN B C 1
ATOM 4924 O O . GLN B 1 288 ? 4.844 8.031 -20.109 1 37.5 288 GLN B O 1
ATOM 4929 N N . GLY B 1 289 ? 6.66 8.141 -19.156 1 46.53 289 GLY B N 1
ATOM 4930 C CA . GLY B 1 289 ? 6.027 7.676 -17.938 1 46.53 289 GLY B CA 1
ATOM 4931 C C . GLY B 1 289 ? 4.805 8.492 -17.547 1 46.53 289 GLY B C 1
ATOM 4932 O O . GLY B 1 289 ? 3.838 7.945 -17.016 1 46.53 289 GLY B O 1
ATOM 4933 N N . ALA B 1 290 ? 4.992 9.695 -17.953 1 52.38 290 ALA B N 1
ATOM 4934 C CA . ALA B 1 290 ? 3.914 10.68 -17.891 1 52.38 290 ALA B CA 1
ATOM 4935 C C . ALA B 1 290 ? 2.814 10.344 -18.906 1 52.38 290 ALA B C 1
ATOM 4937 O O . ALA B 1 290 ? 1.628 10.531 -18.609 1 52.38 290 ALA B O 1
ATOM 4938 N N . GLY B 1 291 ? 3.383 9.508 -19.891 1 60.44 291 GLY B N 1
ATOM 4939 C CA . GLY B 1 291 ? 2.369 9.25 -20.906 1 60.44 291 GLY B CA 1
ATOM 4940 C C . GLY B 1 291 ? 1.358 8.203 -20.469 1 60.44 291 GLY B C 1
ATOM 4941 O O . GLY B 1 291 ? 0.15 8.414 -20.594 1 60.44 291 GLY B O 1
ATOM 4942 N N . GLY B 1 292 ? 1.922 7.043 -19.938 1 63.78 292 GLY B N 1
ATOM 4943 C CA . GLY B 1 292 ? 0.993 6.016 -19.484 1 63.78 292 GLY B CA 1
ATOM 4944 C C . GLY B 1 292 ? 0.109 6.473 -18.344 1 63.78 292 GLY B C 1
ATOM 4945 O O . GLY B 1 292 ? -1.082 6.156 -18.312 1 63.78 292 GLY B O 1
ATOM 4946 N N . THR B 1 293 ? 0.822 7.238 -17.562 1 69.56 293 THR B N 1
ATOM 4947 C CA . THR B 1 293 ? 0.061 7.773 -16.438 1 69.56 293 THR B CA 1
ATOM 4948 C C . THR B 1 293 ? -0.996 8.766 -16.922 1 69.56 293 THR B C 1
ATOM 4950 O O . THR B 1 293 ? -2.131 8.75 -16.438 1 69.56 293 THR B O 1
ATOM 4953 N N . ASP B 1 294 ? -0.534 9.484 -17.875 1 71.94 294 ASP B N 1
ATOM 4954 C CA . ASP B 1 294 ? -1.479 10.445 -18.438 1 71.94 294 ASP B CA 1
ATOM 4955 C C . ASP B 1 294 ? -2.617 9.734 -19.156 1 71.94 294 ASP B C 1
ATOM 4957 O O . ASP B 1 294 ? -3.775 10.141 -19.062 1 71.94 294 ASP B O 1
ATOM 4961 N N . GLU B 1 295 ? -2.229 8.75 -19.812 1 73.44 295 GLU B N 1
ATOM 4962 C CA . GLU B 1 295 ? -3.242 7.984 -20.531 1 73.44 295 GLU B CA 1
ATOM 4963 C C . GLU B 1 295 ? -4.246 7.352 -19.578 1 73.44 295 GLU B C 1
ATOM 4965 O O . GLU B 1 295 ? -5.449 7.371 -19.828 1 73.44 295 GLU B O 1
ATOM 4970 N N . LEU B 1 296 ? -3.75 6.816 -18.594 1 74.62 296 LEU B N 1
ATOM 4971 C CA . LEU B 1 296 ? -4.633 6.203 -17.594 1 74.62 296 LEU B CA 1
ATOM 4972 C C . LEU B 1 296 ? -5.543 7.246 -16.969 1 74.62 296 LEU B C 1
ATOM 4974 O O . LEU B 1 296 ? -6.734 6.996 -16.766 1 74.62 296 LEU B O 1
ATOM 4978 N N . MET B 1 297 ? -4.984 8.336 -16.734 1 73.81 297 MET B N 1
ATOM 4979 C CA . MET B 1 297 ? -5.773 9.422 -16.156 1 73.81 297 MET B CA 1
ATOM 4980 C C . MET B 1 297 ? -6.898 9.836 -17.094 1 73.81 297 MET B C 1
ATOM 4982 O O . MET B 1 297 ? -8.016 10.102 -16.656 1 73.81 297 MET B O 1
ATOM 4986 N N . HIS B 1 298 ? -6.543 9.797 -18.312 1 74.06 298 HIS B N 1
ATOM 4987 C CA . HIS B 1 298 ? -7.551 10.156 -19.312 1 74.06 298 HIS B CA 1
ATOM 4988 C C . HIS B 1 298 ? -8.664 9.117 -19.359 1 74.06 298 HIS B C 1
ATOM 4990 O O . HIS B 1 298 ? -9.836 9.461 -19.547 1 74.06 298 HIS B O 1
ATOM 4996 N N . ILE B 1 299 ? -8.273 7.965 -19.203 1 74.56 299 ILE B N 1
ATOM 4997 C CA . ILE B 1 299 ? -9.266 6.895 -19.203 1 74.56 299 ILE B CA 1
ATOM 4998 C C . ILE B 1 299 ? -10.195 7.047 -18.016 1 74.56 299 ILE B C 1
ATOM 5000 O O . ILE B 1 299 ? -11.414 6.887 -18.141 1 74.56 299 ILE B O 1
ATOM 5004 N N . PHE B 1 300 ? -9.633 7.359 -16.938 1 74.19 300 PHE B N 1
ATOM 5005 C CA . PHE B 1 300 ? -10.461 7.562 -15.758 1 74.19 300 PHE B CA 1
ATOM 5006 C C . PHE B 1 300 ? -11.391 8.758 -15.945 1 74.19 300 PHE B C 1
ATOM 5008 O O . PHE B 1 300 ? -12.547 8.727 -15.523 1 74.19 300 PHE B O 1
ATOM 5015 N N . GLU B 1 301 ? -10.875 9.758 -16.531 1 72.12 301 GLU B N 1
ATOM 5016 C CA . GLU B 1 301 ? -11.664 10.961 -16.75 1 72.12 301 GLU B CA 1
ATOM 5017 C C . GLU B 1 301 ? -12.859 10.688 -17.656 1 72.12 301 GLU B C 1
ATOM 5019 O O . GLU B 1 301 ? -13.93 11.266 -17.484 1 72.12 301 GLU B O 1
ATOM 5024 N N . ARG B 1 302 ? -12.562 9.773 -18.562 1 70.44 302 ARG B N 1
ATOM 5025 C CA . ARG B 1 302 ? -13.609 9.469 -19.531 1 70.44 302 ARG B CA 1
ATOM 5026 C C . ARG B 1 302 ? -14.578 8.422 -18.969 1 70.44 302 ARG B C 1
ATOM 5028 O O . ARG B 1 302 ? -15.664 8.227 -19.516 1 70.44 302 ARG B O 1
ATOM 5035 N N . GLY B 1 303 ? -14.055 7.758 -18 1 65.56 303 GLY B N 1
ATOM 5036 C CA . GLY B 1 303 ? -14.914 6.73 -17.438 1 65.56 303 GLY B CA 1
ATOM 5037 C C . GLY B 1 303 ? -16.188 7.293 -16.812 1 65.56 303 GLY B C 1
ATOM 5038 O O . GLY B 1 303 ? -16.219 8.445 -16.391 1 65.56 303 GLY B O 1
ATOM 5039 N N . GLY B 1 304 ? -17.344 6.824 -17.109 1 58.41 304 GLY B N 1
ATOM 5040 C CA . GLY B 1 304 ? -18.641 7.262 -16.609 1 58.41 304 GLY B CA 1
ATOM 5041 C C . GLY B 1 304 ? -18.734 7.266 -15.102 1 58.41 304 GLY B C 1
ATOM 5042 O O . GLY B 1 304 ? -17.812 6.805 -14.414 1 58.41 304 GLY B O 1
ATOM 5043 N N . THR B 1 305 ? -19.672 7.914 -14.539 1 58.44 305 THR B N 1
ATOM 5044 C CA . THR B 1 305 ? -19.953 8.086 -13.117 1 58.44 305 THR B CA 1
ATOM 5045 C C . THR B 1 305 ? -20.25 6.738 -12.461 1 58.44 305 THR B C 1
ATOM 5047 O O . THR B 1 305 ? -20.203 6.617 -11.234 1 58.44 305 THR B O 1
ATOM 5050 N N . MET B 1 306 ? -20.297 5.824 -13.312 1 62.72 306 MET B N 1
ATOM 5051 C CA . MET B 1 306 ? -20.734 4.559 -12.727 1 62.72 306 MET B CA 1
ATOM 5052 C C . MET B 1 306 ? -19.531 3.697 -12.344 1 62.72 306 MET B C 1
ATOM 5054 O O . MET B 1 306 ? -19.688 2.701 -11.633 1 62.72 306 MET B O 1
ATOM 5058 N N . ASP B 1 307 ? -18.359 4.137 -12.586 1 71.69 307 ASP B N 1
ATOM 5059 C CA . ASP B 1 307 ? -17.156 3.41 -12.211 1 71.69 307 ASP B CA 1
ATOM 5060 C C . ASP B 1 307 ? -16.562 3.947 -10.906 1 71.69 307 ASP B C 1
ATOM 5062 O O . ASP B 1 307 ? -16.078 5.078 -10.859 1 71.69 307 ASP B O 1
ATOM 5066 N N . PRO B 1 308 ? -16.672 3.119 -9.836 1 73.06 308 PRO B N 1
ATOM 5067 C CA . PRO B 1 308 ? -16.203 3.602 -8.539 1 73.06 308 PRO B CA 1
ATOM 5068 C C . PRO B 1 308 ? -14.727 4.02 -8.562 1 73.06 308 PRO B C 1
ATOM 5070 O O . PRO B 1 308 ? -14.344 4.969 -7.871 1 73.06 308 PRO B O 1
ATOM 5073 N N . ARG B 1 309 ? -13.977 3.371 -9.32 1 77.81 309 ARG B N 1
ATOM 5074 C CA . ARG B 1 309 ? -12.57 3.748 -9.391 1 77.81 309 ARG B CA 1
ATOM 5075 C C . ARG B 1 309 ? -12.398 5.074 -10.125 1 77.81 309 ARG B C 1
ATOM 5077 O O . ARG B 1 309 ? -11.578 5.902 -9.727 1 77.81 309 ARG B O 1
ATOM 5084 N N . ALA B 1 310 ? -13.227 5.219 -11.117 1 76.5 310 ALA B N 1
ATOM 5085 C CA . ALA B 1 310 ? -13.188 6.48 -11.852 1 76.5 310 ALA B CA 1
ATOM 5086 C C . ALA B 1 310 ? -13.641 7.641 -10.969 1 76.5 310 ALA B C 1
ATOM 5088 O O . ALA B 1 310 ? -13.109 8.75 -11.07 1 76.5 310 ALA B O 1
ATOM 5089 N N . ASN B 1 311 ? -14.57 7.344 -10.156 1 76.56 311 ASN B N 1
ATOM 5090 C CA . ASN B 1 311 ? -15.062 8.383 -9.266 1 76.56 311 ASN B CA 1
ATOM 5091 C C . ASN B 1 311 ? -13.992 8.836 -8.273 1 76.56 311 ASN B C 1
ATOM 5093 O O . ASN B 1 311 ? -13.891 10.023 -7.965 1 76.56 311 ASN B O 1
ATOM 5097 N N . VAL B 1 312 ? -13.25 7.922 -7.824 1 77.44 312 VAL B N 1
ATOM 5098 C CA . VAL B 1 312 ? -12.172 8.242 -6.895 1 77.44 312 VAL B CA 1
ATOM 5099 C C . VAL B 1 312 ? -11.133 9.125 -7.586 1 77.44 312 VAL B C 1
ATOM 5101 O O . VAL B 1 312 ? -10.695 10.133 -7.027 1 77.44 312 VAL B O 1
ATOM 5104 N N . MET B 1 313 ? -10.852 8.805 -8.758 1 78.19 313 MET B N 1
ATOM 5105 C CA . MET B 1 313 ? -9.844 9.555 -9.5 1 78.19 313 MET B CA 1
ATOM 5106 C C . MET B 1 313 ? -10.367 10.945 -9.859 1 78.19 313 MET B C 1
ATOM 5108 O O . MET B 1 313 ? -9.617 11.922 -9.812 1 78.19 313 MET B O 1
ATOM 5112 N N . ARG B 1 314 ? -11.531 10.969 -10.219 1 79.44 314 ARG B N 1
ATOM 5113 C CA . ARG B 1 314 ? -12.133 12.258 -10.539 1 79.44 314 ARG B CA 1
ATOM 5114 C C . ARG B 1 314 ? -12.094 13.195 -9.328 1 79.44 314 ARG B C 1
ATOM 5116 O O . ARG B 1 314 ? -11.781 14.375 -9.469 1 79.44 314 ARG B O 1
ATOM 5123 N N . LYS B 1 315 ? -12.391 12.641 -8.219 1 79.62 315 LYS B N 1
ATOM 5124 C CA . LYS B 1 315 ? -12.359 13.445 -7 1 79.62 315 LYS B CA 1
ATOM 5125 C C . LYS B 1 315 ? -10.945 13.938 -6.707 1 79.62 315 LYS B C 1
ATOM 5127 O O . LYS B 1 315 ? -10.758 15.086 -6.293 1 79.62 315 LYS B O 1
ATOM 5132 N N . ALA B 1 316 ? -10.016 13.07 -6.883 1 81.81 316 ALA B N 1
ATOM 5133 C CA . ALA B 1 316 ? -8.625 13.469 -6.684 1 81.81 316 ALA B CA 1
ATOM 5134 C C . ALA B 1 316 ? -8.227 14.57 -7.656 1 81.81 316 ALA B C 1
ATOM 5136 O O . ALA B 1 316 ? -7.516 15.508 -7.285 1 81.81 316 ALA B O 1
ATOM 5137 N N . MET B 1 317 ? -8.695 14.492 -8.859 1 83.19 317 MET B N 1
ATOM 5138 C CA . MET B 1 317 ? -8.391 15.5 -9.875 1 83.19 317 MET B CA 1
ATOM 5139 C C . MET B 1 317 ? -9.07 16.828 -9.547 1 83.19 317 MET B C 1
ATOM 5141 O O . MET B 1 317 ? -8.461 17.891 -9.695 1 83.19 317 MET B O 1
ATOM 5145 N N . GLU B 1 318 ? -10.273 16.672 -9.164 1 84.25 318 GLU B N 1
ATOM 5146 C CA . GLU B 1 318 ? -11 17.875 -8.773 1 84.25 318 GLU B CA 1
ATOM 5147 C C . GLU B 1 318 ? -10.312 18.578 -7.605 1 84.25 318 GLU B C 1
ATOM 5149 O O . GLU B 1 318 ? -10.234 19.812 -7.574 1 84.25 318 GLU B O 1
ATOM 5154 N N . ARG B 1 319 ? -9.867 17.828 -6.727 1 86.88 319 ARG B N 1
ATOM 5155 C CA . ARG B 1 319 ? -9.148 18.391 -5.59 1 86.88 319 ARG B CA 1
ATOM 5156 C C . ARG B 1 319 ? -7.863 19.094 -6.043 1 86.88 319 ARG B C 1
ATOM 5158 O O . ARG B 1 319 ? -7.512 20.156 -5.531 1 86.88 319 ARG B O 1
ATOM 5165 N N . ALA B 1 320 ? -7.176 18.5 -6.918 1 89.25 320 ALA B N 1
ATOM 5166 C CA . ALA B 1 320 ? -5.953 19.094 -7.453 1 89.25 320 ALA B CA 1
ATOM 5167 C C . ALA B 1 320 ? -6.246 20.406 -8.156 1 89.25 320 ALA B C 1
ATOM 5169 O O . ALA B 1 320 ? -5.504 21.391 -7.996 1 89.25 320 ALA B O 1
ATOM 5170 N N . GLU B 1 321 ? -7.266 20.438 -8.859 1 89.06 321 GLU B N 1
ATOM 5171 C CA . GLU B 1 321 ? -7.652 21.656 -9.555 1 89.06 321 GLU B CA 1
ATOM 5172 C C . GLU B 1 321 ? -8.07 22.75 -8.578 1 89.06 321 GLU B C 1
ATOM 5174 O O . GLU B 1 321 ? -7.758 23.922 -8.773 1 89.06 321 GLU B O 1
ATOM 5179 N N . THR B 1 322 ? -8.828 22.344 -7.625 1 91.06 322 THR B N 1
ATOM 5180 C CA . THR B 1 322 ? -9.242 23.297 -6.598 1 91.06 322 THR B CA 1
ATOM 5181 C C . THR B 1 322 ? -8.023 23.891 -5.898 1 91.06 322 THR B C 1
ATOM 5183 O O . THR B 1 322 ? -7.973 25.094 -5.645 1 91.06 322 THR B O 1
ATOM 5186 N N . ARG B 1 323 ? -7.094 23.109 -5.59 1 91.94 323 ARG B N 1
ATOM 5187 C CA . ARG B 1 323 ? -5.859 23.594 -4.977 1 91.94 323 ARG B CA 1
ATOM 5188 C C . ARG B 1 323 ? -5.16 24.609 -5.879 1 91.94 323 ARG B C 1
ATOM 5190 O O . ARG B 1 323 ? -4.746 25.672 -5.418 1 91.94 323 ARG B O 1
ATOM 5197 N N . ALA B 1 324 ? -5.047 24.188 -7.102 1 91.69 324 ALA B N 1
ATOM 5198 C CA . ALA B 1 324 ? -4.395 25.062 -8.07 1 91.69 324 ALA B CA 1
ATOM 5199 C C . ALA B 1 324 ? -5.121 26.406 -8.172 1 91.69 324 ALA B C 1
ATOM 5201 O O . ALA B 1 324 ? -4.488 27.453 -8.219 1 91.69 324 ALA B O 1
ATOM 5202 N N . HIS B 1 325 ? -6.348 26.344 -8.164 1 93.06 325 HIS B N 1
ATOM 5203 C CA . HIS B 1 325 ? -7.156 27.547 -8.266 1 93.06 325 HIS B CA 1
ATOM 5204 C C . HIS B 1 325 ? -6.992 28.438 -7.039 1 93.06 325 HIS B C 1
ATOM 5206 O O . HIS B 1 325 ? -6.848 29.656 -7.16 1 93.06 325 HIS B O 1
ATOM 5212 N N . CYS B 1 326 ? -7.059 27.812 -5.883 1 94.25 326 CYS B N 1
ATOM 5213 C CA . CYS B 1 326 ? -6.898 28.562 -4.641 1 94.25 326 CYS B CA 1
ATOM 5214 C C . CYS B 1 326 ? -5.531 29.234 -4.578 1 94.25 326 CYS B C 1
ATOM 5216 O O . CYS B 1 326 ? -5.414 30.375 -4.141 1 94.25 326 CYS B O 1
ATOM 5218 N N . LEU B 1 327 ? -4.527 28.547 -5.008 1 93 327 LEU B N 1
ATOM 5219 C CA . LEU B 1 327 ? -3.168 29.078 -4.984 1 93 327 LEU B CA 1
ATOM 5220 C C . LEU B 1 327 ? -3.016 30.219 -5.977 1 93 327 LEU B C 1
ATOM 5222 O O . LEU B 1 327 ? -2.381 31.234 -5.664 1 93 327 LEU B O 1
ATOM 5226 N N . GLU B 1 328 ? -3.596 30.078 -7.117 1 92.25 328 GLU B N 1
ATOM 5227 C CA . GLU B 1 328 ? -3.531 31.125 -8.133 1 92.25 328 GLU B CA 1
ATOM 5228 C C . GLU B 1 328 ? -4.32 32.375 -7.711 1 92.25 328 GLU B C 1
ATOM 5230 O O . GLU B 1 328 ? -3.859 33.5 -7.883 1 92.25 328 GLU B O 1
ATOM 5235 N N . ALA B 1 329 ? -5.48 32.125 -7.125 1 94.25 329 ALA B N 1
ATOM 5236 C CA . ALA B 1 329 ? -6.352 33.219 -6.703 1 94.25 329 ALA B CA 1
ATOM 5237 C C . ALA B 1 329 ? -5.918 33.781 -5.352 1 94.25 329 ALA B C 1
ATOM 5239 O O . ALA B 1 329 ? -6.395 34.844 -4.926 1 94.25 329 ALA B O 1
ATOM 5240 N N . SER B 1 330 ? -5.074 33.062 -4.691 1 94.19 330 SER B N 1
ATOM 5241 C CA . SER B 1 330 ? -4.633 33.406 -3.346 1 94.19 330 SER B CA 1
ATOM 5242 C C . SER B 1 330 ? -5.82 33.594 -2.408 1 94.19 330 SER B C 1
ATOM 5244 O O . SER B 1 330 ? -5.891 34.594 -1.686 1 94.19 330 SER B O 1
ATOM 5246 N N . SER B 1 331 ? -6.762 32.781 -2.582 1 94.5 331 SER B N 1
ATOM 5247 C CA . SER B 1 331 ? -7.961 32.812 -1.754 1 94.5 331 SER B CA 1
ATOM 5248 C C . SER B 1 331 ? -8.5 31.422 -1.502 1 94.5 331 SER B C 1
ATOM 5250 O O . SER B 1 331 ? -8.234 30.5 -2.275 1 94.5 331 SER B O 1
ATOM 5252 N N . ALA B 1 332 ? -9.156 31.266 -0.372 1 93.5 332 ALA B N 1
ATOM 5253 C CA . ALA B 1 332 ? -9.742 29.984 -0.016 1 93.5 332 ALA B CA 1
ATOM 5254 C C . ALA B 1 332 ? -11.125 30.156 0.596 1 93.5 332 ALA B C 1
ATOM 5256 O O . ALA B 1 332 ? -11.43 31.219 1.158 1 93.5 332 ALA B O 1
ATOM 5257 N N . SER B 1 333 ? -11.953 29.188 0.415 1 92.12 333 SER B N 1
ATOM 5258 C CA . SER B 1 333 ? -13.258 29.125 1.055 1 92.12 333 SER B CA 1
ATOM 5259 C C . SER B 1 333 ? -13.203 28.328 2.348 1 92.12 333 SER B C 1
ATOM 5261 O O . SER B 1 333 ? -12.852 27.141 2.332 1 92.12 333 SER B O 1
ATOM 5263 N N . LEU B 1 334 ? -13.57 28.953 3.465 1 93.19 334 LEU B N 1
ATOM 5264 C CA . LEU B 1 334 ? -13.484 28.297 4.766 1 93.19 334 LEU B CA 1
ATOM 5265 C C . LEU B 1 334 ? -14.859 28.219 5.422 1 93.19 334 LEU B C 1
ATOM 5267 O O . LEU B 1 334 ? -15.688 29.109 5.25 1 93.19 334 LEU B O 1
ATOM 5271 N N . PRO B 1 335 ? -15.031 27.172 6.188 1 92.5 335 PRO B N 1
ATOM 5272 C CA . PRO B 1 335 ? -16.234 27.172 7.023 1 92.5 335 PRO B CA 1
ATOM 5273 C C . PRO B 1 335 ? -16.25 28.312 8.031 1 92.5 335 PRO B C 1
ATOM 5275 O O . PRO B 1 335 ? -15.227 28.641 8.625 1 92.5 335 PRO B O 1
ATOM 5278 N N . SER B 1 336 ? -17.422 28.844 8.289 1 91.5 336 SER B N 1
ATOM 5279 C CA . SER B 1 336 ? -17.578 30 9.156 1 91.5 336 SER B CA 1
ATOM 5280 C C . SER B 1 336 ? -17.109 29.688 10.578 1 91.5 336 SER B C 1
ATOM 5282 O O . SER B 1 336 ? -16.547 30.547 11.25 1 91.5 336 SER B O 1
ATOM 5284 N N . TYR B 1 337 ? -17.266 28.484 10.969 1 90.12 337 TYR B N 1
ATOM 5285 C CA . TYR B 1 337 ? -16.891 28.141 12.336 1 90.12 337 TYR B CA 1
ATOM 5286 C C . TYR B 1 337 ? -15.383 28.188 12.516 1 90.12 337 TYR B C 1
ATOM 5288 O O . TYR B 1 337 ? -14.883 28.578 13.57 1 90.12 337 TYR B O 1
ATOM 5296 N N . LEU B 1 338 ? -14.672 27.781 11.523 1 91.62 338 LEU B N 1
ATOM 5297 C CA . LEU B 1 338 ? -13.219 27.797 11.602 1 91.62 338 LEU B CA 1
ATOM 5298 C C . LEU B 1 338 ? -12.68 29.219 11.586 1 91.62 338 LEU B C 1
ATOM 5300 O O . LEU B 1 338 ? -11.797 29.562 12.375 1 91.62 338 LEU B O 1
ATOM 5304 N N . TRP B 1 339 ? -13.242 30.031 10.75 1 91.94 339 TRP B N 1
ATOM 5305 C CA . TRP B 1 339 ? -12.797 31.406 10.664 1 91.94 339 TRP B CA 1
ATOM 5306 C C . TRP B 1 339 ? -13.117 32.156 11.945 1 91.94 339 TRP B C 1
ATOM 5308 O O . TRP B 1 339 ? -12.297 32.938 12.445 1 91.94 339 TRP B O 1
ATOM 5318 N N . SER B 1 340 ? -14.328 31.922 12.445 1 90.19 340 SER B N 1
ATOM 5319 C CA . SER B 1 340 ? -14.719 32.562 13.695 1 90.19 340 SER B CA 1
ATOM 5320 C C . SER B 1 340 ? -13.805 32.125 14.844 1 90.19 340 SER B C 1
ATOM 5322 O O . SER B 1 340 ? -13.438 32.938 15.688 1 90.19 340 SER B O 1
ATOM 5324 N N . PHE B 1 341 ? -13.461 30.906 14.805 1 89.25 341 PHE B N 1
ATOM 5325 C CA . PHE B 1 341 ? -12.547 30.391 15.82 1 89.25 341 PHE B CA 1
ATOM 5326 C C . PHE B 1 341 ? -11.219 31.125 15.781 1 89.25 341 PHE B C 1
ATOM 5328 O O . PHE B 1 341 ? -10.688 31.531 16.828 1 89.25 341 PHE B O 1
ATOM 5335 N N . LEU B 1 342 ? -10.695 31.344 14.617 1 89.25 342 LEU B N 1
ATOM 5336 C CA . LEU B 1 342 ? -9.391 31.953 14.445 1 89.25 342 LEU B CA 1
ATOM 5337 C C . LEU B 1 342 ? -9.438 33.438 14.773 1 89.25 342 LEU B C 1
ATOM 5339 O O . LEU B 1 342 ? -8.477 34 15.32 1 89.25 342 LEU B O 1
ATOM 5343 N N . THR B 1 343 ? -10.516 34.062 14.461 1 86 343 THR B N 1
ATOM 5344 C CA . THR B 1 343 ? -10.656 35.5 14.742 1 86 343 THR B CA 1
ATOM 5345 C C . THR B 1 343 ? -10.922 35.75 16.219 1 86 343 THR B C 1
ATOM 5347 O O . THR B 1 343 ? -10.414 36.688 16.797 1 86 343 THR B O 1
ATOM 5350 N N . ASP B 1 344 ? -11.688 34.812 16.781 1 80.81 344 ASP B N 1
ATOM 5351 C CA . ASP B 1 344 ? -11.961 34.906 18.203 1 80.81 344 ASP B CA 1
ATOM 5352 C C . ASP B 1 344 ? -10.688 34.688 19.031 1 80.81 344 ASP B C 1
ATOM 5354 O O . ASP B 1 344 ? -10.453 35.375 20.016 1 80.81 344 ASP B O 1
ATOM 5358 N N . ALA B 1 345 ? -10.039 33.75 18.625 1 70.56 345 ALA B N 1
ATOM 5359 C CA . ALA B 1 345 ? -8.797 33.438 19.312 1 70.56 345 ALA B CA 1
ATOM 5360 C C . ALA B 1 345 ? -7.816 34.594 19.219 1 70.56 345 ALA B C 1
ATOM 5362 O O . ALA B 1 345 ? -7.09 34.875 20.188 1 70.56 345 ALA B O 1
ATOM 5363 N N . ALA B 1 346 ? -7.852 35.281 18.156 1 64.31 346 ALA B N 1
ATOM 5364 C CA . ALA B 1 346 ? -6.996 36.438 17.953 1 64.31 346 ALA B CA 1
ATOM 5365 C C . ALA B 1 346 ? -7.469 37.625 18.797 1 64.31 346 ALA B C 1
ATOM 5367 O O . ALA B 1 346 ? -6.652 38.344 19.375 1 64.31 346 ALA B O 1
ATOM 5368 N N . ASP B 1 347 ? -8.789 37.719 18.906 1 63.97 347 ASP B N 1
ATOM 5369 C CA . ASP B 1 347 ? -9.367 38.812 19.688 1 63.97 347 ASP B CA 1
ATOM 5370 C C . ASP B 1 347 ? -9.148 38.594 21.172 1 63.97 347 ASP B C 1
ATOM 5372 O O . ASP B 1 347 ? -8.875 39.531 21.922 1 63.97 347 ASP B O 1
ATOM 5376 N N . GLU B 1 348 ? -9.336 37.375 21.531 1 61.16 348 GLU B N 1
ATOM 5377 C CA . GLU B 1 348 ? -9.094 37.062 22.922 1 61.16 348 GLU B CA 1
ATOM 5378 C C . GLU B 1 348 ? -7.645 37.344 23.312 1 61.16 348 GLU B C 1
ATOM 5380 O O . GLU B 1 348 ? -7.379 37.875 24.406 1 61.16 348 GLU B O 1
ATOM 5385 N N . ALA B 1 349 ? -6.898 37.094 22.453 1 56.75 349 ALA B N 1
ATOM 5386 C CA . ALA B 1 349 ? -5.484 37.375 22.688 1 56.75 349 ALA B CA 1
ATOM 5387 C C . ALA B 1 349 ? -5.23 38.875 22.75 1 56.75 349 ALA B C 1
ATOM 5389 O O . ALA B 1 349 ? -4.438 39.344 23.578 1 56.75 349 ALA B O 1
ATOM 5390 N N . ALA B 1 350 ? -6.055 39.688 22.078 1 54.22 350 ALA B N 1
ATOM 5391 C CA . ALA B 1 350 ? -5.98 41.125 22.062 1 54.22 350 ALA B CA 1
ATOM 5392 C C . ALA B 1 350 ? -6.586 41.719 23.328 1 54.22 350 ALA B C 1
ATOM 5394 O O . ALA B 1 350 ? -6.066 42.719 23.875 1 54.22 350 ALA B O 1
ATOM 5395 N N . ALA B 1 351 ? -7.68 41.188 23.922 1 55.22 351 ALA B N 1
ATOM 5396 C CA . ALA B 1 351 ? -8.406 41.688 25.094 1 55.22 351 ALA B CA 1
ATOM 5397 C C . ALA B 1 351 ? -7.645 41.406 26.375 1 55.22 351 ALA B C 1
ATOM 5399 O O . ALA B 1 351 ? -7.664 42.219 27.312 1 55.22 351 ALA B O 1
ATOM 5400 N N . SER B 1 352 ? -7.195 40.312 26.484 1 49.97 352 SER B N 1
ATOM 5401 C CA . SER B 1 352 ? -6.492 39.938 27.719 1 49.97 352 SER B CA 1
ATOM 5402 C C . SER B 1 352 ? -5.262 40.812 27.938 1 49.97 352 SER B C 1
ATOM 5404 O O . SER B 1 352 ? -4.805 41 29.062 1 49.97 352 SER B O 1
ATOM 5406 N N . SER B 1 353 ? -4.84 41.531 26.969 1 43.34 353 SER B N 1
ATOM 5407 C CA . SER B 1 353 ? -3.689 42.438 27.078 1 43.34 353 SER B CA 1
ATOM 5408 C C . SER B 1 353 ? -4.086 43.75 27.703 1 43.34 353 SER B C 1
ATOM 5410 O O . SER B 1 353 ? -3.242 44.469 28.266 1 43.34 353 SER B O 1
ATOM 5412 N N . THR B 1 354 ? -5.328 44.156 27.562 1 44.72 354 THR B N 1
ATOM 5413 C CA . THR B 1 354 ? -5.758 45.438 28.094 1 44.72 354 THR B CA 1
ATOM 5414 C C . THR B 1 354 ? -5.918 45.375 29.609 1 44.72 354 THR B C 1
ATOM 5416 O O . THR B 1 354 ? -6.074 46.406 30.266 1 44.72 354 THR B O 1
ATOM 5419 N N . SER B 1 355 ? -6.055 44.25 30.219 1 41.62 355 SER B N 1
ATOM 5420 C CA . SER B 1 355 ? -6.254 44.281 31.656 1 41.62 355 SER B CA 1
ATOM 5421 C C . SER B 1 355 ? -4.922 44.344 32.406 1 41.62 355 SER B C 1
ATOM 5423 O O . SER B 1 355 ? -4.504 43.375 33.031 1 41.62 355 SER B O 1
ATOM 5425 N N . GLY B 1 356 ? -3.85 44.969 31.844 1 38.38 356 GLY B N 1
ATOM 5426 C CA . GLY B 1 356 ? -2.689 45.281 32.656 1 38.38 356 GLY B CA 1
ATOM 5427 C C . GLY B 1 356 ? -3.041 46.031 33.938 1 38.38 356 GLY B C 1
ATOM 5428 O O . GLY B 1 356 ? -4.105 46.625 34.031 1 38.38 356 GLY B O 1
ATOM 5429 N N . PRO B 1 357 ? -2.369 45.656 35.094 1 40.81 357 PRO B N 1
ATOM 5430 C CA . PRO B 1 357 ? -2.627 46.281 36.375 1 40.81 357 PRO B CA 1
ATOM 5431 C C . PRO B 1 357 ? -2.695 47.812 36.312 1 40.81 357 PRO B C 1
ATOM 5433 O O . PRO B 1 357 ? -2.006 48.406 35.5 1 40.81 357 PRO B O 1
ATOM 5436 N N . ASP B 1 358 ? -3.803 48.406 36.531 1 36.75 358 ASP B N 1
ATOM 5437 C CA . ASP B 1 358 ? -3.934 49.812 36.938 1 36.75 358 ASP B CA 1
ATOM 5438 C C . ASP B 1 358 ? -2.889 50.156 37.969 1 36.75 358 ASP B C 1
ATOM 5440 O O . ASP B 1 358 ? -2.82 49.562 39.031 1 36.75 358 ASP B O 1
ATOM 5444 N N . GLU B 1 359 ? -1.697 50.625 37.625 1 35.56 359 GLU B N 1
ATOM 5445 C CA . GLU B 1 359 ? -0.855 51.344 38.562 1 35.56 359 GLU B CA 1
ATOM 5446 C C . GLU B 1 359 ? -1.656 52.406 39.312 1 35.56 359 GLU B C 1
ATOM 5448 O O . GLU B 1 359 ? -2.176 53.344 38.719 1 35.56 359 GLU B O 1
ATOM 5453 N N . GLY B 1 360 ? -2.408 52.094 40.344 1 29.8 360 GLY B N 1
ATOM 5454 C CA . GLY B 1 360 ? -2.75 53.062 41.375 1 29.8 360 GLY B CA 1
ATOM 5455 C C . GLY B 1 360 ? -1.572 53.938 41.781 1 29.8 360 GLY B C 1
ATOM 5456 O O . GLY B 1 360 ? -0.492 53.406 42.062 1 29.8 360 GLY B O 1
ATOM 5457 N N . GLY B 1 361 ? -1.541 55.281 41.281 1 26.03 361 GLY B N 1
ATOM 5458 C CA . GLY B 1 361 ? -0.932 56.406 42 1 26.03 361 GLY B CA 1
ATOM 5459 C C . GLY B 1 361 ? -1.406 56.5 43.438 1 26.03 361 GLY B C 1
ATOM 5460 O O . GLY B 1 361 ? -2.529 56.125 43.75 1 26.03 361 GLY B O 1
#

InterPro domains:
  IPR036111 Malate/L-sulfolactate/L-lactate dehydrogenase-like superfamily [SSF89733] (97-196)
  IPR043143 Malate/L-sulfolactate/L-lactate dehydrogenase-like, NADPH binding domain [G3DSA:3.30.1370.60] (102-286)

Sequence (722 aa):
MIRASSEDVAVSLEDLRLRFFCFLRTRGYEPRAAALVADVFVFCCIDGNSELVYRSLEALQVSRICDETPESDRLHSLECELRELANCIADPPSALPPTPSLRFVRAHKLVASLEGRGTDMTLVLSVATRTCLDRVAAHGIALVSAFGTSCAALGSLGYFARWIALNGYVAVLVCGSSALQGRYSRMRVIWGVPRAPAGSEPLIWDCYWDDHCVNLESLSSMTVDVGLGIWPFMEFLIGPLVGTGPSTLKSAEQDRESSMLTPWGALIVALDRRLLLPLNFASSVGSQGAGGTDELMHIFERGGTMDPRANVMRKAMERAETRAHCLEASSASLPSYLWSFLTDAADEAAASSTSGPDEGGMIRASSEDVAVSLEDLRLRFFCFLRTRGYEPRAAALVADVFVFCCIDGNSELVYRSLEALQVSRICDETPESDRLHSLECELRELANCIADPPSALPPTPSLRFVRAHKLVASLEGRGTDMTLVLSVATRTCLDRVAAHGIALVSAFGTSCAALGSLGYFARWIALNGYVAVLVCGSSALQGRYSRMRVIWGVPRAPAGSEPLIWDCYWDDHCVNLESLSSMTVDVGLGIWPFMEFLIGPLVGTGPSTLKSAEQDRESSMLTPWGALIVALDRRLLLPLNFASSVGSQGAGGTDELMHIFERGGTMDPRANVMRKAMERAETRAHCLEASSASLPSYLWSFLTDAADEAAASSTSGPDEGG

Organism: Cyanidioschyzon merolae (strain NIES-3377 / 10D) (NCBI:txid280699)

Foldseek 3Di:
DPDDPFDWDKDFLLVQLLLQLLLVVLLPDDNQRSSQVSLLQSLLQLLPNQVLSLQLSVLSCVFRPNVQLQAPVRSVVSSVSSVPYDRPNLHHDPDADDQPQKDWPDDDLAETAIENAAPAPSSRVSVQLVVQLVSCVVPQKHKYKYKYKYSDRPSSVQVSQQNLLLVVKKKWKKKFKAFDQLFGQKIKIKIWHHAPDRSARTFIFIDMGHNVPDDPVPQDPVNCVVPVVCVVVSRVCFDVVNPNGSVNRVVVVVCVVPHSIMIMMMMMMIGNVLVVDDVVCVVVDDVCVNVVVVVVLVVLVPDDPVDPVSVSSVSRVVSSVSSVVCVVVSMGIHRPVSVCVSVVSSVVSNVVNVPPDPPDD/DPDDPFDWDKDFLLVQLLLQLLLVVLLPDDNQRSSQVSLLQSLLQLLPNQVLSLQLSVLSVVFRPNVQLQAPVRSVVSSVSSVPYDRPNLPHDPDADDQPQKDWPDDDLAETAIENRAPAPSSRVSVQLVVQLVSCVVPQKHKYKYKYKYSDRPSSVQVSQQNLLLVPKKKWKKKFKAFDQLFGQKIKIKIWHHAPDRSARTFIAIDMGHNVPDDPVPQDPVNCVPPVVCVVVSRVCFDVVNPNGSVNRVVVVVVCVPHSIMIMMMMMMIGNVLVVDDVVCVVVDDVCVNVVVVVVLVVLCPDDPVDPVSVSSVVRVVSSVSSVVCVVVSMGIHRPVSVCVSVVSSVVSNVVNVPPDPPDD

pLDDT: mean 77.75, std 16.5, range [25.69, 96.56]

Secondary structure (DSSP, 8-state):
-----PPEEEEEHHHHHHHHHHHHHTTT--HHHHHHHHHHHHHHHHTT-HHHHHHHHHHHHHH---S----THHHHHHHHHHHTS---SSS--SSPPP-TT-EEEEE-SSEEEEE-TT--HHHHHHHHHHHHHHHHHHHSEEEEEEEEEE---GGGHHHHHHHHHHTT-EEEEEEEEEEETTEEEEEEEEEEE--SSTTSPPEEEEEEEETTT--GGG--HHHIIIIITHHHHHHHHHTTTTT--HHHHHHHHHHHTT-S-EEEEEEEEEE-GGGTS-HHHHHS-SSTHHHHHHHHHHHHHHS-TT-HHHHHHHHHHHHHHHHHHHHHHTEEEEEHHHHHHHHHHHHHHHHTTT-------/-----PPEEEEEHHHHHHHHHHHHHTTT--HHHHHHHHHHHHHHHHTT-HHHHHHHHHHHHHH---S----THHHHHHHHHHHTS---SSS--SSPPP-TT-EEEEE-SSEEEEE-TT--HHHHHHHHHHHHHHHHHHHSEEEEEEEEEE---GGGHHHHHHHHHHTT-EEEEEEEEEEETTEEEEEEEEEEE--SSTTSPPEEEEEEEETTT--GGG--HHHIIIIITHHHHHHHHHTTTTT--HHHHHHHHHHHTT-S-EEEEEEEEEE-GGGTS-HHHHHS-SSTHHHHHHHHHHHHHHS-TT-HHHHHHHHHHHHHHHHHHHHHHTEEEEEHHHHHHHHHHHHHHHHGGG-------

Nearest PDB structures (foldseek):
  1v9n-assembly1_A-2  TM=6.695E-01  e=6.792E-11  Pyrococcus horikoshii OT3
  3i0p-assembly1_A-2  TM=6.279E-01  e=4.949E-11  Entamoeba histolytica
  1z2i-assembly1_B  TM=6.581E-01  e=8.109E-10  Agrobacterium tumefaciens
  1s20-assembly1_A  TM=6.611E-01  e=2.877E-09  Escherichia coli
  2x06-assembly1_G  TM=5.699E-01  e=8.711E-09  Methanocaldococcus jannaschii